Protein AF-A0A517W3Z6-F1 (afdb_monomer_lite)

InterPro domains:
  IPR005524 Predicted permease DUF318 [PF03773] (34-305)
  IPR052923 UPF0718 domain-containing protein [PTHR34184] (33-176)

Sequence (539 aa):
MKHWFLIADGPGYTGFLTDFNTTFWSGALRVAEAMVAAAPFLVAGVFAAGILRGMVGADRTRKILGVGHWTGPFRAWALGILLPICSLGALPVARELRRAGVPSGTVLSFVLVAPVLNPVSIIYGLSHITPIMLVYFGVGTFVVSVGIGLIWNRVIADNQDVEPEQIERAPRDSVNRLLVVGDTAARGLVGPVFIDYGLALLAVGFLGAFLPHGILQTGLTRDNALAPIIMGLVAIPVYVTPTEVMMHFGHIVQDGYSLGAAFALILLGAGANVGVANWLRRDYGLKPLMLFVSLLIGSTLVIGITADRTLIHGNATTTDHTHAFDPFTRLANVESAQANLVWVIKKVSKTIRTDEAYGLGLLLIIIFAGLILKISGKRLSVEHLLEDQQDESEESNELTNPKWDPALTPAQLVVAGACCVISLAIVGLYLFYPSSDSLFDDMNTIRTYVYDSVKQEDVTETKRRLNQWRTHAGKLSTSVLIRTGSVSAKRRECVDEVLYSLDTLENHVASGKFQEAKSLLVYVDKVYRQCRSEFKNNP

Structure (mmCIF, N/CA/C/O backbone):
data_AF-A0A517W3Z6-F1
#
_entry.id   AF-A0A517W3Z6-F1
#
loop_
_atom_site.group_PDB
_atom_site.id
_atom_site.type_symbol
_atom_site.label_atom_id
_atom_site.label_alt_id
_atom_site.label_comp_id
_atom_site.label_asym_id
_atom_site.label_entity_id
_atom_site.label_seq_id
_atom_site.pdbx_PDB_ins_code
_atom_site.Cartn_x
_atom_site.Cartn_y
_atom_site.Cartn_z
_atom_site.occupancy
_atom_site.B_iso_or_equiv
_atom_site.auth_seq_id
_atom_site.auth_comp_id
_atom_site.auth_asym_id
_atom_site.auth_atom_id
_atom_site.pdbx_PDB_model_num
ATOM 1 N N . MET A 1 1 ? 16.726 -33.784 -13.829 1.00 31.22 1 MET A N 1
ATOM 2 C CA . MET A 1 1 ? 16.819 -33.905 -12.353 1.00 31.22 1 MET A CA 1
ATOM 3 C C . MET A 1 1 ? 17.798 -32.871 -11.769 1.00 31.22 1 MET A C 1
ATOM 5 O O . MET A 1 1 ? 18.813 -33.248 -11.207 1.00 31.22 1 MET A O 1
ATOM 9 N N . LYS A 1 2 ? 17.522 -31.562 -11.914 1.00 39.38 2 LYS A N 1
ATOM 10 C CA . LYS A 1 2 ? 18.353 -30.464 -11.360 1.00 39.38 2 LYS A CA 1
ATOM 11 C C . LYS A 1 2 ? 17.530 -29.242 -10.884 1.00 39.38 2 LYS A C 1
ATOM 13 O O . LYS A 1 2 ? 18.076 -28.164 -10.736 1.00 39.38 2 LYS A O 1
ATOM 18 N N . HIS A 1 3 ? 16.225 -29.398 -10.634 1.00 41.84 3 HIS A N 1
ATOM 19 C CA . HIS A 1 3 ? 15.315 -28.284 -10.291 1.00 41.84 3 HIS A CA 1
ATOM 20 C C . HIS A 1 3 ? 14.934 -28.202 -8.800 1.00 41.84 3 HIS A C 1
ATOM 22 O O . HIS A 1 3 ? 13.971 -27.535 -8.453 1.00 41.84 3 HIS A O 1
ATOM 28 N N . TRP A 1 4 ? 15.652 -28.896 -7.911 1.00 40.53 4 TRP A N 1
ATOM 29 C CA . TRP A 1 4 ? 15.354 -28.909 -6.466 1.00 40.53 4 TRP A CA 1
ATOM 30 C C . TRP A 1 4 ? 16.262 -28.005 -5.622 1.00 40.53 4 TRP A C 1
ATOM 32 O O . TRP A 1 4 ? 16.088 -27.933 -4.407 1.00 40.53 4 TRP A O 1
ATOM 42 N N . PHE A 1 5 ? 17.216 -27.297 -6.234 1.00 43.28 5 PHE A N 1
ATOM 43 C CA . PHE A 1 5 ? 17.969 -26.278 -5.509 1.00 43.28 5 PHE A CA 1
ATOM 44 C C . PHE A 1 5 ? 17.095 -25.028 -5.350 1.00 43.28 5 PHE A C 1
ATOM 46 O O . PHE A 1 5 ? 16.856 -24.288 -6.296 1.00 43.28 5 PHE A O 1
ATOM 53 N N . LEU A 1 6 ? 16.598 -24.836 -4.124 1.00 51.84 6 LEU A N 1
ATOM 54 C CA . LEU A 1 6 ? 15.792 -23.703 -3.643 1.00 51.84 6 LEU A CA 1
ATOM 55 C C . LEU A 1 6 ? 16.560 -22.364 -3.597 1.00 51.84 6 LEU A C 1
ATOM 57 O O . LEU A 1 6 ? 16.028 -21.368 -3.115 1.00 51.84 6 LEU A O 1
ATOM 61 N N . ILE A 1 7 ? 17.818 -22.341 -4.041 1.00 54.94 7 ILE A N 1
ATOM 62 C CA . ILE A 1 7 ? 18.744 -21.213 -3.921 1.00 54.94 7 ILE A CA 1
ATOM 63 C C . ILE A 1 7 ? 19.343 -20.975 -5.309 1.00 54.94 7 ILE A C 1
ATOM 65 O O . ILE A 1 7 ? 19.793 -21.921 -5.952 1.00 54.94 7 ILE A O 1
ATOM 69 N N . ALA A 1 8 ? 19.290 -19.731 -5.789 1.00 55.06 8 ALA A N 1
ATOM 70 C CA . ALA A 1 8 ? 19.784 -19.374 -7.114 1.00 55.06 8 ALA A CA 1
ATOM 71 C C . ALA A 1 8 ? 21.317 -19.472 -7.208 1.00 55.06 8 ALA A C 1
ATOM 73 O O . ALA A 1 8 ? 22.015 -18.886 -6.385 1.00 55.06 8 ALA A O 1
ATOM 74 N N . ASP A 1 9 ? 21.805 -20.084 -8.293 1.00 52.72 9 ASP A N 1
ATOM 75 C CA . ASP A 1 9 ? 23.212 -20.079 -8.737 1.00 52.72 9 ASP A CA 1
ATOM 76 C C . ASP A 1 9 ? 23.375 -19.272 -10.053 1.00 52.72 9 ASP A C 1
ATOM 78 O O . ASP A 1 9 ? 24.138 -19.637 -10.949 1.00 52.72 9 ASP A O 1
ATOM 82 N N . GLY A 1 10 ? 22.574 -18.212 -10.228 1.00 52.44 10 GLY A N 1
ATOM 83 C CA . GLY A 1 10 ? 22.493 -17.421 -11.464 1.00 52.44 10 GLY A CA 1
ATOM 84 C C . GLY A 1 10 ? 23.559 -16.317 -11.596 1.00 52.44 10 GLY A C 1
ATOM 85 O O . GLY A 1 10 ? 24.212 -15.955 -10.613 1.00 52.44 10 GLY A O 1
ATOM 86 N N . PRO A 1 11 ? 23.736 -15.737 -12.801 1.00 46.31 11 PRO A N 1
ATOM 87 C CA . PRO A 1 11 ? 24.658 -14.621 -13.007 1.00 46.31 11 PRO A CA 1
ATOM 88 C C . PRO A 1 11 ? 24.225 -13.407 -12.170 1.00 46.31 11 PRO A C 1
ATOM 90 O O . PRO A 1 11 ? 23.052 -13.051 -12.140 1.00 46.31 11 PRO A O 1
ATOM 93 N N . GLY A 1 12 ? 25.171 -12.787 -11.460 1.00 57.06 12 GLY A N 1
ATOM 94 C CA . GLY A 1 12 ? 24.895 -11.674 -10.539 1.00 57.06 12 GLY A CA 1
ATOM 95 C C . GLY A 1 12 ? 24.618 -12.084 -9.087 1.00 57.06 12 GLY A C 1
ATOM 96 O O . GLY A 1 12 ? 24.554 -11.208 -8.221 1.00 57.06 12 GLY A O 1
ATOM 97 N N . TYR A 1 13 ? 24.529 -13.386 -8.781 1.00 61.69 13 TYR A N 1
ATOM 98 C CA . TYR A 1 13 ? 24.526 -13.860 -7.397 1.00 61.69 13 TYR A CA 1
ATOM 99 C C . TYR A 1 13 ? 25.870 -13.553 -6.735 1.00 61.69 13 TYR A C 1
ATOM 101 O O . TYR A 1 13 ? 26.928 -13.995 -7.181 1.00 61.69 13 TYR A O 1
ATOM 109 N N . THR A 1 14 ? 25.829 -12.790 -5.648 1.00 68.25 14 THR A N 1
ATOM 110 C CA . THR A 1 14 ? 27.034 -12.332 -4.945 1.00 68.25 14 THR A CA 1
ATOM 111 C C . THR A 1 14 ? 27.357 -13.155 -3.692 1.00 68.25 14 THR A C 1
ATOM 113 O O . THR A 1 14 ? 28.313 -12.846 -2.994 1.00 68.25 14 THR A O 1
ATOM 116 N N . GLY A 1 15 ? 26.622 -14.236 -3.403 1.00 66.75 15 GLY A N 1
ATOM 117 C CA . GLY A 1 15 ? 26.817 -15.032 -2.182 1.00 66.75 15 GLY A CA 1
ATOM 118 C C . GLY A 1 15 ? 26.075 -14.472 -0.962 1.00 66.75 15 GLY A C 1
ATOM 119 O O . GLY A 1 15 ? 25.752 -13.287 -0.904 1.00 66.75 15 GLY A O 1
ATOM 120 N N . PHE A 1 16 ? 25.810 -15.317 0.040 1.00 64.38 16 PHE A N 1
ATOM 121 C CA . PHE A 1 16 ? 25.101 -14.915 1.267 1.00 64.38 16 PHE A CA 1
ATOM 122 C C . PHE A 1 16 ? 25.904 -13.917 2.120 1.00 64.38 16 PHE A C 1
ATOM 124 O O . PHE A 1 16 ? 25.352 -12.948 2.633 1.00 64.38 16 PHE A O 1
ATOM 131 N N . LEU A 1 17 ? 27.226 -14.095 2.202 1.00 65.25 17 LEU A N 1
ATOM 132 C CA . LEU A 1 17 ? 28.139 -13.213 2.933 1.00 65.25 17 LEU A CA 1
ATOM 133 C C . LEU A 1 17 ? 29.121 -12.558 1.953 1.00 65.25 17 LEU A C 1
ATOM 135 O O . LEU A 1 17 ? 30.062 -13.204 1.499 1.00 65.25 17 LEU A O 1
ATOM 139 N N . THR A 1 18 ? 28.899 -11.285 1.624 1.00 65.25 18 THR A N 1
ATOM 140 C CA . THR A 1 18 ? 29.893 -10.422 0.956 1.00 65.25 18 THR A CA 1
ATOM 141 C C . THR A 1 18 ? 30.550 -9.488 1.973 1.00 65.25 18 THR A C 1
ATOM 143 O O . THR A 1 18 ? 30.382 -9.647 3.180 1.00 65.25 18 THR A O 1
ATOM 146 N N . ASP A 1 19 ? 31.299 -8.495 1.491 1.00 72.62 19 ASP A N 1
ATOM 147 C CA . ASP A 1 19 ? 31.851 -7.393 2.281 1.00 72.62 19 ASP A CA 1
ATOM 148 C C . ASP A 1 19 ? 30.813 -6.797 3.263 1.00 72.62 19 ASP A C 1
ATOM 150 O O . ASP A 1 19 ? 29.685 -6.450 2.883 1.00 72.62 19 ASP A O 1
ATOM 154 N N . PHE A 1 20 ? 31.207 -6.650 4.532 1.00 78.00 20 PHE A N 1
ATOM 155 C CA . PHE A 1 20 ? 30.406 -6.037 5.596 1.00 78.00 20 PHE A CA 1
ATOM 156 C C . PHE A 1 20 ? 29.891 -4.651 5.193 1.00 78.00 20 PHE A C 1
ATOM 158 O O . PHE A 1 20 ? 28.741 -4.314 5.472 1.00 78.00 20 PHE A O 1
ATOM 165 N N . ASN A 1 21 ? 30.712 -3.877 4.477 1.00 79.19 21 ASN A N 1
ATOM 166 C CA . ASN A 1 21 ? 30.355 -2.538 4.027 1.00 79.19 21 ASN A CA 1
ATOM 167 C C . ASN A 1 21 ? 29.139 -2.578 3.081 1.00 79.19 21 ASN A C 1
ATOM 169 O O . ASN A 1 21 ? 28.167 -1.847 3.264 1.00 79.19 21 ASN A O 1
ATOM 173 N N . THR A 1 22 ? 29.142 -3.503 2.114 1.00 78.88 22 THR A N 1
ATOM 174 C CA . THR A 1 22 ? 28.022 -3.687 1.171 1.00 78.88 22 THR A CA 1
ATOM 175 C C . THR A 1 22 ? 26.744 -4.134 1.878 1.00 78.88 22 THR A C 1
ATOM 177 O O . THR A 1 22 ? 25.663 -3.628 1.578 1.00 78.88 22 THR A O 1
ATOM 180 N N . THR A 1 23 ? 26.874 -5.035 2.852 1.00 83.38 23 THR A N 1
ATOM 181 C CA . THR A 1 23 ? 25.765 -5.594 3.635 1.00 83.38 23 THR A CA 1
ATOM 182 C C . THR A 1 23 ? 25.100 -4.510 4.486 1.00 83.38 23 THR A C 1
ATOM 184 O O . THR A 1 23 ? 23.891 -4.297 4.399 1.00 83.38 23 THR A O 1
ATOM 187 N N . PHE A 1 24 ? 25.894 -3.761 5.257 1.00 87.81 24 PHE A N 1
ATOM 188 C CA . PHE A 1 24 ? 25.392 -2.722 6.153 1.00 87.81 24 PHE A CA 1
ATOM 189 C C . PHE A 1 24 ? 24.746 -1.555 5.395 1.00 87.81 24 PHE A C 1
ATOM 191 O O . PHE A 1 24 ? 23.612 -1.181 5.695 1.00 87.81 24 PHE A O 1
ATOM 198 N N . TRP A 1 25 ? 25.428 -0.995 4.388 1.00 88.25 25 TRP A N 1
ATOM 199 C CA . TRP A 1 25 ? 24.905 0.168 3.661 1.00 88.25 25 TRP A CA 1
ATOM 200 C C . TRP A 1 25 ? 23.728 -0.166 2.754 1.00 88.25 25 TRP A C 1
ATOM 202 O O . TRP A 1 25 ? 22.863 0.691 2.576 1.00 88.25 25 TRP A O 1
ATOM 212 N N . SER A 1 26 ? 23.643 -1.395 2.234 1.00 87.38 26 SER A N 1
ATOM 213 C CA . SER A 1 26 ? 22.433 -1.845 1.538 1.00 87.38 26 SER A CA 1
ATOM 214 C C . SER A 1 26 ? 21.247 -1.883 2.494 1.00 87.38 26 SER A C 1
ATOM 216 O O . SER A 1 26 ? 20.218 -1.281 2.199 1.00 87.38 26 SER A O 1
ATOM 218 N N . GLY A 1 27 ? 21.407 -2.493 3.674 1.00 90.31 27 GLY A N 1
ATOM 219 C CA . GLY A 1 27 ? 20.362 -2.501 4.699 1.00 90.31 27 GLY A CA 1
ATOM 220 C C . GLY A 1 27 ? 19.937 -1.089 5.112 1.00 90.31 27 GLY A C 1
ATOM 221 O O . GLY A 1 27 ? 18.747 -0.779 5.112 1.00 90.31 27 GLY A O 1
ATOM 222 N N . ALA A 1 28 ? 20.898 -0.202 5.388 1.00 91.62 28 ALA A N 1
ATOM 223 C CA . ALA A 1 28 ? 20.622 1.188 5.757 1.00 91.62 28 ALA A CA 1
ATOM 224 C C . ALA A 1 28 ? 19.885 1.963 4.651 1.00 91.62 28 ALA A C 1
ATOM 226 O O . ALA A 1 28 ? 18.959 2.720 4.947 1.00 91.62 28 ALA A O 1
ATOM 227 N N . LEU A 1 29 ? 20.262 1.757 3.384 1.00 91.25 29 LEU A N 1
ATOM 228 C CA . LEU A 1 29 ? 19.576 2.361 2.245 1.00 91.25 29 LEU A CA 1
ATOM 229 C C . LEU A 1 29 ? 18.126 1.872 2.145 1.00 91.25 29 LEU A C 1
ATOM 231 O O . LEU A 1 29 ? 17.229 2.705 2.060 1.00 91.25 29 LEU A O 1
ATOM 235 N N . ARG A 1 30 ? 17.881 0.556 2.242 1.00 91.56 30 ARG A N 1
ATOM 236 C CA . ARG A 1 30 ? 16.519 -0.009 2.176 1.00 91.56 30 ARG A CA 1
ATOM 237 C C . ARG A 1 30 ? 15.619 0.484 3.304 1.00 91.56 30 ARG A C 1
ATOM 239 O O . ARG A 1 30 ? 14.454 0.782 3.068 1.00 91.56 30 ARG A O 1
ATOM 246 N N . VAL A 1 31 ? 16.156 0.621 4.519 1.00 93.50 31 VAL A N 1
ATOM 247 C CA . VAL A 1 31 ? 15.421 1.212 5.652 1.00 93.50 31 VAL A CA 1
ATOM 248 C C . VAL A 1 31 ? 15.024 2.655 5.351 1.00 93.50 31 VAL A C 1
ATOM 250 O O . VAL A 1 31 ? 13.888 3.047 5.613 1.00 93.50 31 VAL A O 1
ATOM 253 N N . ALA A 1 32 ? 15.953 3.447 4.813 1.00 93.31 32 ALA A N 1
ATOM 254 C CA . ALA A 1 32 ? 15.699 4.846 4.499 1.00 93.31 32 ALA A CA 1
ATOM 255 C C . ALA A 1 32 ? 14.666 4.996 3.369 1.00 93.31 32 ALA A C 1
ATOM 257 O O . ALA A 1 32 ? 13.738 5.789 3.509 1.00 93.31 32 ALA A O 1
ATOM 258 N N . GLU A 1 33 ? 14.780 4.201 2.301 1.00 91.62 33 GLU A N 1
ATOM 259 C CA . GLU A 1 33 ? 13.801 4.139 1.206 1.00 91.62 33 GLU A CA 1
ATOM 260 C C . GLU A 1 33 ? 12.407 3.770 1.738 1.00 91.62 33 GLU A C 1
ATOM 262 O O . GLU A 1 33 ? 11.451 4.515 1.528 1.00 91.62 33 GLU A O 1
ATOM 267 N N . ALA A 1 34 ? 12.303 2.697 2.531 1.00 91.38 34 ALA A N 1
ATOM 268 C CA . ALA A 1 34 ? 11.033 2.249 3.100 1.00 91.38 34 ALA A CA 1
ATOM 269 C C . ALA A 1 34 ? 10.406 3.271 4.062 1.00 91.38 34 ALA A C 1
ATOM 271 O O . ALA A 1 34 ? 9.188 3.444 4.064 1.00 91.38 34 ALA A O 1
ATOM 272 N N . MET A 1 35 ? 11.213 3.970 4.870 1.00 93.12 35 MET A N 1
ATOM 273 C CA . MET A 1 35 ? 10.728 5.027 5.765 1.00 93.12 35 MET A CA 1
ATOM 274 C C . MET A 1 35 ? 10.141 6.202 4.975 1.00 93.12 35 MET A C 1
ATOM 276 O O . MET A 1 35 ? 9.059 6.691 5.303 1.00 93.12 35 MET A O 1
ATOM 280 N N . VAL A 1 36 ? 10.847 6.649 3.934 1.00 93.88 36 VAL A N 1
ATOM 281 C CA . VAL A 1 36 ? 10.411 7.760 3.080 1.00 93.88 36 VAL A CA 1
ATOM 282 C C . VAL A 1 36 ? 9.135 7.398 2.324 1.00 93.88 36 VAL A C 1
ATOM 284 O O . VAL A 1 36 ? 8.174 8.167 2.358 1.00 93.88 36 VAL A O 1
ATOM 287 N N . ALA A 1 37 ? 9.079 6.198 1.745 1.00 90.75 37 ALA A N 1
ATOM 288 C CA . ALA A 1 37 ? 7.899 5.698 1.051 1.00 90.75 37 ALA A CA 1
ATOM 289 C C . ALA A 1 37 ? 6.695 5.525 2.004 1.00 90.75 37 ALA A C 1
ATOM 291 O O . ALA A 1 37 ? 5.553 5.811 1.644 1.00 90.75 37 ALA A O 1
ATOM 292 N N . ALA A 1 38 ? 6.923 5.093 3.252 1.00 92.38 38 ALA A N 1
ATOM 293 C CA . ALA A 1 38 ? 5.864 4.914 4.249 1.00 92.38 38 ALA A CA 1
ATOM 294 C C . ALA A 1 38 ? 5.297 6.230 4.798 1.00 92.38 38 ALA A C 1
ATOM 296 O O . ALA A 1 38 ? 4.137 6.261 5.217 1.00 92.38 38 ALA A O 1
ATOM 297 N N . ALA A 1 39 ? 6.093 7.299 4.832 1.00 94.62 39 ALA A N 1
ATOM 298 C CA . ALA A 1 39 ? 5.771 8.528 5.549 1.00 94.62 39 ALA A CA 1
ATOM 299 C C . ALA A 1 39 ? 4.376 9.121 5.256 1.00 94.62 39 ALA A C 1
ATOM 301 O O . ALA A 1 39 ? 3.632 9.333 6.221 1.00 94.62 39 ALA A O 1
ATOM 302 N N . PRO A 1 40 ? 3.951 9.348 3.993 1.00 93.69 40 PRO A N 1
ATOM 303 C CA . PRO A 1 40 ? 2.623 9.904 3.717 1.00 93.69 40 PRO A CA 1
ATOM 304 C C . PRO A 1 40 ? 1.487 9.012 4.245 1.00 93.69 40 PRO A C 1
ATOM 306 O O . PRO A 1 40 ? 0.498 9.508 4.787 1.00 93.69 40 PRO A O 1
ATOM 309 N N . PHE A 1 41 ? 1.650 7.691 4.169 1.00 93.50 41 PHE A N 1
ATOM 310 C CA . PHE A 1 41 ? 0.657 6.729 4.645 1.00 93.50 41 PHE A CA 1
ATOM 311 C C . PHE A 1 41 ? 0.619 6.614 6.175 1.00 93.50 41 PHE A C 1
ATOM 313 O O . PHE A 1 41 ? -0.451 6.413 6.750 1.00 93.50 41 PHE A O 1
ATOM 320 N N . LEU A 1 42 ? 1.767 6.757 6.849 1.00 94.50 42 LEU A N 1
ATOM 321 C CA . LEU A 1 42 ? 1.843 6.812 8.313 1.00 94.50 42 LEU A CA 1
ATOM 322 C C . LEU A 1 42 ? 1.108 8.037 8.853 1.00 94.50 42 LEU A C 1
ATOM 324 O O . LEU A 1 42 ? 0.329 7.919 9.799 1.00 94.50 42 LEU A O 1
ATOM 328 N N . VAL A 1 43 ? 1.325 9.191 8.217 1.00 95.38 43 VAL A N 1
ATOM 329 C CA . VAL A 1 43 ? 0.614 10.435 8.523 1.00 95.38 43 VAL A CA 1
ATOM 330 C C . VAL A 1 43 ? -0.892 10.246 8.333 1.00 95.38 43 VAL A C 1
ATOM 332 O O . VAL A 1 43 ? -1.667 10.535 9.245 1.00 95.38 43 VAL A O 1
ATOM 335 N N . ALA A 1 44 ? -1.315 9.700 7.189 1.00 94.12 44 ALA A N 1
ATOM 336 C CA . ALA A 1 44 ? -2.725 9.417 6.930 1.00 94.12 44 ALA A CA 1
ATOM 337 C C . ALA A 1 44 ? -3.335 8.489 7.998 1.00 94.12 44 ALA A C 1
ATOM 339 O O . ALA A 1 44 ? -4.429 8.753 8.491 1.00 94.12 44 ALA A O 1
ATOM 340 N N . GLY A 1 45 ? -2.608 7.447 8.411 1.00 94.75 45 GLY A N 1
ATOM 341 C CA . GLY A 1 45 ? -3.043 6.498 9.435 1.00 94.75 45 GLY A CA 1
ATOM 342 C C . GLY A 1 45 ? -3.264 7.122 10.814 1.00 94.75 45 GLY A C 1
ATOM 343 O O . GLY A 1 45 ? -4.283 6.870 11.458 1.00 94.75 45 GLY A O 1
ATOM 344 N N . VAL A 1 46 ? -2.344 7.973 11.271 1.00 95.12 46 VAL A N 1
ATOM 345 C CA . VAL A 1 46 ? -2.437 8.588 12.609 1.00 95.12 46 VAL A CA 1
ATOM 346 C C . VAL A 1 46 ? -3.522 9.661 12.661 1.00 95.12 46 VAL A C 1
ATOM 348 O O . VAL A 1 46 ? -4.222 9.776 13.666 1.00 95.12 46 VAL A O 1
ATOM 351 N N . PHE A 1 47 ? -3.732 10.391 11.561 1.00 95.25 47 PHE A N 1
ATOM 352 C CA . PHE A 1 47 ? -4.861 11.309 11.441 1.00 95.25 47 PHE A CA 1
ATOM 353 C C . PHE A 1 47 ? -6.188 10.567 11.320 1.00 95.25 47 PHE A C 1
ATOM 355 O O . PHE A 1 47 ? -7.147 10.971 11.966 1.00 95.25 47 PHE A O 1
ATOM 362 N N . ALA A 1 48 ? -6.256 9.465 10.567 1.00 94.38 48 ALA A N 1
ATOM 363 C CA . ALA A 1 48 ? -7.456 8.633 10.504 1.00 94.38 48 ALA A CA 1
ATOM 364 C C . ALA A 1 48 ? -7.836 8.098 11.895 1.00 94.38 48 ALA A C 1
ATOM 366 O O . ALA A 1 48 ? -9.002 8.165 12.279 1.00 94.38 48 ALA A O 1
ATOM 367 N N . ALA A 1 49 ? -6.851 7.655 12.684 1.00 94.38 49 ALA A N 1
ATOM 368 C CA . ALA A 1 49 ? -7.046 7.251 14.075 1.00 94.38 49 ALA A CA 1
ATOM 369 C C . ALA A 1 49 ? -7.548 8.418 14.949 1.00 94.38 49 ALA A C 1
ATOM 371 O O . ALA A 1 49 ? -8.527 8.273 15.682 1.00 94.38 49 ALA A O 1
ATOM 372 N N . GLY A 1 50 ? -6.939 9.601 14.817 1.00 92.56 50 GLY A N 1
ATOM 373 C CA . GLY A 1 50 ? -7.373 10.804 15.525 1.00 92.56 50 GLY A CA 1
ATOM 374 C C . GLY A 1 50 ? -8.793 11.246 15.165 1.00 92.56 50 GLY A C 1
ATOM 375 O O . GLY A 1 50 ? -9.574 11.556 16.058 1.00 92.56 50 GLY A O 1
ATOM 376 N N . ILE A 1 51 ? -9.162 11.217 13.882 1.00 91.44 51 ILE A N 1
ATOM 377 C CA . ILE A 1 51 ? -10.515 11.525 13.395 1.00 91.44 51 ILE A CA 1
ATOM 378 C C . ILE A 1 51 ? -11.520 10.513 13.950 1.00 91.44 51 ILE A C 1
ATOM 380 O O . ILE A 1 51 ? -12.594 10.902 14.414 1.00 91.44 51 ILE A O 1
ATOM 384 N N . LEU A 1 52 ? -11.171 9.224 13.948 1.00 90.62 52 LEU A N 1
ATOM 385 C CA . LEU A 1 52 ? -12.025 8.172 14.487 1.00 90.62 52 LEU A CA 1
ATOM 386 C C . LEU A 1 52 ? -12.317 8.400 15.976 1.00 90.62 52 LEU A C 1
ATOM 388 O O . LEU A 1 52 ? -13.471 8.345 16.394 1.00 90.62 52 LEU A O 1
ATOM 392 N N . ARG A 1 53 ? -11.293 8.733 16.766 1.00 89.69 53 ARG A N 1
ATOM 393 C CA . ARG A 1 53 ? -11.449 8.987 18.202 1.00 89.69 53 ARG A CA 1
ATOM 394 C C . ARG A 1 53 ? -12.140 10.321 18.503 1.00 89.69 53 ARG A C 1
ATOM 396 O O . ARG A 1 53 ? -13.090 10.350 19.277 1.00 89.69 53 ARG A O 1
ATOM 403 N N . GLY A 1 54 ? -11.679 11.416 17.900 1.00 85.50 54 GLY A N 1
ATOM 404 C CA . GLY A 1 54 ? -12.101 12.779 18.240 1.00 85.50 54 GLY A CA 1
ATOM 405 C C . GLY A 1 54 ? -13.352 13.278 17.517 1.00 85.50 54 GLY A C 1
ATOM 406 O O . GLY A 1 54 ? -14.102 14.060 18.091 1.00 85.50 54 GLY A O 1
ATOM 407 N N . MET A 1 55 ? -13.607 12.847 16.277 1.00 84.44 55 MET A N 1
ATOM 408 C CA . MET A 1 55 ? -14.751 13.326 15.481 1.00 84.44 55 MET A CA 1
ATOM 409 C C . MET A 1 55 ? -15.879 12.299 15.372 1.00 84.44 55 MET A C 1
ATOM 411 O O . MET A 1 55 ? -17.053 12.672 15.422 1.00 84.44 55 MET A O 1
ATOM 415 N N . VAL A 1 56 ? -15.544 11.016 15.199 1.00 86.62 56 VAL A N 1
ATOM 416 C CA . VAL A 1 56 ? -16.546 9.942 15.084 1.00 86.62 56 VAL A CA 1
ATOM 417 C C . VAL A 1 56 ? -16.973 9.461 16.472 1.00 86.62 56 VAL A C 1
ATOM 419 O O . VAL A 1 56 ? -18.171 9.376 16.742 1.00 86.62 56 VAL A O 1
ATOM 422 N N . GLY A 1 57 ? -16.015 9.202 17.361 1.00 85.94 57 GLY A N 1
ATOM 423 C CA . GLY A 1 57 ? -16.249 8.668 18.701 1.00 85.94 57 GLY A CA 1
ATOM 424 C C . GLY A 1 57 ? -16.476 7.153 18.711 1.00 85.94 57 GLY A C 1
ATOM 425 O O . GLY A 1 57 ? -16.820 6.540 17.692 1.00 85.94 57 GLY A O 1
ATOM 426 N N . ALA A 1 58 ? -16.297 6.532 19.878 1.00 86.94 58 ALA A N 1
ATOM 427 C CA . ALA A 1 58 ? -16.356 5.078 20.025 1.00 86.94 58 ALA A CA 1
ATOM 428 C C . ALA A 1 58 ? -17.760 4.512 19.737 1.00 86.94 58 ALA A C 1
ATOM 430 O O . ALA A 1 58 ? -17.891 3.572 18.952 1.00 86.94 58 ALA A O 1
ATOM 431 N N . ASP A 1 59 ? -18.823 5.139 20.251 1.00 85.56 59 ASP A N 1
ATOM 432 C CA . ASP A 1 59 ? -20.212 4.704 20.027 1.00 85.56 59 ASP A CA 1
ATOM 433 C C . ASP A 1 59 ? -20.594 4.632 18.545 1.00 85.56 59 ASP A C 1
ATOM 435 O O . ASP A 1 59 ? -21.176 3.650 18.069 1.00 85.56 59 ASP A O 1
ATOM 439 N N . ARG A 1 60 ? -20.276 5.687 17.782 1.00 85.31 60 ARG A N 1
ATOM 440 C CA . ARG A 1 60 ? -20.583 5.722 16.347 1.00 85.31 60 ARG A CA 1
ATOM 441 C C . ARG A 1 60 ? -19.717 4.724 15.598 1.00 85.31 60 ARG A C 1
ATOM 443 O O . ARG A 1 60 ? -20.241 4.032 14.734 1.00 85.31 60 ARG A O 1
ATOM 450 N N . THR A 1 61 ? -18.445 4.593 15.965 1.00 90.12 61 THR A N 1
ATOM 451 C CA . THR A 1 61 ? -17.537 3.593 15.388 1.00 90.12 61 THR A CA 1
ATOM 452 C C . THR A 1 61 ? -18.093 2.178 15.550 1.00 90.12 61 THR A C 1
ATOM 454 O O . THR A 1 61 ? -18.200 1.447 14.562 1.00 90.12 61 THR A O 1
ATOM 457 N N . ARG A 1 62 ? -18.556 1.820 16.759 1.00 89.62 62 ARG A N 1
ATOM 458 C CA . ARG A 1 62 ? -19.193 0.522 17.031 1.00 89.62 62 ARG A CA 1
ATOM 459 C C . ARG A 1 62 ? -20.428 0.300 16.162 1.00 89.62 62 ARG A C 1
ATOM 461 O O . ARG A 1 62 ? -20.584 -0.779 15.600 1.00 89.62 62 ARG A O 1
ATOM 468 N N . LYS A 1 63 ? -21.293 1.311 16.016 1.00 87.88 63 LYS A N 1
ATOM 469 C CA . LYS A 1 63 ? -22.514 1.230 15.187 1.00 87.88 63 LYS A CA 1
ATOM 470 C C . LYS A 1 63 ? -22.206 1.109 13.694 1.00 87.88 63 LYS A C 1
ATOM 472 O O . LYS A 1 63 ? -22.828 0.302 13.004 1.00 87.88 63 LYS A O 1
ATOM 477 N N . ILE A 1 64 ? -21.239 1.881 13.195 1.00 88.81 64 ILE A N 1
ATOM 478 C CA . ILE A 1 64 ? -20.821 1.882 11.786 1.00 88.81 64 ILE A CA 1
ATOM 479 C C . ILE A 1 64 ? -20.292 0.503 11.399 1.00 88.81 64 ILE A C 1
ATOM 481 O O . ILE A 1 64 ? -20.754 -0.084 10.425 1.00 88.81 64 ILE A O 1
ATOM 485 N N . LEU A 1 65 ? -19.408 -0.067 12.216 1.00 90.62 65 LEU A N 1
ATOM 486 C CA . LEU A 1 65 ? -18.860 -1.410 12.006 1.00 90.62 65 LEU A CA 1
ATOM 487 C C . LEU A 1 65 ? -19.793 -2.529 12.486 1.00 90.62 65 LEU A C 1
ATOM 489 O O . LEU A 1 65 ? -19.442 -3.698 12.381 1.00 90.62 65 LEU A O 1
ATOM 493 N N . GLY A 1 66 ? -20.964 -2.142 13.000 1.00 84.00 66 GLY A N 1
ATOM 494 C CA . GLY A 1 66 ? -21.943 -2.916 13.758 1.00 84.00 66 GLY A CA 1
ATOM 495 C C . GLY A 1 66 ? -21.377 -4.080 14.560 1.00 84.00 66 GLY A C 1
ATOM 496 O O . GLY A 1 66 ? -21.546 -5.268 14.299 1.00 84.00 66 GLY A O 1
ATOM 497 N N . VAL A 1 67 ? -20.734 -3.697 15.645 1.00 84.38 67 VAL A N 1
ATOM 498 C CA . VAL A 1 67 ? -20.457 -4.604 16.751 1.00 84.38 67 VAL A CA 1
ATOM 499 C C . VAL A 1 67 ? -21.753 -5.325 17.157 1.00 84.38 67 VAL A C 1
ATOM 501 O O . VAL A 1 67 ? -22.801 -4.694 17.277 1.00 84.38 67 VAL A O 1
ATOM 504 N N . GLY A 1 68 ? -21.687 -6.650 17.307 1.00 79.62 68 GLY A N 1
ATOM 505 C CA . GLY A 1 68 ? -22.845 -7.504 17.609 1.00 79.62 68 GLY A CA 1
ATOM 506 C C . GLY A 1 68 ? -23.543 -8.127 16.392 1.00 79.62 68 GLY A C 1
ATOM 507 O O . GLY A 1 68 ? -24.483 -8.894 16.569 1.00 79.62 68 GLY A O 1
ATOM 508 N N . HIS A 1 69 ? -23.088 -7.856 15.162 1.00 84.81 69 HIS A N 1
ATOM 509 C CA . HIS A 1 69 ? -23.605 -8.521 13.960 1.00 84.81 69 HIS A CA 1
ATOM 510 C C . HIS A 1 69 ? -22.523 -9.268 13.166 1.00 84.81 69 HIS A C 1
ATOM 512 O O . HIS A 1 69 ? -21.350 -8.884 13.144 1.00 84.81 69 HIS A O 1
ATOM 518 N N . TRP A 1 70 ? -22.932 -10.281 12.398 1.00 85.31 70 TRP A N 1
ATOM 519 C CA . TRP A 1 70 ? -22.028 -11.035 11.520 1.00 85.31 70 TRP A CA 1
ATOM 520 C C . TRP A 1 70 ? -21.431 -10.186 10.381 1.00 85.31 70 TRP A C 1
ATOM 522 O O . TRP A 1 70 ? -20.342 -10.474 9.893 1.00 85.31 70 TRP A O 1
ATOM 532 N N . THR A 1 71 ? -22.074 -9.071 10.007 1.00 91.62 71 THR A N 1
ATOM 533 C CA . THR A 1 71 ? -21.587 -8.174 8.943 1.00 91.62 71 THR A CA 1
ATOM 534 C C . THR A 1 71 ? -20.362 -7.331 9.329 1.00 91.62 71 THR A C 1
ATOM 536 O O . THR A 1 71 ? -19.925 -6.506 8.532 1.00 91.62 71 THR A O 1
ATOM 539 N N . GLY A 1 72 ? -19.790 -7.511 10.527 1.00 92.75 72 GLY A N 1
ATOM 540 C CA . GLY A 1 72 ? -18.686 -6.694 11.052 1.00 92.75 72 GLY A CA 1
ATOM 541 C C . GLY A 1 72 ? -17.474 -6.690 10.128 1.00 92.75 72 GLY A C 1
ATOM 542 O O . GLY A 1 72 ? -17.143 -5.638 9.572 1.00 92.75 72 GLY A O 1
ATOM 543 N N . PRO A 1 73 ? -16.865 -7.859 9.867 1.00 95.31 73 PRO A N 1
ATOM 544 C CA . PRO A 1 73 ? -15.713 -7.966 8.975 1.00 95.31 73 PRO A CA 1
ATOM 545 C C . PRO A 1 73 ? -15.961 -7.436 7.558 1.00 95.31 73 PRO A C 1
ATOM 547 O O . PRO A 1 73 ? -15.051 -6.857 6.969 1.00 95.31 73 PRO A O 1
ATOM 550 N N . PHE A 1 74 ? -17.187 -7.556 7.035 1.00 95.62 74 PHE A N 1
ATOM 551 C CA . PHE A 1 74 ? -17.572 -6.978 5.741 1.00 95.62 74 PHE A CA 1
ATOM 552 C C . PHE A 1 74 ? -17.537 -5.442 5.765 1.00 95.62 74 PHE A C 1
ATOM 554 O O . PHE A 1 74 ? -16.961 -4.811 4.880 1.00 95.62 74 PHE A O 1
ATOM 561 N N . ARG A 1 75 ? -18.119 -4.819 6.797 1.00 94.31 75 ARG A N 1
ATOM 562 C CA . ARG A 1 75 ? -18.128 -3.353 6.936 1.00 94.31 75 ARG A CA 1
ATOM 563 C C . ARG A 1 75 ? -16.728 -2.793 7.181 1.00 94.31 75 ARG A C 1
ATOM 565 O O . ARG A 1 75 ? -16.389 -1.743 6.644 1.00 94.31 75 ARG A O 1
ATOM 572 N N . ALA A 1 76 ? -15.909 -3.513 7.943 1.00 95.00 76 ALA A N 1
ATOM 573 C CA . ALA A 1 76 ? -14.502 -3.185 8.143 1.00 95.00 76 ALA A CA 1
ATOM 574 C C . ALA A 1 76 ? -13.683 -3.295 6.850 1.00 95.00 76 ALA A C 1
ATOM 576 O O . ALA A 1 76 ? -12.833 -2.442 6.597 1.00 95.00 76 ALA A O 1
ATOM 577 N N . TRP A 1 77 ? -13.981 -4.287 6.004 1.00 95.81 77 TRP A N 1
ATOM 578 C CA . TRP A 1 77 ? -13.369 -4.397 4.682 1.00 95.81 77 TRP A CA 1
ATOM 579 C C . TRP A 1 77 ? -13.714 -3.189 3.800 1.00 95.81 77 TRP A C 1
ATOM 581 O O . TRP A 1 77 ? -12.828 -2.549 3.236 1.00 95.81 77 TRP A O 1
ATOM 591 N N . ALA A 1 78 ? -14.995 -2.812 3.755 1.00 93.69 78 ALA A N 1
ATOM 592 C CA . ALA A 1 78 ? -15.444 -1.645 2.999 1.00 93.69 78 ALA A CA 1
ATOM 593 C C . ALA A 1 78 ? -14.796 -0.341 3.501 1.00 93.69 78 ALA A C 1
ATOM 595 O O . ALA A 1 78 ? -14.384 0.490 2.696 1.00 93.69 78 ALA A O 1
ATOM 596 N N . LEU A 1 79 ? -14.655 -0.178 4.823 1.00 93.06 79 LEU A N 1
ATOM 597 C CA . LEU A 1 79 ? -13.941 0.957 5.412 1.00 93.06 79 LEU A CA 1
ATOM 598 C C . LEU A 1 79 ? -12.466 0.983 4.989 1.00 93.06 79 LEU A C 1
ATOM 600 O O . LEU A 1 79 ? -11.950 2.044 4.648 1.00 93.06 79 LEU A O 1
ATOM 604 N N . GLY A 1 80 ? -11.795 -0.172 4.991 1.00 93.25 80 GLY A N 1
ATOM 605 C CA . GLY A 1 80 ? -10.391 -0.276 4.597 1.00 93.25 80 GLY A CA 1
ATOM 606 C C . GLY A 1 80 ? -10.149 0.141 3.148 1.00 93.25 80 GLY A C 1
ATOM 607 O O . GLY A 1 80 ? -9.202 0.879 2.893 1.00 93.25 80 GLY A O 1
ATOM 608 N N . ILE A 1 81 ? -11.054 -0.211 2.228 1.00 93.50 81 ILE A N 1
ATOM 609 C CA . ILE A 1 81 ? -10.953 0.196 0.814 1.00 93.50 81 ILE A CA 1
ATOM 610 C C . ILE A 1 81 ? -10.992 1.706 0.618 1.00 93.50 81 ILE A C 1
ATOM 612 O O . ILE A 1 81 ? -10.434 2.222 -0.347 1.00 93.50 81 ILE A O 1
ATOM 616 N N . LEU A 1 82 ? -11.647 2.429 1.519 1.00 91.19 82 LEU A N 1
ATOM 617 C CA . LEU A 1 82 ? -11.783 3.876 1.418 1.00 91.19 82 LEU A CA 1
ATOM 618 C C . LEU A 1 82 ? -10.571 4.622 1.990 1.00 91.19 82 LEU A C 1
ATOM 620 O O . LEU A 1 82 ? -10.385 5.800 1.693 1.00 91.19 82 LEU A O 1
ATOM 624 N N . LEU A 1 83 ? -9.734 3.974 2.802 1.00 90.88 83 LEU A N 1
ATOM 625 C CA . LEU A 1 83 ? -8.651 4.653 3.505 1.00 90.88 83 LEU A CA 1
ATOM 626 C C . LEU A 1 83 ? -7.312 4.478 2.767 1.00 90.88 83 LEU A C 1
ATOM 628 O O . LEU A 1 83 ? -6.834 3.354 2.624 1.00 90.88 83 LEU A O 1
ATOM 632 N N . PRO A 1 84 ? -6.660 5.572 2.318 1.00 88.62 84 PRO A N 1
ATOM 633 C CA . PRO A 1 84 ? -5.364 5.514 1.647 1.00 88.62 84 PRO A CA 1
ATOM 634 C C . PRO A 1 84 ? -4.238 5.356 2.678 1.00 88.62 84 PRO A C 1
ATOM 636 O O . PRO A 1 84 ? -3.446 6.266 2.911 1.00 88.62 84 PRO A O 1
ATOM 639 N N . ILE A 1 85 ? -4.193 4.202 3.336 1.00 91.94 85 ILE A N 1
ATOM 640 C CA . ILE A 1 85 ? -3.212 3.878 4.374 1.00 91.94 85 ILE A CA 1
ATOM 641 C C . ILE A 1 85 ? -2.412 2.634 3.985 1.00 91.94 85 ILE A C 1
ATOM 643 O O . ILE A 1 85 ? -2.850 1.817 3.182 1.00 91.94 85 ILE A O 1
ATOM 647 N N . CYS A 1 86 ? -1.221 2.492 4.562 1.00 92.12 86 CYS A N 1
ATOM 648 C CA . CYS A 1 86 ? -0.396 1.292 4.446 1.00 92.12 86 CYS A CA 1
ATOM 649 C C . CYS A 1 86 ? -0.547 0.416 5.699 1.00 92.12 86 CYS A C 1
ATOM 651 O O . CYS A 1 86 ? -1.204 0.804 6.662 1.00 92.12 86 CYS A O 1
ATOM 653 N N . SER A 1 87 ? 0.097 -0.752 5.733 1.00 91.88 87 SER A N 1
ATOM 654 C CA . SER A 1 87 ? -0.034 -1.696 6.850 1.00 91.88 87 SER A CA 1
ATOM 655 C C . SER A 1 87 ? 0.481 -1.126 8.162 1.00 91.88 87 SER A C 1
ATOM 657 O O . SER A 1 87 ? -0.038 -1.451 9.223 1.00 91.88 87 SER A O 1
ATOM 659 N N . LEU A 1 88 ? 1.497 -0.259 8.100 1.00 91.50 88 LEU A N 1
ATOM 660 C CA . LEU A 1 88 ? 1.981 0.458 9.275 1.00 91.50 88 LEU A CA 1
ATOM 661 C C . LEU A 1 88 ? 0.982 1.555 9.673 1.00 91.50 88 LEU A C 1
ATOM 663 O O . LEU A 1 88 ? 0.586 1.628 10.832 1.00 91.50 88 LEU A O 1
ATOM 667 N N . GLY A 1 89 ? 0.471 2.328 8.710 1.00 91.69 89 GLY A N 1
ATOM 668 C CA . GLY A 1 89 ? -0.577 3.330 8.945 1.00 91.69 89 GLY A CA 1
ATOM 669 C C . GLY A 1 89 ? -1.903 2.741 9.452 1.00 91.69 89 GLY A C 1
ATOM 670 O O . GLY A 1 89 ? -2.667 3.431 10.120 1.00 91.69 89 GLY A O 1
ATOM 671 N N . ALA A 1 90 ? -2.165 1.457 9.203 1.00 94.31 90 ALA A N 1
ATOM 672 C CA . ALA A 1 90 ? -3.329 0.750 9.724 1.00 94.31 90 ALA A CA 1
ATOM 673 C C . ALA A 1 90 ? -3.226 0.442 11.227 1.00 94.31 90 ALA A C 1
ATOM 675 O O . ALA A 1 90 ? -4.261 0.295 11.871 1.00 94.31 90 ALA A O 1
ATOM 676 N N . LEU A 1 91 ? -2.022 0.388 11.818 1.00 93.88 91 LEU A N 1
ATOM 677 C CA . LEU A 1 91 ? -1.837 0.022 13.231 1.00 93.88 91 LEU A CA 1
ATOM 678 C C . LEU A 1 91 ? -2.446 1.034 14.222 1.00 93.88 91 LEU A C 1
ATOM 680 O O . LEU A 1 91 ? -3.140 0.594 15.142 1.00 93.88 91 LEU A O 1
ATOM 684 N N . PRO A 1 92 ? -2.250 2.364 14.083 1.00 94.12 92 PRO A N 1
ATOM 685 C CA . PRO A 1 92 ? -2.947 3.346 14.914 1.00 94.12 92 PRO A CA 1
ATOM 686 C C . PRO A 1 92 ? -4.467 3.230 14.803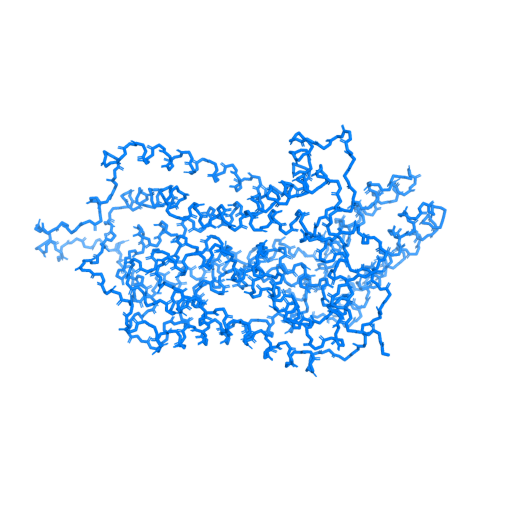 1.00 94.12 92 PRO A C 1
ATOM 688 O O . PRO A 1 92 ? -5.157 3.226 15.817 1.00 94.12 92 PRO A O 1
ATOM 691 N N . VAL A 1 93 ? -4.993 3.064 13.586 1.00 95.31 93 VAL A N 1
ATOM 692 C CA . VAL A 1 93 ? -6.439 2.931 13.365 1.00 95.31 93 VAL A CA 1
ATOM 693 C C . VAL A 1 93 ? -6.963 1.647 14.009 1.00 95.31 93 VAL A C 1
ATOM 695 O O . VAL A 1 93 ? -7.957 1.683 14.723 1.00 95.31 93 VAL A O 1
ATOM 698 N N . ALA A 1 94 ? -6.263 0.524 13.838 1.00 94.44 94 ALA A N 1
ATOM 699 C CA . ALA A 1 94 ? -6.606 -0.758 14.449 1.00 94.44 94 ALA A CA 1
ATOM 700 C C . ALA A 1 94 ? -6.651 -0.688 15.981 1.00 94.44 94 ALA A C 1
ATOM 702 O O . ALA A 1 94 ? -7.534 -1.276 16.606 1.00 94.44 94 ALA A O 1
ATOM 703 N N . ARG A 1 95 ? -5.728 0.061 16.591 1.00 92.12 95 ARG A N 1
ATOM 704 C CA . ARG A 1 95 ? -5.726 0.312 18.035 1.00 92.12 95 ARG A CA 1
ATOM 705 C C . ARG A 1 95 ? -6.927 1.121 18.489 1.00 92.12 95 ARG A C 1
ATOM 707 O O . ARG A 1 95 ? -7.536 0.748 19.486 1.00 92.12 95 ARG A O 1
ATOM 714 N N . GLU A 1 96 ? -7.285 2.177 17.765 1.00 92.00 96 GLU A N 1
ATOM 715 C CA . GLU A 1 96 ? -8.473 2.970 18.094 1.00 92.00 96 GLU A CA 1
ATOM 716 C C . GLU A 1 96 ? -9.766 2.175 17.878 1.00 92.00 96 GLU A C 1
ATOM 718 O O . GLU A 1 96 ? -10.680 2.261 18.693 1.00 92.00 96 GLU A O 1
ATOM 723 N N . LEU A 1 97 ? -9.829 1.320 16.852 1.00 93.25 97 LEU A N 1
ATOM 724 C CA . LEU A 1 97 ? -10.944 0.390 16.661 1.00 93.25 97 LEU A CA 1
ATOM 725 C C . LEU A 1 97 ? -11.071 -0.589 17.833 1.00 93.25 97 LEU A C 1
ATOM 727 O O . LEU A 1 97 ? -12.160 -0.761 18.380 1.00 93.25 97 LEU A O 1
ATOM 731 N N . ARG A 1 98 ? -9.957 -1.199 18.256 1.00 91.25 98 ARG A N 1
ATOM 732 C CA . ARG A 1 98 ? -9.930 -2.101 19.416 1.00 91.25 98 ARG A CA 1
ATOM 733 C C . ARG A 1 98 ? -10.356 -1.373 20.689 1.00 91.25 98 ARG A C 1
ATOM 735 O O . ARG A 1 98 ? -11.178 -1.885 21.438 1.00 91.25 98 ARG A O 1
ATOM 742 N N . ARG A 1 99 ? -9.833 -0.167 20.914 1.00 87.75 99 ARG A N 1
ATOM 743 C CA . ARG A 1 99 ? -10.199 0.671 22.059 1.00 87.75 99 ARG A CA 1
ATOM 744 C C . ARG A 1 99 ? -11.681 1.033 22.062 1.00 87.75 99 ARG A C 1
ATOM 746 O O . ARG A 1 99 ? -12.299 1.039 23.117 1.00 87.75 99 ARG A O 1
ATOM 753 N N . ALA A 1 100 ? -12.263 1.282 20.892 1.00 88.81 100 ALA A N 1
ATOM 754 C CA . ALA A 1 100 ? -13.694 1.507 20.750 1.00 88.81 100 ALA A CA 1
ATOM 755 C C . ALA A 1 100 ? -14.541 0.243 21.012 1.00 88.81 100 ALA A C 1
ATOM 757 O O . ALA A 1 100 ? -15.759 0.314 20.899 1.00 88.81 100 ALA A O 1
ATOM 758 N N . GLY A 1 101 ? -13.945 -0.910 21.341 1.00 88.56 101 GLY A N 1
ATOM 759 C CA . GLY A 1 101 ? -14.662 -2.164 21.589 1.00 88.56 101 GLY A CA 1
ATOM 760 C C . GLY A 1 101 ? -15.114 -2.874 20.311 1.00 88.56 101 GLY A C 1
ATOM 761 O O . GLY A 1 101 ? -16.116 -3.587 20.317 1.00 88.56 101 GLY A O 1
ATOM 762 N N . VAL A 1 102 ? -14.431 -2.647 19.184 1.00 91.56 102 VAL A N 1
ATOM 763 C CA . VAL A 1 102 ? -14.696 -3.381 17.939 1.00 91.56 102 VAL A CA 1
ATOM 764 C C . VAL A 1 102 ? -14.079 -4.784 18.035 1.00 91.56 102 VAL A C 1
ATOM 766 O O . VAL A 1 102 ? -12.894 -4.879 18.361 1.00 91.56 102 VAL A O 1
ATOM 769 N N . PRO A 1 103 ? -14.825 -5.858 17.693 1.00 91.88 103 PRO A N 1
ATOM 770 C CA . PRO A 1 103 ? -14.317 -7.224 17.741 1.00 91.88 103 PRO A CA 1
ATOM 771 C C . PRO A 1 103 ? -13.034 -7.404 16.936 1.00 91.88 103 PRO A C 1
ATOM 773 O O . PRO A 1 103 ? -12.907 -6.891 15.818 1.00 91.88 103 PRO A O 1
ATOM 776 N N . SER A 1 104 ? -12.095 -8.170 17.472 1.00 92.25 104 SER A N 1
ATOM 777 C CA . SER A 1 104 ? -10.740 -8.279 16.935 1.00 92.25 104 SER A CA 1
ATOM 778 C C . SER A 1 104 ? -10.683 -8.840 15.515 1.00 92.25 104 SER A C 1
ATOM 780 O O . SER A 1 104 ? -9.875 -8.376 14.713 1.00 92.25 104 SER A O 1
ATOM 782 N N . GLY A 1 105 ? -11.584 -9.748 15.132 1.00 92.81 105 GLY A N 1
ATOM 783 C CA . GLY A 1 105 ? -11.660 -10.253 13.756 1.00 92.81 105 GLY A CA 1
ATOM 784 C C . GLY A 1 105 ? -12.229 -9.226 12.776 1.00 92.81 105 GLY A C 1
ATOM 785 O O . GLY A 1 105 ? -11.825 -9.179 11.613 1.00 92.81 105 GLY A O 1
ATOM 786 N N . THR A 1 106 ? -13.098 -8.326 13.245 1.00 94.88 106 THR A N 1
ATOM 787 C CA . THR A 1 106 ? -13.538 -7.157 12.467 1.00 94.88 106 THR A CA 1
ATOM 788 C C . THR A 1 106 ? -12.372 -6.195 12.238 1.00 94.88 106 THR A C 1
ATOM 790 O O . THR A 1 106 ? -12.158 -5.757 11.108 1.00 94.88 106 THR A O 1
ATOM 793 N N . VAL A 1 107 ? -11.563 -5.931 13.270 1.00 95.00 107 VAL A N 1
ATOM 794 C CA . VAL A 1 107 ? -10.333 -5.129 13.144 1.00 95.00 107 VAL A CA 1
ATOM 795 C C . VAL A 1 107 ? -9.345 -5.783 12.175 1.00 95.00 107 VAL A C 1
ATOM 797 O O . VAL A 1 107 ? -8.766 -5.102 11.332 1.00 95.00 107 VAL A O 1
ATOM 800 N N . LEU A 1 108 ? -9.188 -7.106 12.239 1.00 94.38 108 LEU A N 1
ATOM 801 C CA . LEU A 1 108 ? -8.264 -7.852 11.389 1.00 94.38 108 LEU A CA 1
ATOM 802 C C . LEU A 1 108 ? -8.656 -7.802 9.906 1.00 94.38 108 LEU A C 1
ATOM 804 O O . LEU A 1 108 ? -7.789 -7.628 9.054 1.00 94.38 108 LEU A O 1
ATOM 808 N N . SER A 1 109 ? -9.956 -7.875 9.597 1.00 95.44 109 SER A N 1
ATOM 809 C CA . SER A 1 109 ? -10.461 -7.698 8.226 1.00 95.44 109 SER A CA 1
ATOM 810 C C . SER A 1 109 ? -10.084 -6.327 7.652 1.00 95.44 109 SER A C 1
ATOM 812 O O . SER A 1 109 ? -9.632 -6.235 6.511 1.00 95.44 109 SER A O 1
ATOM 814 N N . PHE A 1 110 ? -10.197 -5.266 8.462 1.00 95.62 110 PHE A N 1
ATOM 815 C CA . PHE A 1 110 ? -9.746 -3.923 8.089 1.00 95.62 110 PHE A CA 1
ATOM 816 C C . PHE A 1 110 ? -8.226 -3.861 7.865 1.00 95.62 110 PHE A C 1
ATOM 818 O O . PHE A 1 110 ? -7.788 -3.378 6.822 1.00 95.62 110 PHE A O 1
ATOM 825 N N . VAL A 1 111 ? -7.428 -4.372 8.812 1.00 94.44 111 VAL A N 1
ATOM 826 C CA . VAL A 1 111 ? -5.953 -4.333 8.747 1.00 94.44 111 VAL A CA 1
ATOM 827 C C . VAL A 1 111 ? -5.422 -5.050 7.508 1.00 94.44 111 VAL A C 1
ATOM 829 O O . VAL A 1 111 ? -4.465 -4.576 6.903 1.00 94.44 111 VAL A O 1
ATOM 832 N N . LEU A 1 112 ? -6.054 -6.159 7.115 1.00 93.31 112 LEU A N 1
ATOM 833 C CA . LEU A 1 112 ? -5.652 -6.934 5.945 1.00 93.31 112 LEU A CA 1
ATOM 834 C C . LEU A 1 112 ? -5.964 -6.231 4.621 1.00 93.31 112 LEU A C 1
ATOM 836 O O . LEU A 1 112 ? -5.147 -6.292 3.706 1.00 93.31 112 LEU A O 1
ATOM 840 N N . VAL A 1 113 ? -7.126 -5.580 4.486 1.00 94.19 113 VAL A N 1
ATOM 841 C CA . VAL A 1 113 ? -7.512 -4.976 3.199 1.00 94.19 113 VAL A CA 1
ATOM 842 C C . VAL A 1 113 ? -6.960 -3.571 2.996 1.00 94.19 113 VAL A C 1
ATOM 844 O O . VAL A 1 113 ? -6.568 -3.245 1.881 1.00 94.19 113 VAL A O 1
ATOM 847 N N . ALA A 1 114 ? -6.909 -2.738 4.039 1.00 93.06 114 ALA A N 1
ATOM 848 C CA . ALA A 1 114 ? -6.592 -1.317 3.898 1.00 93.06 114 ALA A CA 1
ATOM 849 C C . ALA A 1 114 ? -5.272 -1.020 3.145 1.00 93.06 114 ALA A C 1
ATOM 851 O O . ALA A 1 114 ? -5.253 -0.115 2.309 1.00 93.06 114 ALA A O 1
ATOM 852 N N . PRO A 1 115 ? -4.175 -1.774 3.354 1.00 90.19 115 PRO A N 1
ATOM 853 C CA . PRO A 1 115 ? -2.951 -1.570 2.579 1.00 90.19 115 PRO A CA 1
ATOM 854 C C . PRO A 1 115 ? -2.930 -2.250 1.213 1.00 90.19 115 PRO A C 1
ATOM 856 O O . PRO A 1 115 ? -2.105 -1.906 0.373 1.00 90.19 115 PRO A O 1
ATOM 859 N N . VAL A 1 116 ? -3.802 -3.229 1.010 1.00 90.00 116 VAL A N 1
ATOM 860 C CA . VAL A 1 116 ? -3.801 -4.123 -0.146 1.00 90.00 116 VAL A CA 1
ATOM 861 C C . VAL A 1 116 ? -4.695 -3.575 -1.257 1.00 90.00 116 VAL A C 1
ATOM 863 O O . VAL A 1 116 ? -4.323 -3.587 -2.427 1.00 90.00 116 VAL A O 1
ATOM 866 N N . LEU A 1 117 ? -5.878 -3.080 -0.896 1.00 90.44 117 LEU A N 1
ATOM 867 C CA . LEU A 1 117 ? -6.873 -2.575 -1.827 1.00 90.44 117 LEU A CA 1
ATOM 868 C C . LEU A 1 117 ? -7.390 -1.238 -1.306 1.00 90.44 117 LEU A C 1
ATOM 870 O O . LEU A 1 117 ? -8.279 -1.202 -0.470 1.00 90.44 117 LEU A O 1
ATOM 874 N N . ASN A 1 118 ? -6.820 -0.146 -1.807 1.00 90.50 118 ASN A N 1
ATOM 875 C CA . ASN A 1 118 ? -7.212 1.232 -1.497 1.00 90.50 118 ASN A CA 1
ATOM 876 C C . ASN A 1 118 ? -7.212 2.082 -2.783 1.00 90.50 118 ASN A C 1
ATOM 878 O O . ASN A 1 118 ? -6.780 1.589 -3.834 1.00 90.50 118 ASN A O 1
ATOM 882 N N . PRO A 1 119 ? -7.659 3.354 -2.758 1.00 89.44 119 PRO A N 1
ATOM 883 C CA . PRO A 1 119 ? -7.807 4.139 -3.981 1.00 89.44 119 PRO A CA 1
ATOM 884 C C . PRO A 1 119 ? -6.476 4.336 -4.712 1.00 89.44 119 PRO A C 1
ATOM 886 O O . PRO A 1 119 ? -6.432 4.285 -5.938 1.00 89.44 119 PRO A O 1
ATOM 889 N N . VAL A 1 120 ? -5.376 4.480 -3.965 1.00 88.44 120 VAL A N 1
ATOM 890 C CA . VAL A 1 120 ? -4.027 4.614 -4.531 1.00 88.44 120 VAL A CA 1
ATOM 891 C C . VAL A 1 120 ? -3.616 3.325 -5.248 1.00 88.44 120 VAL A C 1
ATOM 893 O O . VAL A 1 120 ? -3.170 3.376 -6.392 1.00 88.44 120 VAL A O 1
ATOM 896 N N . SER A 1 121 ? -3.835 2.167 -4.623 1.00 87.94 121 SER A N 1
ATOM 897 C CA . SER A 1 121 ? -3.532 0.847 -5.196 1.00 87.94 121 SER A CA 1
ATOM 898 C C . SER A 1 121 ? -4.341 0.583 -6.459 1.00 87.94 121 SER A C 1
ATOM 900 O O . SER A 1 121 ? -3.805 0.067 -7.430 1.00 87.94 121 SER A O 1
ATOM 902 N N . ILE A 1 122 ? -5.620 0.971 -6.476 1.00 89.00 122 ILE A N 1
ATOM 903 C CA . ILE A 1 122 ? -6.494 0.836 -7.649 1.00 89.00 122 ILE A CA 1
ATOM 904 C C . ILE A 1 122 ? -5.990 1.721 -8.794 1.00 89.00 122 ILE A C 1
ATOM 906 O O . ILE A 1 122 ? -5.847 1.241 -9.918 1.00 89.00 122 ILE A O 1
ATOM 910 N N . ILE A 1 123 ? -5.673 2.991 -8.515 1.00 87.88 123 ILE A N 1
ATOM 911 C CA . ILE A 1 123 ? -5.167 3.931 -9.525 1.00 87.88 123 ILE A CA 1
ATOM 912 C C . ILE A 1 123 ? -3.860 3.415 -10.131 1.00 87.88 123 ILE A C 1
ATOM 914 O O . ILE A 1 123 ? -3.756 3.360 -11.354 1.00 87.88 123 ILE A O 1
ATOM 918 N N . TYR A 1 124 ? -2.892 2.995 -9.313 1.00 83.62 124 TYR A N 1
ATOM 919 C CA . TYR A 1 124 ? -1.630 2.431 -9.807 1.00 83.62 124 TYR A CA 1
ATOM 920 C C . TYR A 1 124 ? -1.827 1.065 -10.479 1.00 83.62 124 TYR A C 1
ATOM 922 O O . TYR A 1 124 ? -1.205 0.784 -11.499 1.00 83.62 124 TYR A O 1
ATOM 930 N N . GLY A 1 125 ? -2.739 0.237 -9.972 1.00 84.94 125 GLY A N 1
ATOM 931 C CA . GLY A 1 125 ? -3.046 -1.085 -10.522 1.00 84.94 125 GLY A CA 1
ATOM 932 C C . GLY A 1 125 ? -3.538 -1.020 -11.947 1.00 84.94 125 GLY A C 1
ATOM 933 O O . GLY A 1 125 ? -3.054 -1.764 -12.789 1.00 84.94 125 GLY A O 1
ATOM 934 N N . LEU A 1 126 ? -4.388 -0.049 -12.264 1.00 84.31 126 LEU A N 1
ATOM 935 C CA . LEU A 1 126 ? -4.862 0.165 -13.630 1.00 84.31 126 LEU A CA 1
ATOM 936 C C . LEU A 1 126 ? -3.751 0.550 -14.637 1.00 84.31 126 LEU A C 1
ATOM 938 O O . LEU A 1 126 ? -4.009 0.530 -15.840 1.00 84.31 126 LEU A O 1
ATOM 942 N N . SER A 1 127 ? -2.538 0.900 -14.180 1.00 77.56 127 SER A N 1
ATOM 943 C CA . SER A 1 127 ? -1.372 1.166 -15.045 1.00 77.56 127 SER A CA 1
ATOM 944 C C . SER A 1 127 ? -0.499 -0.064 -15.251 1.00 77.56 127 SER A C 1
ATOM 946 O O . SER A 1 127 ? 0.219 -0.137 -16.241 1.00 77.56 127 SER A O 1
ATOM 948 N N . HIS A 1 128 ? -0.526 -1.003 -14.307 1.00 77.06 128 HIS A N 1
ATOM 949 C CA . HIS A 1 128 ? 0.430 -2.107 -14.246 1.00 77.06 128 HIS A CA 1
ATOM 950 C C . HIS A 1 128 ? -0.209 -3.471 -14.512 1.00 77.06 128 HIS A C 1
ATOM 952 O O . HIS A 1 128 ? 0.477 -4.388 -14.958 1.00 77.06 128 HIS A O 1
ATOM 958 N N . ILE A 1 129 ? -1.516 -3.611 -14.279 1.00 78.19 129 ILE A N 1
ATOM 959 C CA . ILE A 1 129 ? -2.261 -4.851 -14.485 1.00 78.19 129 ILE A CA 1
ATOM 960 C C . ILE A 1 129 ? -3.565 -4.635 -15.238 1.00 78.19 129 ILE A C 1
ATOM 962 O O . ILE A 1 129 ? -4.163 -3.559 -15.238 1.00 78.19 129 ILE A O 1
ATOM 966 N N . THR A 1 130 ? -4.030 -5.701 -15.887 1.00 78.06 130 THR A N 1
ATOM 967 C CA . THR A 1 130 ? -5.292 -5.672 -16.623 1.00 78.06 130 THR A CA 1
ATOM 968 C C . THR A 1 130 ? -6.481 -5.514 -15.662 1.00 78.06 130 THR A C 1
ATOM 970 O O . THR A 1 130 ? -6.457 -6.051 -14.549 1.00 78.06 130 THR A O 1
ATOM 973 N N . PRO A 1 131 ? -7.572 -4.838 -16.075 1.00 81.19 131 PRO A N 1
ATOM 974 C CA . PRO A 1 131 ? -8.742 -4.641 -15.215 1.00 81.19 131 PRO A CA 1
ATOM 975 C C . PRO A 1 131 ? -9.336 -5.945 -14.665 1.00 81.19 131 PRO A C 1
ATOM 977 O O . PRO A 1 131 ? -9.785 -5.988 -13.524 1.00 81.19 131 PRO A O 1
ATOM 980 N N . ILE A 1 132 ? -9.296 -7.029 -15.448 1.00 81.31 132 ILE A N 1
ATOM 981 C CA . ILE A 1 132 ? -9.782 -8.344 -15.010 1.00 81.31 132 ILE A CA 1
ATOM 982 C C . ILE A 1 132 ? -8.942 -8.917 -13.859 1.00 81.31 132 ILE A C 1
ATOM 984 O O . ILE A 1 132 ? -9.499 -9.465 -12.908 1.00 81.31 132 ILE A O 1
ATOM 988 N N . MET A 1 133 ? -7.620 -8.724 -13.894 1.00 80.00 133 MET A N 1
ATOM 989 C CA . MET A 1 133 ? -6.718 -9.135 -12.815 1.00 80.00 133 MET A CA 1
ATOM 990 C C . MET A 1 133 ? -6.963 -8.313 -11.552 1.00 80.00 133 MET A C 1
ATOM 992 O O . MET A 1 133 ? -6.959 -8.867 -10.456 1.00 80.00 133 MET A O 1
ATOM 996 N N . LEU A 1 134 ? -7.256 -7.017 -11.698 1.00 83.75 134 LEU A N 1
ATOM 997 C CA . LEU A 1 134 ? -7.614 -6.150 -10.575 1.00 83.75 134 LEU A CA 1
ATOM 998 C C . LEU A 1 134 ? -8.939 -6.576 -9.917 1.00 83.75 134 LEU A C 1
ATOM 1000 O O . LEU A 1 134 ? -9.042 -6.567 -8.693 1.00 83.75 134 LEU A O 1
ATOM 1004 N N . VAL A 1 135 ? -9.938 -6.999 -10.702 1.00 86.31 135 VAL A N 1
ATOM 1005 C CA . VAL A 1 135 ? -11.199 -7.550 -10.167 1.00 86.31 135 VAL A CA 1
ATOM 1006 C C . VAL A 1 135 ? -10.948 -8.856 -9.421 1.00 86.31 135 VAL A C 1
ATOM 1008 O O . VAL A 1 135 ? -11.412 -9.010 -8.293 1.00 86.31 135 VAL A O 1
ATOM 1011 N N . TYR A 1 136 ? -10.188 -9.780 -10.013 1.00 82.50 136 TYR A N 1
ATOM 1012 C CA . TYR A 1 136 ? -9.830 -11.038 -9.358 1.00 82.50 136 TYR A CA 1
ATOM 1013 C C . TYR A 1 136 ? -9.090 -10.789 -8.038 1.00 82.50 136 TYR A C 1
ATOM 1015 O O . TYR A 1 136 ? -9.409 -11.389 -7.013 1.00 82.50 136 TYR A O 1
ATOM 1023 N N . PHE A 1 137 ? -8.163 -9.835 -8.038 1.00 82.75 137 PHE A N 1
ATOM 1024 C CA . PHE A 1 137 ? -7.472 -9.376 -6.844 1.00 82.75 137 PHE A CA 1
ATOM 1025 C C . PHE A 1 137 ? -8.434 -8.790 -5.797 1.00 82.75 137 PHE A C 1
ATOM 1027 O O . PHE A 1 137 ? -8.370 -9.158 -4.623 1.00 82.75 137 PHE A O 1
ATOM 1034 N N . GLY A 1 138 ? -9.385 -7.948 -6.205 1.00 88.88 138 GLY A N 1
ATOM 1035 C CA . GLY A 1 138 ? -10.404 -7.405 -5.306 1.00 88.88 138 GLY A CA 1
ATOM 1036 C C . GLY A 1 138 ? -11.271 -8.490 -4.658 1.00 88.88 138 GLY A C 1
ATOM 1037 O O . GLY A 1 138 ? -11.516 -8.456 -3.454 1.00 88.88 138 GLY A O 1
ATOM 1038 N N . VAL A 1 139 ? -11.675 -9.503 -5.427 1.00 90.25 139 VAL A N 1
ATOM 1039 C CA . VAL A 1 139 ? -12.459 -10.639 -4.915 1.00 90.25 139 VAL A CA 1
ATOM 1040 C C . VAL A 1 139 ? -11.615 -11.538 -4.009 1.00 90.25 139 VAL A C 1
ATOM 1042 O O . VAL A 1 139 ? -12.073 -11.931 -2.939 1.00 90.25 139 VAL A O 1
ATOM 1045 N N . GLY A 1 140 ? -10.376 -11.846 -4.392 1.00 89.12 140 GLY A N 1
ATOM 1046 C CA . GLY A 1 140 ? -9.476 -12.668 -3.584 1.00 89.12 140 GLY A CA 1
ATOM 1047 C C . GLY A 1 140 ? -9.183 -12.025 -2.230 1.00 89.12 140 GLY A C 1
ATOM 1048 O O . GLY A 1 140 ? -9.301 -12.671 -1.193 1.00 89.12 140 GLY A O 1
ATOM 1049 N N . THR A 1 141 ? -8.886 -10.727 -2.221 1.00 89.75 141 THR A N 1
ATOM 1050 C CA . THR A 1 141 ? -8.621 -9.981 -0.982 1.00 89.75 141 THR A CA 1
ATOM 1051 C C . THR A 1 141 ? -9.863 -9.883 -0.105 1.00 89.75 141 THR A C 1
ATOM 1053 O O . THR A 1 141 ? -9.747 -10.086 1.099 1.00 89.75 141 THR A O 1
ATOM 1056 N N . PHE A 1 142 ? -11.050 -9.693 -0.694 1.00 93.88 142 PHE A N 1
ATOM 1057 C CA . PHE A 1 142 ? -12.333 -9.778 0.008 1.00 93.88 142 PHE A CA 1
ATOM 1058 C C . PHE A 1 142 ? -12.532 -11.124 0.708 1.00 93.88 142 PHE A C 1
ATOM 1060 O O . PHE A 1 142 ? -12.788 -11.164 1.912 1.00 93.88 142 PHE A O 1
ATOM 1067 N N . VAL A 1 143 ? -12.393 -12.231 -0.029 1.00 93.44 143 VAL A N 1
ATOM 1068 C CA . VAL A 1 143 ? -12.593 -13.582 0.514 1.00 93.44 143 VAL A CA 1
ATOM 1069 C C . VAL A 1 143 ? -11.618 -13.850 1.655 1.00 93.44 143 VAL A C 1
ATOM 1071 O O . VAL A 1 143 ? -12.024 -14.382 2.688 1.00 93.44 143 VAL A O 1
ATOM 1074 N N . VAL A 1 144 ? -10.353 -13.450 1.508 1.00 92.44 144 VAL A N 1
ATOM 1075 C CA . VAL A 1 144 ? -9.347 -13.698 2.543 1.00 92.44 144 VAL A CA 1
ATOM 1076 C C . VAL A 1 144 ? -9.534 -12.803 3.757 1.00 92.44 144 VAL A C 1
ATOM 1078 O O . VAL A 1 144 ? -9.579 -13.318 4.870 1.00 92.44 144 VAL A O 1
ATOM 1081 N N . SER A 1 145 ? -9.664 -11.488 3.594 1.00 94.19 145 SER A N 1
ATOM 1082 C CA . SER A 1 145 ? -9.736 -10.580 4.743 1.00 94.19 145 SER A CA 1
ATOM 1083 C C . SER A 1 145 ? -11.011 -10.802 5.557 1.00 94.19 145 SER A C 1
ATOM 1085 O O . SER A 1 145 ? -10.953 -10.921 6.783 1.00 94.19 145 SER A O 1
ATOM 1087 N N . VAL A 1 146 ? -12.159 -10.928 4.880 1.00 95.50 146 VAL A N 1
ATOM 1088 C CA . VAL A 1 146 ? -13.446 -11.183 5.533 1.00 95.50 146 VAL A CA 1
ATOM 1089 C C . VAL A 1 146 ? -13.468 -12.602 6.088 1.00 95.50 146 VAL A C 1
ATOM 1091 O O . VAL A 1 146 ? -13.866 -12.789 7.233 1.00 95.50 146 VAL A O 1
ATOM 1094 N N . GLY A 1 147 ? -12.985 -13.594 5.333 1.00 94.94 147 GLY A N 1
ATOM 1095 C CA . GLY A 1 147 ? -12.902 -14.983 5.783 1.00 94.94 147 GLY A CA 1
ATOM 1096 C C . GLY A 1 147 ? -12.051 -15.145 7.043 1.00 94.94 147 GLY A C 1
ATOM 1097 O O . GLY A 1 147 ? -12.519 -15.722 8.024 1.00 94.94 147 GLY A O 1
ATOM 1098 N N . ILE A 1 148 ? -10.843 -14.571 7.062 1.00 94.50 148 ILE A N 1
ATOM 1099 C CA . ILE A 1 148 ? -9.971 -14.563 8.243 1.00 94.50 148 ILE A CA 1
ATOM 1100 C C . ILE A 1 148 ? -10.658 -13.842 9.403 1.00 94.50 148 ILE A C 1
ATOM 1102 O O . ILE A 1 148 ? -10.679 -14.378 10.506 1.00 94.50 148 ILE A O 1
ATOM 1106 N N . GLY A 1 149 ? -11.268 -12.676 9.171 1.00 93.94 149 GLY A N 1
ATOM 1107 C CA . GLY A 1 149 ? -11.982 -11.941 10.216 1.00 93.94 149 GLY A CA 1
ATOM 1108 C C . GLY A 1 149 ? -13.155 -12.722 10.821 1.00 93.94 149 GLY A C 1
ATOM 1109 O O . GLY A 1 149 ? -13.369 -12.690 12.032 1.00 93.94 149 GLY A O 1
ATOM 1110 N N . LEU A 1 150 ? -13.890 -13.476 10.001 1.00 93.94 150 LEU A N 1
ATOM 1111 C CA . LEU A 1 150 ? -14.991 -14.330 10.446 1.00 93.94 150 LEU A CA 1
ATOM 1112 C C . LEU A 1 150 ? -14.510 -15.543 11.247 1.00 93.94 150 LEU A C 1
ATOM 1114 O O . LEU A 1 150 ? -15.048 -15.816 12.320 1.00 93.94 150 LEU A O 1
ATOM 1118 N N . ILE A 1 151 ? -13.485 -16.245 10.754 1.00 93.94 151 ILE A N 1
ATOM 1119 C CA . ILE A 1 151 ? -12.867 -17.372 11.467 1.00 93.94 151 ILE A CA 1
ATOM 1120 C C . ILE A 1 151 ? -12.288 -16.885 12.799 1.00 93.94 151 ILE A C 1
ATOM 1122 O O . ILE A 1 151 ? -12.492 -17.516 13.834 1.00 93.94 151 ILE A O 1
ATOM 1126 N N . TRP A 1 152 ? -11.626 -15.729 12.792 1.00 92.88 152 TRP A N 1
ATOM 1127 C CA . TRP A 1 152 ? -11.061 -15.116 13.987 1.00 92.88 152 TRP A CA 1
ATOM 1128 C C . TRP A 1 152 ? -12.131 -14.778 15.022 1.00 92.88 152 TRP A C 1
ATOM 1130 O O . TRP A 1 152 ? -11.996 -15.160 16.184 1.00 92.88 152 TRP A O 1
ATOM 1140 N N . ASN A 1 153 ? -13.223 -14.126 14.608 1.00 90.25 153 ASN A N 1
ATOM 1141 C CA . ASN A 1 153 ? -14.331 -13.819 15.512 1.00 90.25 153 ASN A CA 1
ATOM 1142 C C . ASN A 1 153 ? -14.915 -15.093 16.139 1.00 90.25 153 ASN A C 1
ATOM 1144 O O . ASN A 1 153 ? -15.259 -15.102 17.312 1.00 90.25 153 ASN A O 1
ATOM 1148 N N . ARG A 1 154 ? -14.975 -16.194 15.385 1.00 87.75 154 ARG A N 1
ATOM 1149 C CA . ARG A 1 154 ? -15.530 -17.458 15.880 1.00 87.75 154 ARG A CA 1
ATOM 1150 C C . ARG A 1 154 ? -14.623 -18.193 16.873 1.00 87.75 154 ARG A C 1
ATOM 1152 O O . ARG A 1 154 ? -15.143 -18.937 17.702 1.00 87.75 154 ARG A O 1
ATOM 1159 N N . VAL A 1 155 ? -13.301 -18.059 16.736 1.00 87.56 155 VAL A N 1
ATOM 1160 C CA . VAL A 1 155 ? -12.303 -18.864 17.469 1.00 87.56 155 VAL A CA 1
ATOM 1161 C C . VAL A 1 155 ? -11.645 -18.088 18.617 1.00 87.56 155 VAL A C 1
ATOM 1163 O O . VAL A 1 155 ? -11.284 -18.690 19.627 1.00 87.56 155 VAL A O 1
ATOM 1166 N N . ILE A 1 156 ? -11.465 -16.771 18.470 1.00 83.38 156 ILE A N 1
ATOM 1167 C CA . ILE A 1 156 ? -10.648 -15.949 19.378 1.00 83.38 156 ILE A CA 1
ATOM 1168 C C . ILE A 1 156 ? -11.457 -14.854 20.071 1.00 83.38 156 ILE A C 1
ATOM 1170 O O . ILE A 1 156 ? -11.294 -14.697 21.281 1.00 83.38 156 ILE A O 1
ATOM 1174 N N . ALA A 1 157 ? -12.302 -14.118 19.338 1.00 73.69 157 ALA A N 1
ATOM 1175 C CA . ALA A 1 157 ? -12.958 -12.911 19.860 1.00 73.69 157 ALA A CA 1
ATOM 1176 C C . ALA A 1 157 ? -13.727 -13.170 21.165 1.00 73.69 157 ALA A C 1
ATOM 1178 O O . ALA A 1 157 ? -13.485 -12.473 22.145 1.00 73.69 157 ALA A O 1
ATOM 1179 N N . ASP A 1 158 ? -14.532 -14.238 21.223 1.00 68.50 158 ASP A N 1
ATOM 1180 C CA . ASP A 1 158 ? -15.336 -14.593 22.407 1.00 68.50 158 ASP A CA 1
ATOM 1181 C C . ASP A 1 158 ? -14.507 -14.801 23.695 1.00 68.50 158 ASP A C 1
ATOM 1183 O O . ASP A 1 158 ? -15.047 -14.715 24.794 1.00 68.50 158 ASP A O 1
ATOM 1187 N N . ASN A 1 159 ? -13.200 -15.074 23.584 1.00 67.62 159 ASN A N 1
ATOM 1188 C CA . ASN A 1 159 ? -12.320 -15.353 24.726 1.00 67.62 159 ASN A CA 1
ATOM 1189 C C . ASN A 1 159 ? -11.361 -14.206 25.078 1.00 67.62 159 ASN A C 1
ATOM 1191 O O . ASN A 1 159 ? -10.773 -14.224 26.159 1.00 67.62 159 ASN A O 1
ATOM 1195 N N . GLN A 1 160 ? -11.107 -13.277 24.153 1.00 72.88 160 GLN A N 1
ATOM 1196 C CA . GLN A 1 160 ? -10.036 -12.278 24.288 1.00 72.88 160 GLN A CA 1
ATOM 1197 C C . GLN A 1 160 ? -10.494 -10.833 24.096 1.00 72.88 160 GLN A C 1
ATOM 1199 O O . GLN A 1 160 ? -9.758 -9.917 24.477 1.00 72.88 160 GLN A O 1
ATOM 1204 N N . ASP A 1 161 ? -11.673 -10.610 23.519 1.00 77.19 161 ASP A N 1
ATOM 1205 C CA . ASP A 1 161 ? -12.205 -9.266 23.359 1.00 77.19 161 ASP A CA 1
ATOM 1206 C C . ASP A 1 161 ? -12.852 -8.835 24.680 1.00 77.19 161 ASP A C 1
ATOM 1208 O O . ASP A 1 161 ? -13.842 -9.404 25.132 1.00 77.19 161 ASP A O 1
ATOM 1212 N N . VAL A 1 162 ? -12.252 -7.837 25.328 1.00 67.56 162 VAL A N 1
ATOM 1213 C CA . VAL A 1 162 ? -12.777 -7.242 26.560 1.00 67.56 162 VAL A CA 1
ATOM 1214 C C . VAL A 1 162 ? -13.698 -6.094 26.166 1.00 67.56 162 VAL A C 1
ATOM 1216 O O . VAL A 1 162 ? -13.265 -5.178 25.462 1.00 67.56 162 VAL A O 1
ATOM 1219 N N . GLU A 1 163 ? -14.959 -6.129 26.603 1.00 69.44 163 GLU A N 1
ATOM 1220 C CA . GLU A 1 163 ? -15.826 -4.962 26.447 1.00 69.44 163 GLU A CA 1
ATOM 1221 C C . GLU A 1 163 ? -15.283 -3.794 27.285 1.00 69.44 163 GLU A C 1
ATOM 1223 O O . GLU A 1 163 ? -14.933 -3.988 28.451 1.00 69.44 163 GLU A O 1
ATOM 1228 N N . PRO A 1 164 ? -15.184 -2.581 26.716 1.00 69.19 164 PRO A N 1
ATOM 1229 C CA . PRO A 1 164 ? -14.712 -1.425 27.463 1.00 69.19 164 PRO A CA 1
ATOM 1230 C C . PRO A 1 164 ? -15.682 -1.089 28.607 1.00 69.19 164 PRO A C 1
ATOM 1232 O O . PRO A 1 164 ? -16.886 -0.982 28.384 1.00 69.19 164 PRO A O 1
ATOM 1235 N N . GLU A 1 165 ? -15.138 -0.895 29.812 1.00 62.41 165 GLU A N 1
ATOM 1236 C CA . GLU A 1 165 ? -15.891 -0.614 31.048 1.00 62.41 165 GLU A CA 1
ATOM 1237 C C . GLU A 1 165 ? -16.637 0.735 30.992 1.00 62.41 165 GLU A C 1
ATOM 1239 O O . GLU A 1 165 ? -17.748 0.858 31.503 1.00 62.41 165 GLU A O 1
ATOM 1244 N N . GLN A 1 166 ? -16.076 1.722 30.283 1.00 69.50 166 GLN A N 1
ATOM 1245 C CA . GLN A 1 166 ? -16.744 2.966 29.891 1.00 69.50 166 GLN A CA 1
ATOM 1246 C C . GLN A 1 166 ? -16.428 3.301 28.432 1.00 69.50 166 GLN A C 1
ATOM 1248 O O . GLN A 1 166 ? -15.281 3.214 27.986 1.00 69.50 166 GLN A O 1
ATOM 1253 N N . ILE A 1 167 ? -17.454 3.696 27.676 1.00 71.12 167 ILE A N 1
ATOM 1254 C CA . ILE A 1 167 ? -17.298 4.114 26.282 1.00 71.12 167 ILE A CA 1
ATOM 1255 C C . ILE A 1 167 ? -17.025 5.619 26.252 1.00 71.12 167 ILE A C 1
ATOM 1257 O O . ILE A 1 167 ? -17.898 6.417 26.585 1.00 71.12 167 ILE A O 1
ATOM 1261 N N . GLU A 1 168 ? -15.822 6.003 25.823 1.00 76.81 168 GLU A N 1
ATOM 1262 C CA . GLU A 1 168 ? -15.456 7.409 25.615 1.00 76.81 168 GLU A CA 1
ATOM 1263 C C . GLU A 1 168 ? -16.408 8.093 24.628 1.00 76.81 168 GLU A C 1
ATOM 1265 O O . GLU A 1 168 ? -16.658 7.596 23.518 1.00 76.81 168 GLU A O 1
ATOM 1270 N N . ARG A 1 169 ? -16.898 9.276 25.009 1.00 74.94 169 ARG A N 1
ATOM 1271 C CA . ARG A 1 169 ? -17.765 10.098 24.163 1.00 74.94 169 ARG A CA 1
ATOM 1272 C C . ARG A 1 169 ? -16.947 11.205 23.514 1.00 74.94 169 ARG A C 1
ATOM 1274 O O . ARG A 1 169 ? -16.131 11.860 24.149 1.00 74.94 169 ARG A O 1
ATOM 1281 N N . ALA A 1 170 ? -17.167 11.418 22.218 1.00 76.56 170 ALA A N 1
ATOM 1282 C CA . ALA A 1 170 ? -16.509 12.510 21.510 1.00 76.56 170 ALA A CA 1
ATOM 1283 C C . ALA A 1 170 ? -17.026 13.871 22.027 1.00 76.56 170 ALA A C 1
ATOM 1285 O O . ALA A 1 170 ? -18.240 14.004 22.226 1.00 76.56 170 ALA A O 1
ATOM 1286 N N . PRO A 1 171 ? -16.160 14.898 22.162 1.00 75.19 171 PRO A N 1
ATOM 1287 C CA . PRO A 1 171 ? -16.571 16.229 22.608 1.00 75.19 171 PRO A CA 1
ATOM 1288 C C . PRO A 1 171 ? -17.672 16.813 21.712 1.00 75.19 171 PRO A C 1
ATOM 1290 O O . PRO A 1 171 ? -17.757 16.482 20.523 1.00 75.19 171 PRO A O 1
ATOM 1293 N N . ARG A 1 172 ? -18.510 17.714 22.238 1.00 71.31 172 ARG A N 1
ATOM 1294 C CA . ARG A 1 172 ? -19.523 18.414 21.423 1.00 71.31 172 ARG A CA 1
ATOM 1295 C C . ARG A 1 172 ? -18.905 19.528 20.567 1.00 71.31 172 ARG A C 1
ATOM 1297 O O . ARG A 1 172 ? -19.244 19.625 19.390 1.00 71.31 172 ARG A O 1
ATOM 1304 N N . ASP A 1 173 ? -17.939 20.272 21.110 1.00 77.75 173 ASP A N 1
ATOM 1305 C CA . ASP A 1 173 ? -17.338 21.435 20.443 1.00 77.75 173 ASP A CA 1
ATOM 1306 C C . ASP A 1 173 ? -16.318 21.075 19.356 1.00 77.75 173 ASP A C 1
ATOM 1308 O O . ASP A 1 173 ? -15.411 20.263 19.558 1.00 77.75 173 ASP A O 1
ATOM 1312 N N . SER A 1 174 ? -16.390 21.774 18.220 1.00 79.88 174 SER A N 1
ATOM 1313 C CA . SER A 1 174 ? -15.507 21.562 17.062 1.00 79.88 174 SER A CA 1
ATOM 1314 C C . SER A 1 174 ? -14.017 21.741 17.374 1.00 79.88 174 SER A C 1
ATOM 1316 O O . SER A 1 174 ? -13.190 20.982 16.869 1.00 79.88 174 SER A O 1
ATOM 1318 N N . VAL A 1 175 ? -13.660 22.712 18.223 1.00 83.12 175 VAL A N 1
ATOM 1319 C CA . VAL A 1 175 ? -12.259 22.965 18.615 1.00 83.12 175 VAL A CA 1
ATOM 1320 C C . VAL A 1 175 ? -11.726 21.818 19.470 1.00 83.12 175 VAL A C 1
ATOM 1322 O O . VAL A 1 175 ? -10.652 21.289 19.192 1.00 83.12 175 VAL A O 1
ATOM 1325 N N . ASN A 1 176 ? -12.514 21.370 20.449 1.00 83.50 176 ASN A N 1
ATOM 1326 C CA . ASN A 1 176 ? -12.153 20.266 21.335 1.00 83.50 176 ASN A CA 1
ATOM 1327 C C . ASN A 1 176 ? -11.994 18.953 20.559 1.00 83.50 176 ASN A C 1
ATOM 1329 O O . ASN A 1 176 ? -11.039 18.212 20.788 1.00 83.50 176 ASN A O 1
ATOM 1333 N N . ARG A 1 177 ? -12.850 18.702 19.559 1.00 84.69 177 ARG A N 1
ATOM 1334 C CA . ARG A 1 177 ? -12.681 17.566 18.637 1.00 84.69 177 ARG A CA 1
ATOM 1335 C C . ARG A 1 177 ? -11.355 17.623 17.888 1.00 84.69 177 ARG A C 1
ATOM 1337 O O . ARG A 1 177 ? -10.654 16.615 17.827 1.00 84.69 177 ARG A O 1
ATOM 1344 N N . LEU A 1 178 ? -10.999 18.785 17.337 1.00 87.69 178 LEU A N 1
ATOM 1345 C CA . LEU A 1 178 ? -9.751 18.955 16.588 1.00 87.69 178 LEU A CA 1
ATOM 1346 C C . LEU A 1 178 ? -8.518 18.777 17.486 1.00 87.69 178 LEU A C 1
ATOM 1348 O O . LEU A 1 178 ? -7.539 18.163 17.062 1.00 87.69 178 LEU A O 1
ATOM 1352 N N . LEU A 1 179 ? -8.582 19.247 18.734 1.00 88.56 179 LEU A N 1
ATOM 1353 C CA . LEU A 1 179 ? -7.526 19.025 19.722 1.00 88.56 179 LEU A CA 1
ATOM 1354 C C . LEU A 1 179 ? -7.345 17.535 20.037 1.00 88.56 179 LEU A C 1
ATOM 1356 O O . LEU A 1 179 ? -6.211 17.060 20.051 1.00 88.56 179 LEU A O 1
ATOM 1360 N N . VAL A 1 180 ? -8.435 16.776 20.204 1.00 88.75 180 VAL A N 1
ATOM 1361 C CA . VAL A 1 180 ? -8.366 15.313 20.381 1.00 88.75 180 VAL A CA 1
ATOM 1362 C C . VAL A 1 180 ? -7.762 14.631 19.152 1.00 88.75 180 VAL A C 1
ATOM 1364 O O . VAL A 1 180 ? -6.941 13.724 19.309 1.00 88.75 180 VAL A O 1
ATOM 1367 N N . VAL A 1 181 ? -8.118 15.064 17.934 1.00 91.31 181 VAL A N 1
ATOM 1368 C CA . VAL A 1 181 ? -7.517 14.532 16.696 1.00 91.31 181 VAL A CA 1
ATOM 1369 C C . VAL A 1 181 ? -6.005 14.753 16.698 1.00 91.31 181 VAL A C 1
ATOM 1371 O O . VAL A 1 181 ? -5.252 13.804 16.476 1.00 91.31 181 VAL A O 1
ATOM 1374 N N . GLY A 1 182 ? -5.563 15.983 16.972 1.00 91.44 182 GLY A N 1
ATOM 1375 C CA . GLY A 1 182 ? -4.147 16.347 16.993 1.00 91.44 182 GLY A CA 1
ATOM 1376 C C . GLY A 1 182 ? -3.355 15.593 18.062 1.00 91.44 182 GLY A C 1
ATOM 1377 O O . GLY A 1 182 ? -2.305 15.026 17.759 1.00 91.44 182 GLY A O 1
ATOM 1378 N N . ASP A 1 183 ? -3.876 15.524 19.288 1.00 91.19 183 ASP A N 1
ATOM 1379 C CA . ASP A 1 183 ? -3.241 14.799 20.394 1.00 91.19 183 ASP A CA 1
ATOM 1380 C C . ASP A 1 183 ? -3.143 13.296 20.108 1.00 91.19 183 ASP A C 1
ATOM 1382 O O . ASP A 1 183 ? -2.081 12.698 20.278 1.00 91.19 183 ASP A O 1
ATOM 1386 N N . THR A 1 184 ? -4.215 12.692 19.589 1.00 91.44 184 THR A N 1
ATOM 1387 C CA . THR A 1 184 ? -4.239 11.262 19.249 1.00 91.44 184 THR A CA 1
ATOM 1388 C C . THR A 1 184 ? -3.263 10.942 18.122 1.00 91.44 184 THR A C 1
ATOM 1390 O O . THR A 1 184 ? -2.520 9.965 18.221 1.00 91.44 184 THR A O 1
ATOM 1393 N N . ALA A 1 185 ? -3.199 11.779 17.083 1.00 93.31 185 ALA A N 1
ATOM 1394 C CA . ALA A 1 185 ? -2.249 11.604 15.989 1.00 93.31 185 ALA A CA 1
ATOM 1395 C C . ALA A 1 185 ? -0.791 11.708 16.480 1.00 93.31 185 ALA A C 1
ATOM 1397 O O . ALA A 1 185 ? 0.044 10.860 16.155 1.00 93.31 185 ALA A O 1
ATOM 1398 N N . ALA A 1 186 ? -0.496 12.709 17.315 1.00 92.69 186 ALA A N 1
ATOM 1399 C CA . ALA A 1 186 ? 0.837 12.950 17.859 1.00 92.69 186 ALA A CA 1
ATOM 1400 C C . ALA A 1 186 ? 1.288 11.853 18.838 1.00 92.69 186 ALA A C 1
ATOM 1402 O O . ALA A 1 186 ? 2.380 11.293 18.700 1.00 92.69 186 ALA A O 1
ATOM 1403 N N . ARG A 1 187 ? 0.441 11.486 19.807 1.00 90.50 187 ARG A N 1
ATOM 1404 C CA . ARG A 1 187 ? 0.743 10.426 20.783 1.00 90.50 187 ARG A CA 1
ATOM 1405 C C . ARG A 1 187 ? 0.758 9.040 20.147 1.00 90.50 187 ARG A C 1
ATOM 1407 O O . ARG A 1 187 ? 1.555 8.201 20.565 1.00 90.50 187 ARG A O 1
ATOM 1414 N N . GLY A 1 188 ? -0.062 8.803 19.121 1.00 88.62 188 GLY A N 1
ATOM 1415 C CA . GLY A 1 188 ? -0.113 7.536 18.393 1.00 88.62 188 GLY A CA 1
ATOM 1416 C C . GLY A 1 188 ? 1.238 7.143 17.788 1.00 88.62 188 GLY A C 1
ATOM 1417 O O . GLY A 1 188 ? 1.628 5.978 17.868 1.00 88.62 188 GLY A O 1
ATOM 1418 N N . LEU A 1 189 ? 1.995 8.118 17.271 1.00 88.38 189 LEU A N 1
ATOM 1419 C CA . LEU A 1 189 ? 3.320 7.900 16.674 1.00 88.38 189 LEU A CA 1
ATOM 1420 C C . LEU A 1 189 ? 4.423 7.579 17.680 1.00 88.38 189 LEU A C 1
ATOM 1422 O O . LEU A 1 189 ? 5.338 6.831 17.354 1.00 88.38 189 LEU A O 1
ATOM 1426 N N . VAL A 1 190 ? 4.343 8.133 18.890 1.00 88.81 190 VAL A N 1
ATOM 1427 C CA . VAL A 1 190 ? 5.377 8.007 19.942 1.00 88.81 190 VAL A CA 1
ATOM 1428 C C . VAL A 1 190 ? 4.978 6.976 21.019 1.00 88.81 190 VAL A C 1
ATOM 1430 O O . VAL A 1 190 ? 5.674 6.757 22.022 1.00 88.81 190 VAL A O 1
ATOM 1433 N N . GLY A 1 191 ? 3.826 6.336 20.817 1.00 86.88 191 GLY A N 1
ATOM 1434 C CA . GLY A 1 191 ? 3.274 5.287 21.657 1.00 86.88 191 GLY A CA 1
ATOM 1435 C C . GLY A 1 191 ? 3.840 3.895 21.344 1.00 86.88 191 GLY A C 1
ATOM 1436 O O . GLY A 1 191 ? 4.919 3.755 20.766 1.00 86.88 191 GLY A O 1
ATOM 1437 N N . PRO A 1 192 ? 3.104 2.827 21.696 1.00 87.44 192 PRO A N 1
ATOM 1438 C CA . PRO A 1 192 ? 3.556 1.451 21.484 1.00 87.44 192 PRO A CA 1
ATOM 1439 C C . PRO A 1 192 ? 3.692 1.057 20.003 1.00 87.44 192 PRO A C 1
ATOM 1441 O O . PRO A 1 192 ? 4.353 0.061 19.706 1.00 87.44 192 PRO A O 1
ATOM 1444 N N . VAL A 1 193 ? 3.076 1.833 19.100 1.00 90.50 193 VAL A N 1
ATOM 1445 C CA . VAL A 1 193 ? 3.160 1.669 17.641 1.00 90.50 193 VAL A CA 1
ATOM 1446 C C . VAL A 1 193 ? 4.571 1.957 17.122 1.00 90.50 193 VAL A C 1
ATOM 1448 O O . VAL A 1 193 ? 5.015 1.312 16.178 1.00 90.50 193 VAL A O 1
ATOM 1451 N N . PHE A 1 194 ? 5.312 2.863 17.767 1.00 92.00 194 PHE A N 1
ATOM 1452 C CA . PHE A 1 194 ? 6.678 3.212 17.368 1.00 92.00 194 PHE A CA 1
ATOM 1453 C C . PHE A 1 194 ? 7.595 1.983 17.294 1.00 92.00 194 PHE A C 1
ATOM 1455 O O . PHE A 1 194 ? 8.402 1.846 16.377 1.00 92.00 194 PHE A O 1
ATOM 1462 N N . ILE A 1 195 ? 7.433 1.057 18.246 1.00 92.75 195 ILE A N 1
ATOM 1463 C CA . ILE A 1 195 ? 8.191 -0.199 18.291 1.00 92.75 195 ILE A CA 1
ATOM 1464 C C . ILE A 1 195 ? 7.804 -1.098 17.114 1.00 92.75 195 ILE A C 1
ATOM 1466 O O . ILE A 1 195 ? 8.675 -1.706 16.500 1.00 92.75 195 ILE A O 1
ATOM 1470 N N . ASP A 1 196 ? 6.512 -1.160 16.782 1.00 92.88 196 ASP A N 1
ATOM 1471 C CA . ASP A 1 196 ? 6.011 -1.963 15.664 1.00 92.88 196 ASP A CA 1
ATOM 1472 C C . ASP A 1 196 ? 6.568 -1.434 14.325 1.00 92.88 196 ASP A C 1
ATOM 1474 O O . ASP A 1 196 ? 6.983 -2.220 13.474 1.00 92.88 196 ASP A O 1
ATOM 1478 N N . TYR A 1 197 ? 6.667 -0.106 14.171 1.00 93.00 197 TYR A N 1
ATOM 1479 C CA . TYR A 1 197 ? 7.294 0.539 13.010 1.00 93.00 197 TYR A CA 1
ATOM 1480 C C . TYR A 1 197 ? 8.791 0.255 12.931 1.00 93.00 197 TYR A C 1
ATOM 1482 O O . TYR A 1 197 ? 9.286 -0.151 11.882 1.00 93.00 197 TYR A O 1
ATOM 1490 N N . GLY A 1 198 ? 9.506 0.429 14.047 1.00 93.38 198 GLY A N 1
ATOM 1491 C CA . GLY A 1 198 ? 10.935 0.139 14.124 1.00 93.38 198 GLY A CA 1
ATOM 1492 C C . GLY A 1 198 ? 11.239 -1.314 13.771 1.00 93.38 198 GLY A C 1
ATOM 1493 O O . GLY A 1 198 ? 12.153 -1.574 12.998 1.00 93.38 198 GLY A O 1
ATOM 1494 N N . LEU A 1 199 ? 10.438 -2.261 14.264 1.00 93.25 199 LEU A N 1
ATOM 1495 C CA . LEU A 1 199 ? 10.616 -3.682 13.978 1.00 93.25 199 LEU A CA 1
ATOM 1496 C C . LEU A 1 199 ? 10.359 -4.020 12.502 1.00 93.25 199 LEU A C 1
ATOM 1498 O O . LEU A 1 199 ? 11.129 -4.775 11.914 1.00 93.25 199 LEU A O 1
ATOM 1502 N N . ALA A 1 200 ? 9.315 -3.446 11.895 1.00 92.44 200 ALA A N 1
ATOM 1503 C CA . ALA A 1 200 ? 9.040 -3.633 10.472 1.00 92.44 200 ALA A CA 1
ATOM 1504 C C . ALA A 1 200 ? 10.167 -3.064 9.594 1.00 92.44 200 ALA A C 1
ATOM 1506 O O . ALA A 1 200 ? 10.642 -3.743 8.688 1.00 92.44 200 ALA A O 1
ATOM 1507 N N . LEU A 1 201 ? 10.653 -1.857 9.898 1.00 92.88 201 LEU A N 1
ATOM 1508 C CA . LEU A 1 201 ? 11.765 -1.247 9.167 1.00 92.88 201 LEU A CA 1
ATOM 1509 C C . LEU A 1 201 ? 13.073 -2.024 9.360 1.00 92.88 201 LEU A C 1
ATOM 1511 O O . LEU A 1 201 ? 13.800 -2.245 8.396 1.00 92.88 201 LEU A O 1
ATOM 1515 N N . LEU A 1 202 ? 13.361 -2.504 10.573 1.00 93.50 202 LEU A N 1
ATOM 1516 C CA . LEU A 1 202 ? 14.524 -3.359 10.823 1.00 93.50 202 LEU A CA 1
ATOM 1517 C C . LEU A 1 202 ? 14.455 -4.670 10.034 1.00 93.50 202 LEU A C 1
ATOM 1519 O O . LEU A 1 202 ? 15.484 -5.120 9.538 1.00 93.50 202 LEU A O 1
ATOM 1523 N N . ALA A 1 203 ? 13.269 -5.263 9.878 1.00 92.50 203 ALA A N 1
ATOM 1524 C CA . ALA A 1 203 ? 13.088 -6.462 9.064 1.00 92.50 203 ALA A CA 1
ATOM 1525 C C . ALA A 1 203 ? 13.369 -6.202 7.572 1.00 92.50 203 ALA A C 1
ATOM 1527 O O . ALA A 1 203 ? 14.071 -6.991 6.939 1.00 92.50 203 ALA A O 1
ATOM 1528 N N . VAL A 1 204 ? 12.927 -5.054 7.042 1.00 91.38 204 VAL A N 1
ATOM 1529 C CA . VAL A 1 204 ? 13.280 -4.599 5.684 1.00 91.38 204 VAL A CA 1
ATOM 1530 C C . VAL A 1 204 ? 14.790 -4.425 5.538 1.00 91.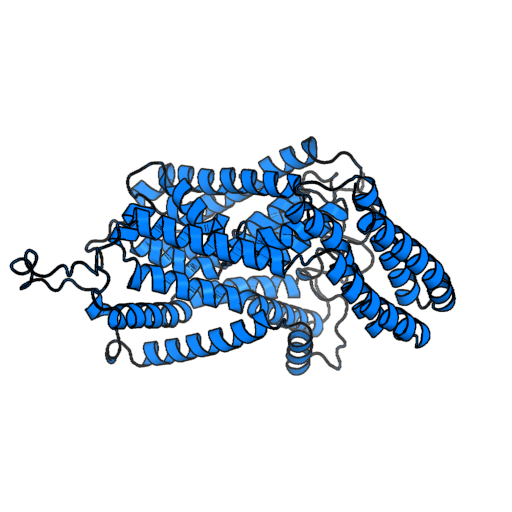38 204 VAL A C 1
ATOM 1532 O O . VAL A 1 204 ? 15.378 -4.914 4.577 1.00 91.38 204 VAL A O 1
ATOM 1535 N N . GLY A 1 205 ? 15.437 -3.770 6.506 1.00 91.44 205 GLY A N 1
ATOM 1536 C CA . GLY A 1 205 ? 16.888 -3.588 6.510 1.00 91.44 205 GLY A CA 1
ATOM 1537 C C . GLY A 1 205 ? 17.652 -4.906 6.587 1.00 91.44 205 GLY A C 1
ATOM 1538 O O . GLY A 1 205 ? 18.657 -5.072 5.902 1.00 91.44 205 GLY A O 1
ATOM 1539 N N . PHE A 1 206 ? 17.158 -5.862 7.376 1.00 90.81 206 PHE A N 1
ATOM 1540 C CA . PHE A 1 206 ? 17.734 -7.198 7.486 1.00 90.81 206 PHE A CA 1
ATOM 1541 C C . PHE A 1 206 ? 17.665 -7.946 6.151 1.00 90.81 206 PHE A C 1
ATOM 1543 O O . PHE A 1 206 ? 18.680 -8.461 5.686 1.00 90.81 206 PHE A O 1
ATOM 1550 N N . LEU A 1 207 ? 16.507 -7.954 5.488 1.00 88.31 207 LEU A N 1
ATOM 1551 C CA . LEU A 1 207 ? 16.387 -8.555 4.159 1.00 88.31 207 LEU A CA 1
ATOM 1552 C C . LEU A 1 207 ? 17.261 -7.831 3.130 1.00 88.31 207 LEU A C 1
ATOM 1554 O O . LEU A 1 207 ? 18.036 -8.474 2.432 1.00 88.31 207 LEU A O 1
ATOM 1558 N N . GLY A 1 208 ? 17.238 -6.499 3.109 1.00 85.56 208 GLY A N 1
ATOM 1559 C CA . GLY A 1 208 ? 18.086 -5.689 2.232 1.00 85.56 208 GLY A CA 1
ATOM 1560 C C . GLY A 1 208 ? 19.590 -5.841 2.478 1.00 85.56 208 GLY A C 1
ATOM 1561 O O . GLY A 1 208 ? 20.391 -5.501 1.611 1.00 85.56 208 GLY A O 1
ATOM 1562 N N . ALA A 1 209 ? 19.993 -6.342 3.644 1.00 86.31 209 ALA A N 1
ATOM 1563 C CA . ALA A 1 209 ? 21.382 -6.627 3.972 1.00 86.31 209 ALA A CA 1
ATOM 1564 C C . ALA A 1 209 ? 21.781 -8.058 3.583 1.00 86.31 209 ALA A C 1
ATOM 1566 O O . ALA A 1 209 ? 22.842 -8.260 2.994 1.00 86.31 209 ALA A O 1
ATOM 1567 N N . PHE A 1 210 ? 20.945 -9.048 3.904 1.00 85.50 210 PHE A N 1
ATOM 1568 C CA . PHE A 1 210 ? 21.324 -10.464 3.854 1.00 85.50 210 PHE A CA 1
ATOM 1569 C C . PHE A 1 210 ? 20.716 -11.251 2.696 1.00 85.50 210 PHE A C 1
ATOM 1571 O O . PHE A 1 210 ? 21.222 -12.326 2.384 1.00 85.50 210 PHE A O 1
ATOM 1578 N N . LEU A 1 211 ? 19.660 -10.754 2.049 1.00 85.25 211 LEU A N 1
ATOM 1579 C CA . LEU A 1 211 ? 19.043 -11.432 0.914 1.00 85.25 211 LEU A CA 1
ATOM 1580 C C . LEU A 1 211 ? 19.862 -11.145 -0.357 1.00 85.25 211 LEU A C 1
ATOM 1582 O O . LEU A 1 211 ? 19.863 -10.002 -0.823 1.00 85.25 211 LEU A O 1
ATOM 1586 N N . PRO A 1 212 ? 20.580 -12.130 -0.930 1.00 80.50 212 PRO A N 1
ATOM 1587 C CA . PRO A 1 212 ? 21.497 -11.868 -2.033 1.00 80.50 212 PRO A CA 1
ATOM 1588 C C . PRO A 1 212 ? 20.767 -11.410 -3.293 1.00 80.50 212 PRO A C 1
ATOM 1590 O O . PRO A 1 212 ? 19.663 -11.869 -3.591 1.00 80.50 212 PRO A O 1
ATOM 1593 N N . HIS A 1 213 ? 21.421 -10.549 -4.069 1.00 80.19 213 HIS A N 1
ATOM 1594 C CA . HIS A 1 213 ? 20.921 -10.145 -5.379 1.00 80.19 213 HIS A CA 1
ATOM 1595 C C . HIS A 1 213 ? 20.703 -11.368 -6.287 1.00 80.19 213 HIS A C 1
ATOM 1597 O O . HIS A 1 213 ? 21.504 -12.305 -6.279 1.00 80.19 213 HIS A O 1
ATOM 1603 N N . GLY A 1 214 ? 19.599 -11.376 -7.037 1.00 74.31 214 GLY A N 1
ATOM 1604 C CA . GLY A 1 214 ? 19.252 -12.452 -7.970 1.00 74.31 214 GLY A CA 1
ATOM 1605 C C . GLY A 1 214 ? 18.660 -13.725 -7.345 1.00 74.31 214 GLY A C 1
ATOM 1606 O O . GLY A 1 214 ? 18.183 -14.586 -8.084 1.00 74.31 214 GLY A O 1
ATOM 1607 N N . ILE A 1 215 ? 18.608 -13.860 -6.008 1.00 77.25 215 ILE A N 1
ATOM 1608 C CA . ILE A 1 215 ? 18.136 -15.103 -5.359 1.00 77.25 215 ILE A CA 1
ATOM 1609 C C . ILE A 1 215 ? 16.674 -15.446 -5.685 1.00 77.25 215 ILE A C 1
ATOM 1611 O O . ILE A 1 215 ? 16.312 -16.616 -5.789 1.00 77.25 215 ILE A O 1
ATOM 1615 N N . LEU A 1 216 ? 15.841 -14.426 -5.892 1.00 77.19 216 LEU A N 1
ATOM 1616 C CA . LEU A 1 216 ? 14.412 -14.577 -6.172 1.00 77.19 216 LEU A CA 1
ATOM 1617 C C . LEU A 1 216 ? 14.098 -14.740 -7.668 1.00 77.19 216 LEU A C 1
ATOM 1619 O O . LEU A 1 216 ? 12.971 -15.079 -8.018 1.00 77.19 216 LEU A O 1
ATOM 1623 N N . GLN A 1 217 ? 15.079 -14.547 -8.557 1.00 72.06 217 GLN A N 1
ATOM 1624 C CA . GLN A 1 217 ? 14.850 -14.527 -10.007 1.00 72.06 217 GLN A CA 1
ATOM 1625 C C . GLN A 1 217 ? 14.605 -15.919 -10.603 1.00 72.06 217 GLN A C 1
ATOM 1627 O O . GLN A 1 217 ? 13.879 -16.039 -11.583 1.00 72.06 217 GLN A O 1
ATOM 1632 N N . THR A 1 218 ? 15.179 -16.981 -10.037 1.00 66.19 218 THR A N 1
ATOM 1633 C CA . THR A 1 218 ? 15.086 -18.340 -10.614 1.00 66.19 218 THR A CA 1
ATOM 1634 C C . THR A 1 218 ? 14.099 -19.250 -9.881 1.00 66.19 218 THR A C 1
ATOM 1636 O O . THR A 1 218 ? 13.595 -20.204 -10.468 1.00 66.19 218 THR A O 1
ATOM 1639 N N . GLY A 1 219 ? 13.784 -18.955 -8.615 1.00 68.56 219 GLY A N 1
ATOM 1640 C CA . GLY A 1 219 ? 12.933 -19.798 -7.767 1.00 68.56 219 GLY A CA 1
ATOM 1641 C C . GLY A 1 219 ? 11.428 -19.522 -7.854 1.00 68.56 219 GLY A C 1
ATOM 1642 O O . GLY A 1 219 ? 10.644 -20.322 -7.347 1.00 68.56 219 GLY A O 1
ATOM 1643 N N . LEU A 1 220 ? 11.010 -18.414 -8.476 1.00 76.50 220 LEU A N 1
ATOM 1644 C CA . LEU A 1 220 ? 9.617 -17.935 -8.469 1.00 76.50 220 LEU A CA 1
ATOM 1645 C C . LEU A 1 220 ? 8.877 -18.131 -9.808 1.00 76.50 220 LEU A C 1
ATOM 1647 O O . LEU A 1 220 ? 7.834 -17.517 -10.053 1.00 76.50 220 LEU A O 1
ATOM 1651 N N . THR A 1 221 ? 9.409 -18.987 -10.679 1.00 73.38 221 THR A N 1
ATOM 1652 C CA . THR A 1 221 ? 8.809 -19.313 -11.979 1.00 73.38 221 THR A CA 1
ATOM 1653 C C . THR A 1 221 ? 7.460 -20.030 -11.827 1.00 73.38 221 THR A C 1
ATOM 1655 O O . THR A 1 221 ? 7.193 -20.673 -10.810 1.00 73.38 221 THR A O 1
ATOM 1658 N N . ARG A 1 222 ? 6.598 -19.942 -12.853 1.00 71.38 222 ARG A N 1
ATOM 1659 C CA . ARG A 1 222 ? 5.253 -20.562 -12.869 1.00 71.38 222 ARG A CA 1
ATOM 1660 C C . ARG A 1 222 ? 5.255 -22.073 -12.658 1.00 71.38 222 ARG A C 1
ATOM 1662 O O . ARG A 1 222 ? 4.331 -22.601 -12.049 1.00 71.38 222 ARG A O 1
ATOM 1669 N N . ASP A 1 223 ? 6.291 -22.758 -13.129 1.00 69.38 223 ASP A N 1
ATOM 1670 C CA . ASP A 1 223 ? 6.387 -24.217 -13.026 1.00 69.38 223 ASP A CA 1
ATOM 1671 C C . ASP A 1 223 ? 6.688 -24.692 -11.596 1.00 69.38 223 ASP A C 1
ATOM 1673 O O . ASP A 1 223 ? 6.515 -25.870 -11.270 1.00 69.38 223 ASP A O 1
ATOM 1677 N N . ASN A 1 224 ? 7.135 -23.790 -10.716 1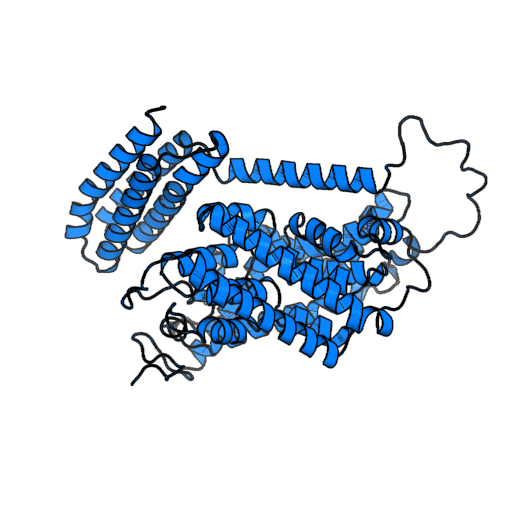.00 74.75 224 ASN A N 1
ATOM 1678 C CA . ASN A 1 224 ? 7.448 -24.133 -9.342 1.00 74.75 224 ASN A CA 1
ATOM 1679 C C . ASN A 1 224 ? 6.207 -24.021 -8.443 1.00 74.75 224 ASN A C 1
ATOM 1681 O O . ASN A 1 224 ? 5.857 -22.946 -7.962 1.00 74.75 224 ASN A O 1
ATOM 1685 N N . ALA A 1 225 ? 5.601 -25.164 -8.113 1.00 75.31 225 ALA A N 1
ATOM 1686 C CA . ALA A 1 225 ? 4.475 -25.237 -7.178 1.00 75.31 225 ALA A CA 1
ATOM 1687 C C . ALA A 1 225 ? 4.791 -24.687 -5.768 1.00 75.31 225 ALA A C 1
ATOM 1689 O O . ALA A 1 225 ? 3.874 -24.352 -5.019 1.00 75.31 225 ALA A O 1
ATOM 1690 N N . LEU A 1 226 ? 6.074 -24.585 -5.393 1.00 79.19 226 LEU A N 1
ATOM 1691 C CA . LEU A 1 226 ? 6.512 -24.009 -4.119 1.00 79.19 226 LEU A CA 1
ATOM 1692 C C . LEU A 1 226 ? 6.739 -22.490 -4.186 1.00 79.19 226 LEU A C 1
ATOM 1694 O O . LEU A 1 226 ? 6.964 -21.883 -3.139 1.00 79.19 226 LEU A O 1
ATOM 1698 N N . ALA A 1 227 ? 6.653 -21.857 -5.362 1.00 79.69 227 ALA A N 1
ATOM 1699 C CA . ALA A 1 227 ? 6.882 -20.419 -5.524 1.00 79.69 227 ALA A CA 1
ATOM 1700 C C . ALA A 1 227 ? 6.029 -19.544 -4.580 1.00 79.69 227 ALA A C 1
ATOM 1702 O O . ALA A 1 227 ? 6.599 -18.648 -3.954 1.00 79.69 227 ALA A O 1
ATOM 1703 N N . PRO A 1 228 ? 4.721 -19.809 -4.358 1.00 81.12 228 PRO A N 1
ATOM 1704 C CA . PRO A 1 228 ? 3.919 -19.028 -3.411 1.00 81.12 228 PRO A CA 1
ATOM 1705 C C . PRO A 1 228 ? 4.400 -19.160 -1.961 1.00 81.12 228 PRO A C 1
ATOM 1707 O O . PRO A 1 228 ? 4.328 -18.202 -1.196 1.00 81.12 228 PRO A O 1
ATOM 1710 N N . ILE A 1 229 ? 4.920 -20.331 -1.578 1.00 82.19 229 ILE A N 1
ATOM 1711 C CA . ILE A 1 229 ? 5.427 -20.593 -0.223 1.00 82.19 229 ILE A CA 1
ATOM 1712 C C . ILE A 1 229 ? 6.764 -19.883 -0.018 1.00 82.19 229 ILE A C 1
ATOM 1714 O O . ILE A 1 229 ? 6.945 -19.200 0.987 1.00 82.19 229 ILE A O 1
ATOM 1718 N N . ILE A 1 230 ? 7.682 -20.015 -0.980 1.00 83.06 230 ILE A N 1
ATOM 1719 C CA . ILE A 1 230 ? 8.984 -19.336 -0.959 1.00 83.06 230 ILE A CA 1
ATOM 1720 C C . ILE A 1 230 ? 8.761 -17.829 -0.887 1.00 83.06 230 ILE A C 1
ATOM 1722 O O . ILE A 1 230 ? 9.322 -17.160 -0.018 1.00 83.06 230 ILE A O 1
ATOM 1726 N N . MET A 1 231 ? 7.883 -17.306 -1.747 1.00 85.38 231 MET A N 1
ATOM 1727 C CA . MET A 1 231 ? 7.571 -15.888 -1.742 1.00 85.38 231 MET A CA 1
ATOM 1728 C C . MET A 1 231 ? 6.875 -15.465 -0.456 1.00 85.38 231 MET A C 1
ATOM 1730 O O . MET A 1 231 ? 7.179 -14.402 0.062 1.00 85.38 231 MET A O 1
ATOM 1734 N N . GLY A 1 232 ? 6.000 -16.295 0.111 1.00 83.19 232 GLY A N 1
ATOM 1735 C CA . GLY A 1 232 ? 5.370 -15.997 1.391 1.00 83.19 232 GLY A CA 1
ATOM 1736 C C . GLY A 1 232 ? 6.370 -15.897 2.543 1.00 83.19 232 GLY A C 1
ATOM 1737 O O . GLY A 1 232 ? 6.309 -14.952 3.325 1.00 83.19 232 GLY A O 1
ATOM 1738 N N . LEU A 1 233 ? 7.342 -16.811 2.616 1.00 82.19 233 LEU A N 1
ATOM 1739 C CA . LEU A 1 233 ? 8.409 -16.758 3.621 1.00 82.19 233 LEU A CA 1
ATOM 1740 C C . LEU A 1 233 ? 9.260 -15.493 3.496 1.00 82.19 233 LEU A C 1
ATOM 1742 O O . LEU A 1 233 ? 9.627 -14.901 4.508 1.00 82.19 233 LEU A O 1
ATOM 1746 N N . VAL A 1 234 ? 9.545 -15.072 2.265 1.00 83.69 234 VAL A N 1
ATOM 1747 C CA . VAL A 1 234 ? 10.286 -13.837 1.999 1.00 83.69 234 VAL A CA 1
ATOM 1748 C C . VAL A 1 234 ? 9.417 -12.606 2.225 1.00 83.69 234 VAL A C 1
ATOM 1750 O O . VAL A 1 234 ? 9.931 -11.604 2.686 1.00 83.69 234 VAL A O 1
ATOM 1753 N N . ALA A 1 235 ? 8.116 -12.657 1.955 1.00 84.12 235 ALA A N 1
ATOM 1754 C CA . ALA A 1 235 ? 7.222 -11.510 2.057 1.00 84.12 235 ALA A CA 1
ATOM 1755 C C . ALA A 1 235 ? 6.831 -11.168 3.502 1.00 84.12 235 ALA A C 1
ATOM 1757 O O . ALA A 1 235 ? 6.554 -10.008 3.774 1.00 84.12 235 ALA A O 1
ATOM 1758 N N . ILE A 1 236 ? 6.848 -12.129 4.439 1.00 81.44 236 ILE A N 1
ATOM 1759 C CA . ILE A 1 236 ? 6.520 -11.881 5.860 1.00 81.44 236 ILE A CA 1
ATOM 1760 C C . ILE A 1 236 ? 7.401 -10.779 6.484 1.00 81.44 236 ILE A C 1
ATOM 1762 O O . ILE A 1 236 ? 6.865 -9.904 7.172 1.00 81.44 236 ILE A O 1
ATOM 1766 N N . PRO A 1 237 ? 8.740 -10.785 6.302 1.00 80.31 237 PRO A N 1
ATOM 1767 C CA . PRO A 1 237 ? 9.590 -9.735 6.843 1.00 80.31 237 PRO A CA 1
ATOM 1768 C C . PRO A 1 237 ? 9.682 -8.499 5.943 1.00 80.31 237 PRO A C 1
ATOM 1770 O O . PRO A 1 237 ? 10.174 -7.464 6.391 1.00 80.31 237 PRO A O 1
ATOM 1773 N N . VAL A 1 238 ? 9.209 -8.588 4.697 1.00 83.44 238 VAL A N 1
ATOM 1774 C CA . VAL A 1 238 ? 9.165 -7.445 3.786 1.00 83.44 238 VAL A CA 1
ATOM 1775 C C . VAL A 1 238 ? 8.021 -6.520 4.196 1.00 83.44 238 VAL A C 1
ATOM 1777 O O . VAL A 1 238 ? 6.920 -6.945 4.529 1.00 83.44 238 VAL A O 1
ATOM 1780 N N . TYR A 1 239 ? 8.288 -5.223 4.131 1.00 86.69 239 TYR A N 1
ATOM 1781 C CA . TYR A 1 239 ? 7.259 -4.199 4.077 1.00 86.69 239 TYR A CA 1
ATOM 1782 C C . TYR A 1 239 ? 7.353 -3.503 2.727 1.00 86.69 239 TYR A C 1
ATOM 1784 O O . TYR A 1 239 ? 8.438 -3.096 2.314 1.00 86.69 239 TYR A O 1
ATOM 1792 N N . VAL A 1 240 ? 6.211 -3.367 2.063 1.00 86.06 240 VAL A N 1
ATOM 1793 C CA . VAL A 1 240 ? 6.106 -2.686 0.776 1.00 86.06 240 VAL A CA 1
ATOM 1794 C C . VAL A 1 240 ? 4.906 -1.753 0.811 1.00 86.06 240 VAL A C 1
ATOM 1796 O O . VAL A 1 240 ? 3.847 -2.096 1.344 1.00 86.06 240 VAL A O 1
ATOM 1799 N N . THR A 1 241 ? 5.057 -0.558 0.247 1.00 88.81 241 THR A N 1
ATOM 1800 C CA . THR A 1 241 ? 3.944 0.391 0.165 1.00 88.81 241 THR A CA 1
ATOM 1801 C C . THR A 1 241 ? 2.903 -0.040 -0.872 1.00 88.81 241 THR A C 1
ATOM 1803 O O . THR A 1 241 ? 3.239 -0.744 -1.826 1.00 88.81 241 THR A O 1
ATOM 1806 N N . PRO A 1 242 ? 1.641 0.417 -0.760 1.00 84.31 242 PRO A N 1
ATOM 1807 C CA . PRO A 1 242 ? 0.593 0.027 -1.706 1.00 84.31 242 PRO A CA 1
ATOM 1808 C C . PRO A 1 242 ? 0.937 0.348 -3.175 1.00 84.31 242 PRO A C 1
ATOM 1810 O O . PRO A 1 242 ? 0.579 -0.397 -4.087 1.00 84.31 242 PRO A O 1
ATOM 1813 N N . THR A 1 243 ? 1.684 1.432 -3.413 1.00 84.06 243 THR A N 1
ATOM 1814 C CA . THR A 1 243 ? 2.167 1.825 -4.745 1.00 84.06 243 THR A CA 1
ATOM 1815 C C . THR A 1 243 ? 3.216 0.869 -5.298 1.00 84.06 243 THR A C 1
ATOM 1817 O O . THR A 1 243 ? 3.109 0.430 -6.442 1.00 84.06 243 THR A O 1
ATOM 1820 N N . GLU A 1 244 ? 4.223 0.537 -4.492 1.00 85.38 244 GLU A N 1
ATOM 1821 C CA . GLU A 1 244 ? 5.311 -0.357 -4.891 1.00 85.38 244 GLU A CA 1
ATOM 1822 C C . GLU A 1 244 ? 4.788 -1.773 -5.118 1.00 85.38 244 GLU A C 1
ATOM 1824 O O . GLU A 1 244 ? 5.111 -2.392 -6.126 1.00 85.38 244 GLU A O 1
ATOM 1829 N N . VAL A 1 245 ? 3.915 -2.265 -4.235 1.00 84.69 245 VAL A N 1
ATOM 1830 C CA . VAL A 1 245 ? 3.321 -3.601 -4.345 1.00 84.69 245 VAL A CA 1
ATOM 1831 C C . VAL A 1 245 ? 2.634 -3.808 -5.683 1.00 84.69 245 VAL A C 1
ATOM 1833 O O . VAL A 1 245 ? 2.813 -4.848 -6.314 1.00 84.69 245 VAL A O 1
ATOM 1836 N N . MET A 1 246 ? 1.864 -2.821 -6.129 1.00 85.69 246 MET A N 1
ATOM 1837 C CA . MET A 1 246 ? 1.102 -2.937 -7.362 1.00 85.69 246 MET A CA 1
ATOM 1838 C C . MET A 1 246 ? 1.992 -2.856 -8.613 1.00 85.69 246 MET A C 1
ATOM 1840 O O . MET A 1 246 ? 1.743 -3.552 -9.597 1.00 85.69 246 MET A O 1
ATOM 1844 N N . MET A 1 247 ? 3.066 -2.064 -8.555 1.00 82.38 247 MET A N 1
ATOM 1845 C CA . MET A 1 247 ? 4.101 -2.026 -9.593 1.00 82.38 247 MET A CA 1
ATOM 1846 C C . MET A 1 247 ? 4.850 -3.363 -9.680 1.00 82.38 247 MET A C 1
ATOM 1848 O O . MET A 1 247 ? 4.945 -3.946 -10.760 1.00 82.38 247 MET A O 1
ATOM 1852 N N . HIS A 1 248 ? 5.283 -3.904 -8.538 1.00 83.94 248 HIS A N 1
ATOM 1853 C CA . HIS A 1 248 ? 5.933 -5.211 -8.460 1.00 83.94 248 HIS A CA 1
ATOM 1854 C C . HIS A 1 248 ? 5.032 -6.332 -8.959 1.00 83.94 248 HIS A C 1
ATOM 1856 O O . HIS A 1 248 ? 5.475 -7.175 -9.731 1.00 83.94 248 HIS A O 1
ATOM 1862 N N . PHE A 1 249 ? 3.758 -6.325 -8.573 1.00 82.38 249 PHE A N 1
ATOM 1863 C CA . PHE A 1 249 ? 2.788 -7.293 -9.066 1.00 82.38 249 PHE A CA 1
ATOM 1864 C C . PHE A 1 249 ? 2.648 -7.233 -10.591 1.00 82.38 249 PHE A C 1
ATOM 1866 O O . PHE A 1 249 ? 2.668 -8.277 -11.236 1.00 82.38 249 PHE A O 1
ATOM 1873 N N . GLY A 1 250 ? 2.581 -6.031 -11.174 1.00 78.38 250 GLY A N 1
ATOM 1874 C CA . GLY A 1 250 ? 2.575 -5.854 -12.626 1.00 78.38 250 GLY A CA 1
ATOM 1875 C C . GLY A 1 250 ? 3.789 -6.474 -13.308 1.00 78.38 250 GLY A C 1
ATOM 1876 O O . GLY A 1 250 ? 3.615 -7.262 -14.233 1.00 78.38 250 GLY A O 1
ATOM 1877 N N . HIS A 1 251 ? 4.997 -6.186 -12.818 1.00 78.06 251 HIS A N 1
ATOM 1878 C CA . HIS A 1 251 ? 6.226 -6.746 -13.390 1.00 78.06 251 HIS A CA 1
ATOM 1879 C C . HIS A 1 251 ? 6.287 -8.272 -13.239 1.00 78.06 251 HIS A C 1
ATOM 1881 O O . HIS A 1 251 ? 6.577 -8.965 -14.201 1.00 78.06 251 HIS A O 1
ATOM 1887 N N . ILE A 1 252 ? 5.909 -8.826 -12.081 1.00 79.88 252 ILE A N 1
ATOM 1888 C CA . ILE A 1 252 ? 5.854 -10.285 -11.864 1.00 79.88 252 ILE A CA 1
ATOM 1889 C C . ILE A 1 252 ? 4.887 -10.948 -12.859 1.00 79.88 252 ILE A C 1
ATOM 1891 O O . ILE A 1 252 ? 5.183 -12.007 -13.415 1.00 79.88 252 ILE A O 1
ATOM 1895 N N . VAL A 1 253 ? 3.730 -10.329 -13.108 1.00 76.56 253 VAL A N 1
ATOM 1896 C CA . VAL A 1 253 ? 2.738 -10.846 -14.060 1.00 76.56 253 VAL A CA 1
ATOM 1897 C C . VAL A 1 253 ? 3.233 -10.741 -15.506 1.00 76.56 253 VAL A C 1
ATOM 1899 O O . VAL A 1 253 ? 3.063 -11.703 -16.260 1.00 76.56 253 VAL A O 1
ATOM 1902 N N . GLN A 1 254 ? 3.838 -9.609 -15.883 1.00 71.12 254 GLN A N 1
ATOM 1903 C CA . GLN A 1 254 ? 4.382 -9.347 -17.223 1.00 71.12 254 GLN A CA 1
ATOM 1904 C C . GLN A 1 254 ? 5.560 -10.267 -17.554 1.00 71.12 254 GLN A C 1
ATOM 1906 O O . GLN A 1 254 ? 5.554 -10.901 -18.606 1.00 71.12 254 GLN A O 1
ATOM 1911 N N . ASP A 1 255 ? 6.492 -10.428 -16.616 1.00 72.06 255 ASP A N 1
ATOM 1912 C CA . ASP A 1 255 ? 7.700 -11.250 -16.758 1.00 72.06 255 ASP A CA 1
ATOM 1913 C C . ASP A 1 255 ? 7.401 -12.759 -16.675 1.00 72.06 255 ASP A C 1
ATOM 1915 O O . ASP A 1 255 ? 8.297 -13.601 -16.707 1.00 72.06 255 ASP A O 1
ATOM 1919 N N . GLY A 1 256 ? 6.128 -13.141 -16.546 1.00 68.69 256 GLY A N 1
ATOM 1920 C CA . GLY A 1 256 ? 5.723 -14.537 -16.616 1.00 68.69 256 GLY A CA 1
ATOM 1921 C C . GLY A 1 256 ? 5.950 -15.340 -15.332 1.00 68.69 256 GLY A C 1
ATOM 1922 O O . GLY A 1 256 ? 5.931 -16.567 -15.389 1.00 68.69 256 GLY A O 1
ATOM 1923 N N . TYR A 1 257 ? 6.135 -14.702 -14.176 1.00 76.50 257 TYR A N 1
ATOM 1924 C CA . TYR A 1 257 ? 6.330 -15.381 -12.887 1.00 76.50 257 TYR A CA 1
ATOM 1925 C C . TYR A 1 257 ? 5.009 -15.933 -12.312 1.00 76.50 257 TYR A C 1
ATOM 1927 O O . TYR A 1 257 ? 3.922 -15.668 -12.840 1.00 76.50 257 TYR A O 1
ATOM 1935 N N . SER A 1 258 ? 5.096 -16.771 -11.264 1.00 79.19 258 SER A N 1
ATOM 1936 C CA . SER A 1 258 ? 3.912 -17.366 -10.616 1.00 79.19 258 SER A CA 1
ATOM 1937 C C . SER A 1 258 ? 2.995 -16.276 -10.058 1.00 79.19 258 SER A C 1
ATOM 1939 O O . SER A 1 258 ? 3.412 -15.423 -9.267 1.00 79.19 258 SER A O 1
ATOM 1941 N N . LEU A 1 259 ? 1.714 -16.338 -10.421 1.00 79.69 259 LEU A N 1
ATOM 1942 C CA . LEU A 1 259 ? 0.693 -15.437 -9.906 1.00 79.69 259 LEU A CA 1
ATOM 1943 C C . LEU A 1 259 ? 0.475 -15.685 -8.412 1.00 79.69 259 LEU A C 1
ATOM 1945 O O . LEU A 1 259 ? 0.246 -14.744 -7.659 1.00 79.69 259 LEU A O 1
ATOM 1949 N N . GLY A 1 260 ? 0.621 -16.931 -7.955 1.00 80.38 260 GLY A N 1
ATOM 1950 C CA . GLY A 1 260 ? 0.605 -17.256 -6.533 1.00 80.38 260 GLY A CA 1
ATOM 1951 C C . GLY A 1 260 ? 1.739 -16.604 -5.740 1.00 80.38 260 GLY A C 1
ATOM 1952 O O . GLY A 1 260 ? 1.495 -16.116 -4.637 1.00 80.38 260 GLY A O 1
ATOM 1953 N N . ALA A 1 261 ? 2.950 -16.514 -6.301 1.00 81.69 261 ALA A N 1
ATOM 1954 C CA . ALA A 1 261 ? 4.036 -15.738 -5.696 1.00 81.69 261 ALA A CA 1
ATOM 1955 C C . ALA A 1 261 ? 3.688 -14.243 -5.639 1.00 81.69 261 ALA A C 1
ATOM 1957 O O . ALA A 1 261 ? 3.869 -13.602 -4.605 1.00 81.69 261 ALA A O 1
ATOM 1958 N N . ALA A 1 262 ? 3.101 -13.709 -6.710 1.00 83.25 262 ALA A N 1
ATOM 1959 C CA . ALA A 1 262 ? 2.633 -12.330 -6.766 1.00 83.25 262 ALA A CA 1
ATOM 1960 C C . ALA A 1 262 ? 1.570 -12.043 -5.679 1.00 83.25 262 ALA A C 1
ATOM 1962 O O . ALA A 1 262 ? 1.692 -11.081 -4.924 1.00 83.25 262 ALA A O 1
ATOM 1963 N N . PHE A 1 263 ? 0.574 -12.920 -5.516 1.00 82.94 263 PHE A N 1
ATOM 1964 C CA . PHE A 1 263 ? -0.435 -12.826 -4.455 1.00 82.94 263 PHE A CA 1
ATOM 1965 C C . PHE A 1 263 ? 0.160 -12.954 -3.052 1.00 82.94 263 PHE A C 1
ATOM 1967 O O . PHE A 1 263 ? -0.240 -12.212 -2.156 1.00 82.94 263 PHE A O 1
ATOM 1974 N N . ALA A 1 264 ? 1.112 -13.869 -2.855 1.00 85.00 264 ALA A N 1
ATOM 1975 C CA . ALA A 1 264 ? 1.813 -14.013 -1.586 1.00 85.00 264 ALA A CA 1
ATOM 1976 C C . ALA A 1 264 ? 2.583 -12.732 -1.235 1.00 85.00 264 ALA A C 1
ATOM 1978 O O . ALA A 1 264 ? 2.457 -12.256 -0.111 1.00 85.00 264 ALA A O 1
ATOM 1979 N N . LEU A 1 265 ? 3.293 -12.124 -2.195 1.00 85.62 265 LEU A N 1
ATOM 1980 C CA . LEU A 1 265 ? 3.966 -10.837 -2.002 1.00 85.62 265 LEU A CA 1
ATOM 1981 C C . LEU A 1 265 ? 2.985 -9.739 -1.596 1.00 85.62 265 LEU A C 1
ATOM 1983 O O . LEU A 1 265 ? 3.269 -8.998 -0.664 1.00 85.62 265 LEU A O 1
ATOM 1987 N N . ILE A 1 266 ? 1.837 -9.625 -2.265 1.00 85.44 266 ILE A N 1
ATOM 1988 C CA . ILE A 1 266 ? 0.878 -8.572 -1.928 1.00 85.44 266 ILE A CA 1
ATOM 1989 C C . ILE A 1 266 ? 0.279 -8.805 -0.536 1.00 85.44 266 ILE A C 1
ATOM 1991 O O . ILE A 1 266 ? 0.279 -7.913 0.312 1.00 85.44 266 ILE A O 1
ATOM 1995 N N . LEU A 1 267 ? -0.249 -10.001 -0.283 1.00 85.38 267 LEU A N 1
ATOM 1996 C CA . LEU A 1 267 ? -1.028 -10.240 0.926 1.00 85.38 267 LEU A CA 1
ATOM 1997 C C . LEU A 1 267 ? -0.154 -10.303 2.183 1.00 85.38 267 LEU A C 1
ATOM 1999 O O . LEU A 1 267 ? -0.585 -9.861 3.244 1.00 85.38 267 LEU A O 1
ATOM 2003 N N . LEU A 1 268 ? 1.074 -10.814 2.064 1.00 84.19 268 LEU A N 1
ATOM 2004 C CA . LEU A 1 268 ? 2.041 -10.819 3.160 1.00 84.19 268 LEU A CA 1
ATOM 2005 C C . LEU A 1 268 ? 2.846 -9.514 3.192 1.00 84.19 268 LEU A C 1
ATOM 2007 O O . LEU A 1 268 ? 2.829 -8.830 4.201 1.00 84.19 268 LEU A O 1
ATOM 2011 N N . GLY A 1 269 ? 3.449 -9.083 2.087 1.00 82.62 269 GLY A N 1
ATOM 2012 C CA . GLY A 1 269 ? 4.315 -7.895 2.069 1.00 82.62 269 GLY A CA 1
ATOM 2013 C C . GLY A 1 269 ? 3.584 -6.556 2.247 1.00 82.62 269 GLY A C 1
ATOM 2014 O O . GLY A 1 269 ? 4.096 -5.671 2.936 1.00 82.62 269 GLY A O 1
ATOM 2015 N N . ALA A 1 270 ? 2.383 -6.395 1.672 1.00 83.62 270 ALA A N 1
ATOM 2016 C CA . ALA A 1 270 ? 1.528 -5.224 1.928 1.00 83.62 270 ALA A CA 1
ATOM 2017 C C . ALA A 1 270 ? 0.542 -5.460 3.072 1.00 83.62 270 ALA A C 1
ATOM 2019 O O . ALA A 1 270 ? 0.289 -4.537 3.835 1.00 83.62 270 ALA A O 1
ATOM 2020 N N . GLY A 1 271 ? -0.053 -6.651 3.179 1.00 82.44 271 GLY A N 1
ATOM 2021 C CA . GLY A 1 271 ? -1.118 -6.924 4.152 1.00 82.44 271 GLY A CA 1
ATOM 2022 C C . GLY A 1 271 ? -0.640 -7.317 5.554 1.00 82.44 271 GLY A C 1
ATOM 2023 O O . GLY A 1 271 ? -1.325 -7.016 6.532 1.00 82.44 271 GLY A O 1
ATOM 2024 N N . ALA A 1 272 ? 0.524 -7.963 5.690 1.00 83.56 272 ALA A N 1
ATOM 2025 C CA . ALA A 1 272 ? 0.976 -8.555 6.951 1.00 83.56 272 ALA A CA 1
ATOM 2026 C C . ALA A 1 272 ? 2.504 -8.514 7.134 1.00 83.56 272 ALA A C 1
ATOM 2028 O O . ALA A 1 272 ? 3.215 -9.469 6.841 1.00 83.56 272 ALA A O 1
ATOM 2029 N N . ASN A 1 273 ? 3.002 -7.431 7.730 1.00 88.44 273 ASN A N 1
ATOM 2030 C CA . ASN A 1 273 ? 4.424 -7.278 8.055 1.00 88.44 273 ASN A CA 1
ATOM 2031 C C . ASN A 1 273 ? 4.761 -7.676 9.509 1.00 88.44 273 ASN A C 1
ATOM 2033 O O . ASN A 1 273 ? 3.883 -7.895 10.351 1.00 88.44 273 ASN A O 1
ATOM 2037 N N . VAL A 1 274 ? 6.058 -7.680 9.837 1.00 90.81 274 VAL A N 1
ATOM 2038 C CA . VAL A 1 274 ? 6.573 -7.977 11.192 1.00 90.81 274 VAL A CA 1
ATOM 2039 C C . VAL A 1 274 ? 5.988 -7.065 12.276 1.00 90.81 274 VAL A C 1
ATOM 2041 O O . VAL A 1 274 ? 5.770 -7.509 13.403 1.00 90.81 274 VAL A O 1
ATOM 2044 N N . GLY A 1 275 ? 5.688 -5.806 11.956 1.00 90.31 275 GLY A N 1
ATOM 2045 C CA . GLY A 1 275 ? 5.024 -4.874 12.870 1.00 90.31 275 GLY A CA 1
ATOM 2046 C C . GLY A 1 275 ? 3.600 -5.314 13.222 1.00 90.31 275 GLY A C 1
ATOM 2047 O O . GLY A 1 275 ? 3.243 -5.339 14.399 1.00 90.31 275 GLY A O 1
ATOM 2048 N N . VAL A 1 276 ? 2.811 -5.746 12.232 1.00 91.19 276 VAL A N 1
ATOM 2049 C CA . VAL A 1 276 ? 1.469 -6.326 12.445 1.00 91.19 276 VAL A CA 1
ATOM 2050 C C . VAL A 1 276 ? 1.566 -7.616 13.257 1.00 91.19 276 VAL A C 1
ATOM 2052 O O . VAL A 1 276 ? 0.816 -7.796 14.217 1.00 91.19 276 VAL A O 1
ATOM 2055 N N . ALA A 1 277 ? 2.533 -8.482 12.943 1.00 91.75 277 ALA A N 1
ATOM 2056 C CA . ALA A 1 277 ? 2.771 -9.710 13.695 1.00 91.75 277 ALA A CA 1
ATOM 2057 C C . ALA A 1 277 ? 3.139 -9.432 15.165 1.00 91.75 277 ALA A C 1
ATOM 2059 O O . ALA A 1 277 ? 2.627 -10.090 16.072 1.00 91.75 277 ALA A O 1
ATOM 2060 N N . ASN A 1 278 ? 3.991 -8.435 15.427 1.00 93.25 278 ASN A N 1
ATOM 2061 C CA . ASN A 1 278 ? 4.362 -8.048 16.786 1.00 93.25 278 ASN A CA 1
ATOM 2062 C C . ASN A 1 278 ? 3.205 -7.404 17.550 1.00 93.25 278 ASN A C 1
ATOM 2064 O O . ASN A 1 278 ? 3.027 -7.702 18.733 1.00 93.25 278 ASN A O 1
ATOM 2068 N N . TRP A 1 279 ? 2.401 -6.574 16.884 1.00 92.38 279 TRP A N 1
ATOM 2069 C CA . TRP A 1 279 ? 1.169 -6.048 17.458 1.00 92.38 279 TRP A CA 1
ATOM 2070 C C . TRP A 1 279 ? 0.238 -7.186 17.881 1.00 92.38 279 TRP A C 1
ATOM 2072 O O . TRP A 1 279 ? -0.146 -7.245 19.047 1.00 92.38 279 TRP A O 1
ATOM 2082 N N . LEU A 1 280 ? -0.022 -8.144 16.989 1.00 91.69 280 LEU A N 1
ATOM 2083 C CA . LEU A 1 280 ? -0.894 -9.279 17.270 1.00 91.69 280 LEU A CA 1
ATOM 2084 C C . LEU A 1 280 ? -0.348 -10.156 18.414 1.00 91.69 280 LEU A C 1
ATOM 2086 O O . LEU A 1 280 ? -1.086 -10.533 19.322 1.00 91.69 280 LEU A O 1
ATOM 2090 N N . ARG A 1 281 ? 0.968 -10.409 18.428 1.00 93.19 281 ARG A N 1
ATOM 2091 C CA . ARG A 1 281 ? 1.654 -11.148 19.500 1.00 93.19 281 ARG A CA 1
ATOM 2092 C C . ARG A 1 281 ? 1.521 -10.467 20.858 1.00 93.19 281 ARG A C 1
ATOM 2094 O O . ARG A 1 281 ? 1.303 -11.155 21.850 1.00 93.19 281 ARG A O 1
ATOM 2101 N N . ARG A 1 282 ? 1.725 -9.148 20.918 1.00 91.00 282 ARG A N 1
ATOM 2102 C CA . ARG A 1 282 ? 1.666 -8.377 22.169 1.00 91.00 282 ARG A CA 1
ATOM 2103 C C . ARG A 1 282 ? 0.238 -8.303 22.704 1.00 91.00 282 ARG A C 1
ATOM 2105 O O . ARG A 1 282 ? 0.052 -8.408 23.909 1.00 91.00 282 ARG A O 1
ATOM 2112 N N . ASP A 1 283 ? -0.734 -8.120 21.818 1.00 87.88 283 ASP A N 1
ATOM 2113 C CA . ASP A 1 283 ? -2.103 -7.777 22.195 1.00 87.88 283 ASP A CA 1
ATOM 2114 C C . ASP A 1 283 ? -3.011 -9.008 22.399 1.00 87.88 283 ASP A C 1
ATOM 2116 O O . ASP A 1 283 ? -3.928 -8.930 23.215 1.00 87.88 283 ASP A O 1
ATOM 2120 N N . TYR A 1 284 ? -2.743 -10.122 21.700 1.00 88.69 284 TYR A N 1
ATOM 2121 C CA . TYR A 1 284 ? -3.550 -11.361 21.718 1.00 88.69 284 TYR A CA 1
ATOM 2122 C C . TYR A 1 284 ? -2.746 -12.619 22.109 1.00 88.69 284 TYR A C 1
ATOM 2124 O O . TYR A 1 284 ? -3.303 -13.645 22.509 1.00 88.69 284 TYR A O 1
ATOM 2132 N N . GLY A 1 285 ? -1.415 -12.561 22.022 1.00 91.00 285 GLY A N 1
ATOM 2133 C CA . GLY A 1 285 ? -0.518 -13.664 22.366 1.00 91.00 285 GLY A CA 1
ATOM 2134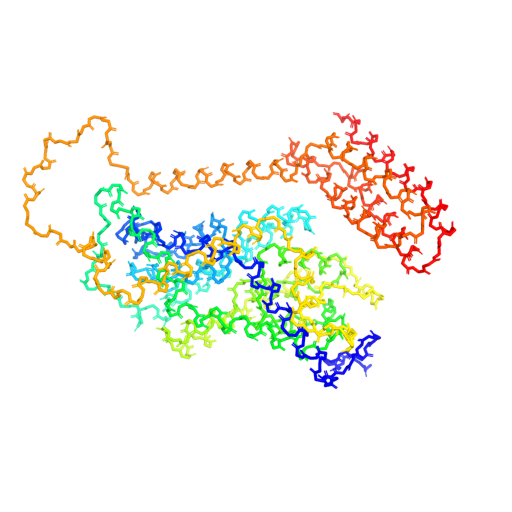 C C . GLY A 1 285 ? -0.047 -14.490 21.166 1.00 91.00 285 GLY A C 1
ATOM 2135 O O . GLY A 1 285 ? -0.360 -14.226 20.005 1.00 91.00 285 GLY A O 1
ATOM 2136 N N . LEU A 1 286 ? 0.749 -15.526 21.450 1.00 91.56 286 LEU A N 1
ATOM 2137 C CA . LEU A 1 286 ? 1.436 -16.302 20.412 1.00 91.56 286 LEU A CA 1
ATOM 2138 C C . LEU A 1 286 ? 0.515 -17.285 19.670 1.00 91.56 286 LEU A C 1
ATOM 2140 O O . LEU A 1 286 ? 0.670 -17.469 18.466 1.00 91.56 286 LEU A O 1
ATOM 2144 N N . LYS A 1 287 ? -0.455 -17.910 20.356 1.00 90.94 287 LYS A N 1
ATOM 2145 C CA . LYS A 1 287 ? -1.373 -18.870 19.710 1.00 90.94 287 LYS A CA 1
ATOM 2146 C C . LYS A 1 287 ? -2.240 -18.195 18.632 1.00 90.94 287 LYS A C 1
ATOM 2148 O O . LYS A 1 287 ? -2.265 -18.716 17.517 1.00 90.94 287 LYS A O 1
ATOM 2153 N N . PRO A 1 288 ? -2.876 -17.032 18.895 1.00 91.25 288 PRO A N 1
ATOM 2154 C CA . PRO A 1 288 ? -3.595 -16.291 17.859 1.00 91.25 288 PRO A CA 1
ATOM 2155 C C . PRO A 1 288 ? -2.701 -15.847 16.698 1.00 91.25 288 PRO A C 1
ATOM 2157 O O . PRO A 1 288 ? -3.113 -15.945 15.547 1.00 91.25 288 PRO A O 1
ATOM 2160 N N . LEU A 1 289 ? -1.452 -15.446 16.967 1.00 91.81 289 LEU A N 1
ATOM 2161 C CA . LEU A 1 289 ? -0.496 -15.125 15.903 1.00 91.81 289 LEU A CA 1
ATOM 2162 C C . LEU A 1 289 ? -0.239 -16.320 14.975 1.00 91.81 289 LEU A C 1
ATOM 2164 O O . LEU A 1 289 ? -0.272 -16.165 13.757 1.00 91.81 289 LEU A O 1
ATOM 2168 N N . MET A 1 290 ? -0.008 -17.512 15.530 1.00 91.31 290 MET A N 1
ATOM 2169 C CA . MET A 1 290 ? 0.207 -18.714 14.718 1.00 91.31 290 MET A CA 1
ATOM 2170 C C . MET A 1 290 ? -1.027 -19.053 13.873 1.00 91.31 290 MET A C 1
ATOM 2172 O O . MET A 1 290 ? -0.892 -19.415 12.702 1.00 91.31 290 MET A O 1
ATOM 2176 N N . LEU A 1 291 ? -2.234 -18.886 14.429 1.00 91.69 291 LEU A N 1
ATOM 2177 C CA . LEU A 1 291 ? -3.474 -19.038 13.666 1.00 91.69 291 LEU A CA 1
ATOM 2178 C C . LEU A 1 291 ? -3.554 -18.023 12.519 1.00 91.69 291 LEU A C 1
ATOM 2180 O O . LEU A 1 291 ? -3.817 -18.408 11.388 1.00 91.69 291 LEU A O 1
ATOM 2184 N N . PHE A 1 292 ? -3.279 -16.746 12.781 1.00 90.81 292 PHE A N 1
ATOM 2185 C CA . PHE A 1 292 ? -3.272 -15.711 11.747 1.00 90.81 292 PHE A CA 1
ATOM 2186 C C . PHE A 1 292 ? -2.300 -16.034 10.608 1.00 90.81 292 PHE A C 1
ATOM 2188 O O . PHE A 1 292 ? -2.704 -16.055 9.448 1.00 90.81 292 PHE A O 1
ATOM 2195 N N . VAL A 1 293 ? -1.042 -16.343 10.935 1.00 88.69 293 VAL A N 1
ATOM 2196 C CA . VAL A 1 293 ? -0.007 -16.659 9.939 1.00 88.69 293 VAL A CA 1
ATOM 2197 C C . VAL A 1 293 ? -0.384 -17.906 9.136 1.00 88.69 293 VAL A C 1
ATOM 2199 O O . VAL A 1 293 ? -0.273 -17.898 7.913 1.00 88.69 293 VAL A O 1
ATOM 2202 N N . SER A 1 294 ? -0.876 -18.961 9.794 1.00 88.94 294 SER A N 1
ATOM 2203 C CA . SER A 1 294 ? -1.302 -20.191 9.110 1.00 88.94 294 SER A CA 1
ATOM 2204 C C . SER A 1 294 ? -2.512 -19.985 8.198 1.00 88.94 294 SER A C 1
ATOM 2206 O O . SER A 1 294 ? -2.499 -20.483 7.075 1.00 88.94 294 SER A O 1
ATOM 2208 N N . LEU A 1 295 ? -3.522 -19.220 8.627 1.00 91.19 295 LEU A N 1
ATOM 2209 C CA . LEU A 1 295 ? -4.672 -18.876 7.788 1.00 91.19 295 LEU A CA 1
ATOM 2210 C C . LEU A 1 295 ? -4.241 -18.054 6.574 1.00 91.19 295 LEU A C 1
ATOM 2212 O O . LEU A 1 295 ? -4.696 -18.316 5.462 1.00 91.19 295 LEU A O 1
ATOM 2216 N N . LEU A 1 296 ? -3.341 -17.092 6.774 1.00 87.69 296 LEU A N 1
ATOM 2217 C CA . LEU A 1 296 ? -2.871 -16.220 5.709 1.00 87.69 296 LEU A CA 1
ATOM 2218 C C . LEU A 1 296 ? -2.044 -17.010 4.681 1.00 87.69 296 LEU A C 1
ATOM 2220 O O . LEU A 1 296 ? -2.396 -16.998 3.504 1.00 87.69 296 LEU A O 1
ATOM 2224 N N . ILE A 1 297 ? -1.046 -17.793 5.109 1.00 84.50 297 ILE A N 1
ATOM 2225 C CA . ILE A 1 297 ? -0.268 -18.678 4.217 1.00 84.50 297 ILE A CA 1
ATOM 2226 C C . ILE A 1 297 ? -1.169 -19.715 3.526 1.00 84.50 297 ILE A C 1
ATOM 2228 O O . ILE A 1 297 ? -1.034 -19.966 2.330 1.00 84.50 297 ILE A O 1
ATOM 2232 N N . GLY A 1 298 ? -2.111 -20.319 4.256 1.00 87.31 298 GLY A N 1
ATOM 2233 C CA . GLY A 1 298 ? -3.054 -21.280 3.685 1.00 87.31 298 GLY A CA 1
ATOM 2234 C C . GLY A 1 298 ? -3.916 -20.649 2.592 1.00 87.31 298 GLY A C 1
ATOM 2235 O O . GLY A 1 298 ? -4.077 -21.220 1.515 1.00 87.31 298 GLY A O 1
ATOM 2236 N N . SER A 1 299 ? -4.419 -19.439 2.834 1.00 86.88 299 SER A N 1
ATOM 2237 C CA . SER A 1 299 ? -5.244 -18.712 1.871 1.00 86.88 299 SER A CA 1
ATOM 2238 C C . SER A 1 299 ? -4.474 -18.280 0.616 1.00 86.88 299 SER A C 1
ATOM 2240 O O . SER A 1 299 ? -4.994 -18.429 -0.490 1.00 86.88 299 SER A O 1
ATOM 2242 N N . THR A 1 300 ? -3.223 -17.821 0.749 1.00 80.25 300 THR A N 1
ATOM 2243 C CA . THR A 1 300 ? -2.389 -17.436 -0.402 1.00 80.25 300 THR A CA 1
ATOM 2244 C C . THR A 1 300 ? -2.019 -18.641 -1.252 1.00 80.25 300 THR A C 1
ATOM 2246 O O . THR A 1 300 ? -2.007 -18.536 -2.476 1.00 80.25 300 THR A O 1
ATOM 2249 N N . LEU A 1 301 ? -1.790 -19.802 -0.634 1.00 80.56 301 LEU A N 1
ATOM 2250 C CA . LEU A 1 301 ? -1.532 -21.052 -1.345 1.00 80.56 301 LEU A CA 1
ATOM 2251 C C . LEU A 1 301 ? -2.759 -21.508 -2.145 1.00 80.56 301 LEU A C 1
ATOM 2253 O O . LEU A 1 301 ? -2.630 -21.851 -3.321 1.00 80.56 301 LEU A O 1
ATOM 2257 N N . VAL A 1 302 ? -3.952 -21.460 -1.544 1.00 84.81 302 VAL A N 1
ATOM 2258 C CA . VAL A 1 302 ? -5.209 -21.796 -2.235 1.00 84.81 302 VAL A CA 1
ATOM 2259 C C . VAL A 1 302 ? -5.446 -20.859 -3.420 1.00 84.81 302 VAL A C 1
ATOM 2261 O O . VAL A 1 302 ? -5.735 -21.326 -4.524 1.00 84.81 302 VAL A O 1
ATOM 2264 N N . ILE A 1 303 ? -5.279 -19.548 -3.223 1.00 79.94 303 ILE A N 1
ATOM 2265 C CA . ILE A 1 303 ? -5.430 -18.564 -4.301 1.00 79.94 303 ILE A CA 1
ATOM 2266 C C . ILE A 1 303 ? -4.381 -18.789 -5.382 1.00 79.94 303 ILE A C 1
ATOM 2268 O O . ILE A 1 303 ? -4.744 -18.812 -6.551 1.00 79.94 303 ILE A O 1
ATOM 2272 N N . GLY A 1 304 ? -3.116 -18.999 -5.018 1.00 74.50 304 GLY A N 1
ATOM 2273 C CA . GLY A 1 304 ? -2.027 -19.191 -5.971 1.00 74.50 304 GLY A CA 1
ATOM 2274 C C . GLY A 1 304 ? -2.249 -20.387 -6.890 1.00 74.50 304 GLY A C 1
ATOM 2275 O O . GLY A 1 304 ? -2.215 -20.232 -8.107 1.00 74.50 304 GLY A O 1
ATOM 2276 N N . ILE A 1 305 ? -2.592 -21.549 -6.324 1.00 74.81 305 ILE A N 1
ATOM 2277 C CA . ILE A 1 305 ? -2.887 -22.762 -7.106 1.00 74.81 305 ILE A CA 1
ATOM 2278 C C . ILE A 1 305 ? -4.091 -22.550 -8.032 1.00 74.81 305 ILE A C 1
ATOM 2280 O O . ILE A 1 305 ? -4.103 -23.036 -9.164 1.00 74.81 305 ILE A O 1
ATOM 2284 N N . THR A 1 306 ? -5.116 -21.842 -7.555 1.00 78.12 306 THR A N 1
ATOM 2285 C CA . THR A 1 306 ? -6.332 -21.594 -8.339 1.00 78.12 306 THR A CA 1
ATOM 2286 C C . THR A 1 306 ? -6.070 -20.588 -9.462 1.00 78.12 306 THR A C 1
ATOM 2288 O O . THR A 1 306 ? -6.502 -2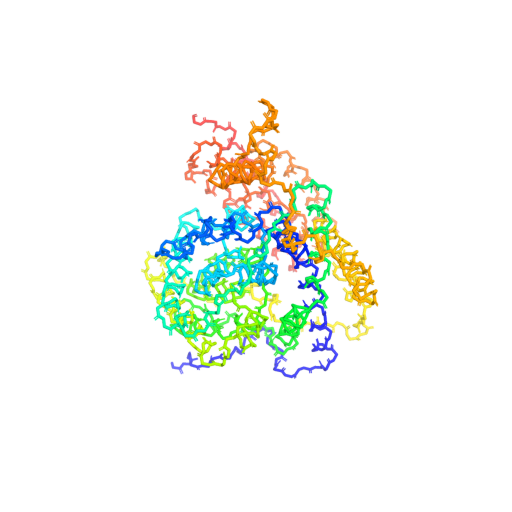0.796 -10.595 1.00 78.12 306 THR A O 1
ATOM 2291 N N . ALA A 1 307 ? -5.328 -19.521 -9.170 1.00 72.44 307 ALA A N 1
ATOM 2292 C CA . ALA A 1 307 ? -5.054 -18.426 -10.089 1.00 72.44 307 ALA A CA 1
ATOM 2293 C C . ALA A 1 307 ? -4.103 -18.855 -11.219 1.00 72.44 307 ALA A C 1
ATOM 2295 O O . ALA A 1 307 ? -4.399 -18.602 -12.387 1.00 72.44 307 ALA A O 1
ATOM 2296 N N . ASP A 1 308 ? -3.025 -19.580 -10.888 1.00 70.56 308 ASP A N 1
ATOM 2297 C CA . ASP A 1 308 ? -2.045 -20.076 -11.867 1.00 70.56 308 ASP A CA 1
ATOM 2298 C C . ASP A 1 308 ? -2.686 -21.028 -12.895 1.00 70.56 308 ASP A C 1
ATOM 2300 O O . ASP A 1 308 ? -2.266 -21.074 -14.048 1.00 70.56 308 ASP A O 1
ATOM 2304 N N . ARG A 1 309 ? -3.746 -21.759 -12.517 1.00 70.31 309 ARG A N 1
ATOM 2305 C CA . ARG A 1 309 ? -4.444 -22.695 -13.418 1.00 70.31 309 ARG A CA 1
ATOM 2306 C C . ARG A 1 309 ? -5.541 -22.062 -14.273 1.00 70.31 309 ARG A C 1
ATOM 2308 O O . ARG A 1 309 ? -5.915 -22.648 -15.285 1.00 70.31 309 ARG A O 1
ATOM 2315 N N . THR A 1 310 ? -6.099 -20.926 -13.858 1.00 68.12 310 THR A N 1
ATOM 2316 C CA . THR A 1 310 ? -7.329 -20.374 -14.458 1.00 68.12 310 THR A CA 1
ATOM 2317 C C . THR A 1 310 ? -7.102 -19.141 -15.327 1.00 68.12 310 THR A C 1
ATOM 2319 O O . THR A 1 310 ? -7.853 -18.947 -16.279 1.00 68.12 310 THR A O 1
ATOM 2322 N N . LEU A 1 311 ? -6.099 -18.308 -15.025 1.00 62.00 311 LEU A N 1
ATOM 2323 C CA . LEU A 1 311 ? -5.996 -16.959 -15.599 1.00 62.00 311 LEU A CA 1
ATOM 2324 C C . LEU A 1 311 ? -4.995 -16.820 -16.749 1.00 62.00 311 LEU A C 1
ATOM 2326 O O . LEU A 1 311 ? -5.191 -15.956 -17.601 1.00 62.00 311 LEU A O 1
ATOM 2330 N N . ILE A 1 312 ? -3.922 -17.617 -16.785 1.00 58.78 312 ILE A N 1
ATOM 2331 C CA . ILE A 1 312 ? -2.853 -17.434 -17.775 1.00 58.78 312 ILE A CA 1
ATOM 2332 C C . ILE A 1 312 ? -2.463 -18.776 -18.397 1.00 58.78 312 ILE A C 1
ATOM 2334 O O . ILE A 1 312 ? -2.187 -19.750 -17.704 1.00 58.78 312 ILE A O 1
ATOM 2338 N N . HIS A 1 313 ? -2.444 -18.825 -19.728 1.00 46.75 313 HIS A N 1
ATOM 2339 C CA . HIS A 1 313 ? -1.943 -19.953 -20.511 1.00 46.75 313 HIS A CA 1
ATOM 2340 C C . HIS A 1 313 ? -0.657 -19.499 -21.207 1.00 46.75 313 HIS A C 1
ATOM 2342 O O . HIS A 1 313 ? -0.707 -18.672 -22.113 1.00 46.75 313 HIS A O 1
ATOM 2348 N N . GLY A 1 314 ? 0.503 -19.981 -20.755 1.00 45.81 314 GLY A N 1
ATOM 2349 C CA . GLY A 1 314 ? 1.792 -19.653 -21.369 1.00 45.81 314 GLY A CA 1
ATOM 2350 C C . GLY A 1 314 ? 2.981 -19.944 -20.455 1.00 45.81 314 GLY A C 1
ATOM 2351 O O . GLY A 1 314 ? 2.952 -19.605 -19.268 1.00 45.81 314 GLY A O 1
ATOM 2352 N N . ASN A 1 315 ? 4.017 -20.564 -21.022 1.00 39.84 315 ASN A N 1
ATOM 2353 C CA . ASN A 1 315 ? 5.265 -20.886 -20.331 1.00 39.84 315 ASN A CA 1
ATOM 2354 C C . ASN A 1 315 ? 6.071 -19.607 -20.093 1.00 39.84 315 ASN A C 1
ATOM 2356 O O . ASN A 1 315 ? 6.226 -18.798 -21.007 1.00 39.84 315 ASN A O 1
ATOM 2360 N N . ALA A 1 316 ? 6.608 -19.444 -18.885 1.00 44.16 316 ALA A N 1
ATOM 2361 C CA . ALA A 1 316 ? 7.621 -18.431 -18.622 1.00 44.16 316 ALA A CA 1
ATOM 2362 C C . ALA A 1 316 ? 8.858 -18.762 -19.471 1.00 44.16 316 ALA A C 1
ATOM 2364 O O . ALA A 1 316 ? 9.432 -19.844 -19.329 1.00 44.16 316 ALA A O 1
ATOM 2365 N N . THR A 1 317 ? 9.269 -17.879 -20.378 1.00 43.41 317 THR A N 1
ATOM 2366 C CA . THR A 1 317 ? 10.563 -18.025 -21.046 1.00 43.41 317 THR A CA 1
ATOM 2367 C C . THR A 1 317 ? 11.652 -17.752 -20.017 1.00 43.41 317 THR A C 1
ATOM 2369 O O . THR A 1 317 ? 11.825 -16.634 -19.550 1.00 43.41 317 THR A O 1
ATOM 2372 N N . THR A 1 318 ? 12.377 -18.800 -19.628 1.00 44.47 318 THR A N 1
ATOM 2373 C CA . THR A 1 318 ? 13.383 -18.837 -18.550 1.00 44.47 318 THR A CA 1
ATOM 2374 C C . THR A 1 318 ? 14.653 -18.012 -18.820 1.00 44.47 318 THR A C 1
ATOM 2376 O O . THR A 1 318 ? 15.700 -18.298 -18.243 1.00 44.47 318 THR A O 1
ATOM 2379 N N . THR A 1 319 ? 14.602 -17.038 -19.728 1.00 45.91 319 THR A N 1
ATOM 2380 C CA . THR A 1 319 ? 15.751 -16.231 -20.167 1.00 45.91 319 THR A CA 1
ATOM 2381 C C . THR A 1 319 ? 15.707 -14.774 -19.719 1.00 45.91 319 THR A C 1
ATOM 2383 O O . THR A 1 319 ? 16.716 -14.097 -19.888 1.00 45.91 319 THR A O 1
ATOM 2386 N N . ASP A 1 320 ? 14.621 -14.304 -19.101 1.00 44.06 320 ASP A N 1
ATOM 2387 C CA . ASP A 1 320 ? 14.520 -12.909 -18.664 1.00 44.06 320 ASP A CA 1
ATOM 2388 C C . ASP A 1 320 ? 14.832 -12.763 -17.170 1.00 44.06 320 ASP A C 1
ATOM 2390 O O . ASP A 1 320 ? 14.171 -13.322 -16.294 1.00 44.06 320 ASP A O 1
ATOM 2394 N N . HIS A 1 321 ? 15.891 -12.010 -16.873 1.00 59.59 321 HIS A N 1
ATOM 2395 C CA . HIS A 1 321 ? 16.231 -11.588 -15.520 1.00 59.59 321 HIS A CA 1
ATOM 2396 C C . HIS A 1 321 ? 15.213 -10.545 -15.055 1.00 59.59 321 HIS A C 1
ATOM 2398 O O . HIS A 1 321 ? 15.294 -9.387 -15.459 1.00 59.59 321 HIS A O 1
ATOM 2404 N N . THR A 1 322 ? 14.263 -10.924 -14.195 1.00 61.34 322 THR A N 1
ATOM 2405 C CA . THR A 1 322 ? 13.362 -9.920 -13.620 1.00 61.34 322 THR A CA 1
ATOM 2406 C C . THR A 1 322 ? 14.096 -9.030 -12.620 1.00 61.34 322 THR A C 1
ATOM 2408 O O . THR A 1 322 ? 14.720 -9.495 -11.660 1.00 61.34 322 THR A O 1
ATOM 2411 N N . HIS A 1 323 ? 13.954 -7.723 -12.806 1.00 71.06 323 HIS A N 1
ATOM 2412 C CA . HIS A 1 323 ? 14.341 -6.722 -11.816 1.00 71.06 323 HIS A CA 1
ATOM 2413 C C . HIS A 1 323 ? 13.225 -6.468 -10.788 1.00 71.06 323 HIS A C 1
ATOM 2415 O O . HIS A 1 323 ? 13.392 -5.659 -9.873 1.00 71.06 323 HIS A O 1
ATOM 2421 N N . ALA A 1 324 ? 12.084 -7.167 -10.893 1.00 69.38 324 ALA A N 1
ATOM 2422 C CA . ALA A 1 324 ? 10.932 -6.967 -10.018 1.00 69.38 324 ALA A CA 1
ATOM 2423 C C . ALA A 1 324 ? 11.237 -7.262 -8.547 1.00 69.38 324 ALA A C 1
ATOM 2425 O O . ALA A 1 324 ? 10.581 -6.704 -7.675 1.00 69.38 324 ALA A O 1
ATOM 2426 N N . PHE A 1 325 ? 12.222 -8.107 -8.249 1.00 77.81 325 PHE A N 1
ATOM 2427 C CA . PHE A 1 325 ? 12.564 -8.464 -6.872 1.00 77.81 325 PHE A CA 1
ATOM 2428 C C . PHE A 1 325 ? 13.772 -7.709 -6.314 1.00 77.81 325 PHE A C 1
ATOM 2430 O O . PHE A 1 325 ? 14.053 -7.803 -5.118 1.00 77.81 325 PHE A O 1
ATOM 2437 N N . ASP A 1 326 ? 14.471 -6.937 -7.147 1.00 79.94 326 ASP A N 1
ATOM 2438 C CA . ASP A 1 326 ? 15.706 -6.258 -6.762 1.00 79.94 326 ASP A CA 1
ATOM 2439 C C . ASP A 1 326 ? 15.533 -5.337 -5.550 1.00 79.94 326 ASP A C 1
ATOM 2441 O O . ASP A 1 326 ? 16.417 -5.358 -4.686 1.00 79.94 326 ASP A O 1
ATOM 2445 N N . PRO A 1 327 ? 14.417 -4.587 -5.401 1.00 80.25 327 PRO A N 1
ATOM 2446 C CA . PRO A 1 327 ? 14.206 -3.730 -4.235 1.00 80.25 327 PRO A CA 1
ATOM 2447 C C . PRO A 1 327 ? 14.176 -4.462 -2.889 1.00 80.25 327 PRO A C 1
ATOM 2449 O O . PRO A 1 327 ? 14.477 -3.852 -1.866 1.00 80.25 327 PRO A O 1
ATOM 2452 N N . PHE A 1 328 ? 13.900 -5.769 -2.878 1.00 81.38 328 PHE A N 1
ATOM 2453 C CA . PHE A 1 328 ? 13.889 -6.588 -1.660 1.00 81.38 328 PHE A CA 1
ATOM 2454 C C . PHE A 1 328 ? 15.254 -7.202 -1.331 1.00 81.38 328 PHE A C 1
ATOM 2456 O O . PHE A 1 328 ? 15.435 -7.767 -0.254 1.00 81.38 328 PHE A O 1
ATOM 2463 N N . THR A 1 329 ? 16.209 -7.110 -2.258 1.00 83.81 329 THR A N 1
ATOM 2464 C CA . THR A 1 329 ? 17.529 -7.740 -2.149 1.00 83.81 329 THR A CA 1
ATOM 2465 C C . THR A 1 329 ? 18.634 -6.721 -1.880 1.00 83.81 329 THR A C 1
ATOM 2467 O O . THR A 1 329 ? 18.481 -5.507 -2.093 1.00 83.81 329 THR A O 1
ATOM 2470 N N . ARG A 1 330 ? 19.777 -7.241 -1.423 1.00 85.00 330 ARG A N 1
ATOM 2471 C CA . ARG A 1 330 ? 21.039 -6.510 -1.321 1.00 85.00 330 ARG A CA 1
ATOM 2472 C C . ARG A 1 330 ? 21.435 -5.935 -2.677 1.00 85.00 330 ARG A C 1
ATOM 2474 O O . ARG A 1 330 ? 21.221 -6.560 -3.714 1.00 85.00 330 ARG A O 1
ATOM 2481 N N . LEU A 1 331 ? 22.056 -4.756 -2.670 1.00 80.75 331 LEU A N 1
ATOM 2482 C CA . LEU A 1 331 ? 22.610 -4.181 -3.890 1.00 80.75 331 LEU A CA 1
ATOM 2483 C C . LEU A 1 331 ? 23.739 -5.073 -4.425 1.00 80.75 331 LEU A C 1
ATOM 2485 O O . LEU A 1 331 ? 24.564 -5.574 -3.661 1.00 80.75 331 LEU A O 1
ATOM 2489 N N . ALA A 1 332 ? 23.786 -5.239 -5.749 1.00 69.88 332 ALA A N 1
ATOM 2490 C CA . ALA A 1 332 ? 24.794 -6.067 -6.407 1.00 69.88 332 ALA A CA 1
ATOM 2491 C C . ALA A 1 332 ? 26.217 -5.519 -6.210 1.00 69.88 332 ALA A C 1
ATOM 2493 O O . ALA A 1 332 ? 27.133 -6.287 -5.945 1.00 69.88 332 ALA A O 1
ATOM 2494 N N . ASN A 1 333 ? 26.386 -4.193 -6.292 1.00 69.19 333 ASN A N 1
ATOM 2495 C CA . ASN A 1 333 ? 27.656 -3.502 -6.076 1.00 69.19 333 ASN A CA 1
ATOM 2496 C C . ASN A 1 333 ? 27.430 -2.204 -5.291 1.00 69.19 333 ASN A C 1
ATOM 2498 O O . ASN A 1 333 ? 26.534 -1.422 -5.611 1.00 69.19 333 ASN A O 1
ATOM 2502 N N . VAL A 1 334 ? 28.285 -1.950 -4.299 1.00 69.12 334 VAL A N 1
ATOM 2503 C CA . VAL A 1 334 ? 28.403 -0.653 -3.622 1.00 69.12 334 VAL A CA 1
ATOM 2504 C C . VAL A 1 334 ? 29.870 -0.246 -3.703 1.00 69.12 334 VAL A C 1
ATOM 2506 O O . VAL A 1 334 ? 30.733 -0.980 -3.228 1.00 69.12 334 VAL A O 1
ATOM 2509 N N . GLU A 1 335 ? 30.168 0.896 -4.325 1.00 66.88 335 GLU A N 1
ATOM 2510 C CA . GLU A 1 335 ? 31.540 1.410 -4.390 1.00 66.88 335 GLU A CA 1
ATOM 2511 C C . GLU A 1 335 ? 32.049 1.692 -2.967 1.00 66.88 335 GLU A C 1
ATOM 2513 O O . GLU A 1 335 ? 31.600 2.627 -2.297 1.00 66.88 335 GLU A O 1
ATOM 2518 N N . SER A 1 336 ? 32.985 0.866 -2.493 1.00 60.09 336 SER A N 1
ATOM 2519 C CA . SER A 1 336 ? 33.457 0.854 -1.101 1.00 60.09 336 SER A CA 1
ATOM 2520 C C . SER A 1 336 ? 34.072 2.184 -0.651 1.00 60.09 336 SER A C 1
ATOM 2522 O O . SER A 1 336 ? 33.988 2.521 0.527 1.00 60.09 336 SER A O 1
ATOM 2524 N N . ALA A 1 337 ? 34.610 2.977 -1.583 1.00 63.84 337 ALA A N 1
ATOM 2525 C CA . ALA A 1 337 ? 35.188 4.294 -1.314 1.00 63.84 337 ALA A CA 1
ATOM 2526 C C . ALA A 1 337 ? 34.148 5.407 -1.050 1.00 63.84 337 ALA A C 1
ATOM 2528 O O . ALA A 1 337 ? 34.518 6.474 -0.565 1.00 63.84 337 ALA A O 1
ATOM 2529 N N . GLN A 1 338 ? 32.862 5.190 -1.363 1.00 65.81 338 GLN A N 1
ATOM 2530 C CA . GLN A 1 338 ? 31.807 6.213 -1.251 1.00 65.81 338 GLN A CA 1
ATOM 2531 C C . GLN A 1 338 ? 30.627 5.801 -0.360 1.00 65.81 338 GLN A C 1
ATOM 2533 O O . GLN A 1 338 ? 29.724 6.607 -0.146 1.00 65.81 338 GLN A O 1
ATOM 2538 N N . ALA A 1 339 ? 30.611 4.579 0.176 1.00 76.56 339 ALA A N 1
ATOM 2539 C CA . ALA A 1 339 ? 29.517 4.083 1.005 1.00 76.56 339 ALA A CA 1
ATOM 2540 C C . ALA A 1 339 ? 29.536 4.735 2.404 1.00 76.56 339 ALA A C 1
ATOM 2542 O O . ALA A 1 339 ? 30.290 4.334 3.289 1.00 76.56 339 ALA A O 1
ATOM 2543 N N . ASN A 1 340 ? 28.737 5.787 2.591 1.00 86.56 340 ASN A N 1
ATOM 2544 C CA . ASN A 1 340 ? 28.555 6.480 3.866 1.00 86.56 340 ASN A CA 1
ATOM 2545 C C . ASN A 1 340 ? 27.116 7.019 4.023 1.00 86.56 340 ASN A C 1
ATOM 2547 O O . ASN A 1 340 ? 26.284 6.909 3.120 1.00 86.56 340 ASN A O 1
ATOM 2551 N N . LEU A 1 341 ? 26.813 7.650 5.164 1.00 86.62 341 LEU A N 1
ATOM 2552 C CA . LEU A 1 341 ? 25.483 8.217 5.422 1.00 86.62 341 LEU A CA 1
ATOM 2553 C C . LEU A 1 341 ? 25.097 9.285 4.383 1.00 86.62 341 LEU A C 1
ATOM 2555 O O . LEU A 1 341 ? 23.945 9.358 3.962 1.00 86.62 341 LEU A O 1
ATOM 2559 N N . VAL A 1 342 ? 26.065 10.085 3.929 1.00 88.00 342 VAL A N 1
ATOM 2560 C CA . VAL A 1 342 ? 25.854 11.117 2.902 1.00 88.00 342 VAL A CA 1
ATOM 2561 C C . VAL A 1 342 ? 25.461 10.483 1.566 1.00 88.00 342 VAL A C 1
ATOM 2563 O O . VAL A 1 342 ? 24.597 11.009 0.868 1.00 88.00 342 VAL A O 1
ATOM 2566 N N . TRP A 1 343 ? 26.042 9.335 1.221 1.00 88.25 343 TRP A N 1
ATOM 2567 C CA . TRP A 1 343 ? 25.680 8.564 0.036 1.00 88.25 343 TRP A CA 1
ATOM 2568 C C . TRP A 1 343 ? 24.245 8.043 0.113 1.00 88.25 343 TRP A C 1
ATOM 2570 O O . TRP A 1 343 ? 23.504 8.217 -0.856 1.00 88.25 343 TRP A O 1
ATOM 2580 N N . VAL A 1 344 ? 23.823 7.510 1.268 1.00 88.44 344 VAL A N 1
ATOM 2581 C CA . VAL A 1 344 ? 22.426 7.094 1.488 1.00 88.44 344 VAL A CA 1
ATOM 2582 C C . VAL A 1 344 ? 21.487 8.285 1.306 1.00 88.44 344 VAL A C 1
ATOM 2584 O O . VAL A 1 344 ? 20.570 8.222 0.491 1.00 88.44 344 VAL A O 1
ATOM 2587 N N . ILE A 1 345 ? 21.758 9.406 1.983 1.00 88.94 345 ILE A N 1
ATOM 2588 C CA . ILE A 1 345 ? 20.940 10.625 1.883 1.00 88.94 345 ILE A CA 1
ATOM 2589 C C . ILE A 1 345 ? 20.864 11.112 0.431 1.00 88.94 345 ILE A C 1
ATOM 2591 O O . ILE A 1 345 ? 19.784 11.432 -0.058 1.00 88.94 345 ILE A O 1
ATOM 2595 N N . LYS A 1 346 ? 21.987 11.125 -0.296 1.00 89.19 346 LYS A N 1
ATOM 2596 C CA . LYS A 1 346 ? 22.042 11.544 -1.704 1.00 89.19 346 LYS A CA 1
ATOM 2597 C C . LYS A 1 346 ? 21.256 10.605 -2.622 1.00 89.19 346 LYS A C 1
ATOM 2599 O O . LYS A 1 346 ? 20.637 11.078 -3.572 1.00 89.19 346 LYS A O 1
ATOM 2604 N N . LYS A 1 347 ? 21.291 9.293 -2.377 1.00 87.75 347 LYS A N 1
ATOM 2605 C CA . LYS A 1 347 ? 20.527 8.295 -3.144 1.00 87.75 347 LYS A CA 1
ATOM 2606 C C . LYS A 1 347 ? 19.029 8.423 -2.895 1.00 87.75 347 LYS A C 1
ATOM 2608 O O . LYS A 1 347 ? 18.268 8.529 -3.856 1.00 87.75 347 LYS A O 1
ATOM 2613 N N . VAL A 1 348 ? 18.627 8.502 -1.631 1.00 89.25 348 VAL A N 1
ATOM 2614 C CA . VAL A 1 348 ? 17.223 8.664 -1.236 1.00 89.25 348 VAL A CA 1
ATOM 2615 C C . VAL A 1 348 ? 16.678 9.998 -1.743 1.00 89.25 348 VAL A C 1
ATOM 2617 O O . VAL A 1 348 ? 15.653 10.025 -2.412 1.00 89.25 348 VAL A O 1
ATOM 2620 N N . SER A 1 349 ? 17.409 11.101 -1.560 1.00 87.94 349 SER A N 1
ATOM 2621 C CA . SER A 1 349 ? 16.999 12.433 -2.031 1.00 87.94 349 SER A CA 1
ATOM 2622 C C . SER A 1 349 ? 16.864 12.545 -3.554 1.00 87.94 349 SER A C 1
ATOM 2624 O O . SER A 1 349 ? 16.198 13.462 -4.024 1.00 87.94 349 SER A O 1
ATOM 2626 N N . LYS A 1 350 ? 17.504 11.666 -4.334 1.00 84.94 350 LYS A N 1
ATOM 2627 C CA . LYS A 1 350 ? 17.329 11.608 -5.796 1.00 84.94 350 LYS A CA 1
ATOM 2628 C C . LYS A 1 350 ? 16.100 10.810 -6.224 1.00 84.94 350 LYS A C 1
ATOM 2630 O O . LYS A 1 350 ? 15.647 10.982 -7.351 1.00 84.94 350 LYS A O 1
ATOM 2635 N N . THR A 1 351 ? 15.622 9.924 -5.358 1.00 81.56 351 THR A N 1
ATOM 2636 C CA . THR A 1 351 ? 14.535 8.979 -5.651 1.00 81.56 351 THR A CA 1
ATOM 2637 C C . THR A 1 351 ? 13.214 9.437 -5.034 1.00 81.56 351 THR A C 1
ATOM 2639 O O . THR A 1 351 ? 12.156 9.066 -5.528 1.00 81.56 351 THR A O 1
ATOM 2642 N N . ILE A 1 352 ? 13.281 10.284 -4.001 1.00 87.56 352 ILE A N 1
ATOM 2643 C CA . ILE A 1 352 ? 12.121 10.793 -3.275 1.00 87.56 352 ILE A CA 1
ATOM 2644 C C . ILE A 1 352 ? 11.148 11.521 -4.201 1.00 87.56 352 ILE A C 1
ATOM 2646 O O . ILE A 1 352 ? 11.515 12.428 -4.956 1.00 87.56 352 ILE A O 1
ATOM 2650 N N . ARG A 1 353 ? 9.880 11.136 -4.114 1.00 86.62 353 ARG A N 1
ATOM 2651 C CA . ARG A 1 353 ? 8.793 11.836 -4.792 1.00 86.62 353 ARG A CA 1
ATOM 2652 C C . ARG A 1 353 ? 8.348 13.054 -3.988 1.00 86.62 353 ARG A C 1
ATOM 2654 O O . ARG A 1 353 ? 8.600 13.171 -2.790 1.00 86.62 353 ARG A O 1
ATOM 2661 N N . THR A 1 354 ? 7.648 13.979 -4.636 1.00 86.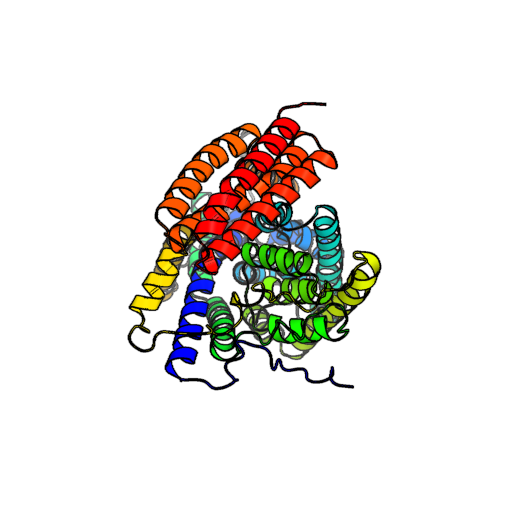12 354 THR A N 1
ATOM 2662 C CA . THR A 1 354 ? 7.142 15.190 -3.972 1.00 86.12 354 THR A CA 1
ATOM 2663 C C . THR A 1 354 ? 6.186 14.864 -2.826 1.00 86.12 354 THR A C 1
ATOM 2665 O O . THR A 1 354 ? 6.302 15.449 -1.753 1.00 86.12 354 THR A O 1
ATOM 2668 N N . ASP A 1 355 ? 5.283 13.903 -3.012 1.00 86.06 355 ASP A N 1
ATOM 2669 C CA . ASP A 1 355 ? 4.347 13.449 -1.982 1.00 86.06 355 ASP A CA 1
ATOM 2670 C C . ASP A 1 355 ? 5.048 12.791 -0.784 1.00 86.06 355 ASP A C 1
ATOM 2672 O O . ASP A 1 355 ? 4.693 13.061 0.365 1.00 86.06 355 ASP A O 1
ATOM 2676 N N . GLU A 1 356 ? 6.095 12.006 -1.033 1.00 91.69 356 GLU A N 1
ATOM 2677 C CA . GLU A 1 356 ? 6.927 11.405 0.014 1.00 91.69 356 GLU A CA 1
ATOM 2678 C C . GLU A 1 356 ? 7.698 12.467 0.808 1.00 91.69 356 GLU A C 1
ATOM 2680 O O . GLU A 1 356 ? 7.772 12.387 2.033 1.00 91.69 356 GLU A O 1
ATOM 2685 N N . ALA A 1 357 ? 8.218 13.501 0.139 1.00 91.38 357 ALA A N 1
ATOM 2686 C CA . ALA A 1 357 ? 8.936 14.595 0.790 1.00 91.38 357 ALA A CA 1
ATOM 2687 C C . ALA A 1 357 ? 8.034 15.402 1.738 1.00 91.38 357 ALA A C 1
ATOM 2689 O O . ALA A 1 357 ? 8.406 15.642 2.891 1.00 91.38 357 ALA A O 1
ATOM 2690 N N . TYR A 1 358 ? 6.831 15.784 1.289 1.00 93.69 358 TYR A N 1
ATOM 2691 C CA . TYR A 1 358 ? 5.852 16.454 2.153 1.00 93.69 358 TYR A CA 1
ATOM 2692 C C . TYR A 1 358 ? 5.380 15.540 3.289 1.00 93.69 358 TYR A C 1
ATOM 2694 O O . TYR A 1 358 ? 5.287 15.986 4.435 1.00 93.69 358 TYR A O 1
ATOM 2702 N N . GLY A 1 359 ? 5.132 14.260 2.991 1.00 93.81 359 GLY A N 1
ATOM 2703 C CA . GLY A 1 359 ? 4.764 13.252 3.983 1.00 93.81 359 GLY A CA 1
ATOM 2704 C C . GLY A 1 359 ? 5.823 13.096 5.072 1.00 93.81 359 GLY A C 1
ATOM 2705 O O . GLY A 1 359 ? 5.489 13.109 6.255 1.00 93.81 359 GLY A O 1
ATOM 2706 N N . LEU A 1 360 ? 7.102 13.026 4.695 1.00 94.94 360 LEU A N 1
ATOM 2707 C CA . LEU A 1 360 ? 8.227 12.932 5.625 1.00 94.94 360 LEU A CA 1
ATOM 2708 C C . LEU A 1 360 ? 8.350 14.182 6.500 1.00 94.94 360 LEU A C 1
ATOM 2710 O O . LEU A 1 360 ? 8.495 14.063 7.716 1.00 94.94 360 LEU A O 1
ATOM 2714 N N . GLY A 1 361 ? 8.256 15.374 5.903 1.00 95.56 361 GLY A N 1
ATOM 2715 C CA . GLY A 1 361 ? 8.292 16.633 6.648 1.00 95.56 361 GLY A CA 1
ATOM 2716 C C . GLY A 1 361 ? 7.181 16.711 7.698 1.00 95.56 361 GLY A C 1
ATOM 2717 O O . GLY A 1 361 ? 7.442 17.010 8.863 1.00 95.56 361 GLY A O 1
ATOM 2718 N N . LEU A 1 362 ? 5.950 16.365 7.312 1.00 95.69 362 LEU A N 1
ATOM 2719 C CA . LEU A 1 362 ? 4.804 16.352 8.219 1.00 95.69 362 LEU A CA 1
ATOM 2720 C C . LEU A 1 362 ? 4.932 15.268 9.300 1.00 95.69 362 LEU A C 1
ATOM 2722 O O . LEU A 1 362 ? 4.651 15.534 10.467 1.00 95.69 362 LEU A O 1
ATOM 2726 N N . LEU A 1 363 ? 5.418 14.074 8.949 1.00 95.19 363 LEU A N 1
ATOM 2727 C CA . LEU A 1 363 ? 5.672 12.998 9.906 1.00 95.19 363 LEU A CA 1
ATOM 2728 C C . LEU A 1 363 ? 6.654 13.440 11.001 1.00 95.19 363 LEU A C 1
ATOM 2730 O O . LEU A 1 363 ? 6.394 13.211 12.182 1.00 95.19 363 LEU A O 1
ATOM 2734 N N . LEU A 1 364 ? 7.749 14.111 10.629 1.00 95.56 364 LEU A N 1
ATOM 2735 C CA . LEU A 1 364 ? 8.734 14.632 11.581 1.00 95.56 364 LEU A CA 1
ATOM 2736 C C . LEU A 1 364 ? 8.128 15.679 12.523 1.00 95.56 364 LEU A C 1
ATOM 2738 O O . LEU A 1 364 ? 8.389 15.634 13.725 1.00 95.56 364 LEU A O 1
ATOM 2742 N N . ILE A 1 365 ? 7.281 16.575 12.004 1.00 96.12 365 ILE A N 1
ATOM 2743 C CA . ILE A 1 365 ? 6.559 17.566 12.818 1.00 96.12 365 ILE A CA 1
ATOM 2744 C C . ILE A 1 365 ? 5.659 16.866 13.844 1.00 96.12 365 ILE A C 1
ATOM 2746 O O . ILE A 1 365 ? 5.677 17.225 15.022 1.00 96.12 365 ILE A O 1
ATOM 2750 N N . ILE A 1 366 ? 4.904 15.846 13.427 1.00 94.75 366 ILE A N 1
ATOM 2751 C CA . ILE A 1 366 ? 3.992 15.124 14.323 1.00 94.75 366 ILE A CA 1
ATOM 2752 C C . ILE A 1 366 ? 4.770 14.321 15.373 1.00 94.75 366 ILE A C 1
ATOM 2754 O O . ILE A 1 366 ? 4.389 14.325 16.541 1.00 94.75 366 ILE A O 1
ATOM 2758 N N . ILE A 1 367 ? 5.879 13.673 14.998 1.00 94.00 367 ILE A N 1
ATOM 2759 C CA . ILE A 1 367 ? 6.757 12.969 15.948 1.00 94.00 367 ILE A CA 1
ATOM 2760 C C . ILE A 1 367 ? 7.313 13.950 16.983 1.00 94.00 367 ILE A C 1
ATOM 2762 O O . ILE A 1 367 ? 7.283 13.662 18.180 1.00 94.00 367 ILE A O 1
ATOM 2766 N N . PHE A 1 368 ? 7.788 15.117 16.544 1.00 94.88 368 PHE A N 1
ATOM 2767 C CA . PHE A 1 368 ? 8.306 16.148 17.438 1.00 94.88 368 PHE A CA 1
ATOM 2768 C C . PHE A 1 368 ? 7.226 16.657 18.403 1.00 94.88 368 PHE A C 1
ATOM 2770 O O . PHE A 1 368 ? 7.450 16.695 19.615 1.00 94.88 368 PHE A O 1
ATOM 2777 N N . ALA A 1 369 ? 6.025 16.950 17.897 1.00 93.12 369 ALA A N 1
ATOM 2778 C CA . ALA A 1 369 ? 4.878 17.318 18.723 1.00 93.12 369 ALA A CA 1
ATOM 2779 C C . ALA A 1 369 ? 4.509 16.204 19.723 1.00 93.12 369 ALA A C 1
ATOM 2781 O O . ALA A 1 369 ? 4.293 16.473 20.904 1.00 93.12 369 ALA A O 1
ATOM 2782 N N . GLY A 1 370 ? 4.504 14.943 19.285 1.00 91.81 370 GLY A N 1
ATOM 2783 C CA . GLY A 1 370 ? 4.225 13.781 20.128 1.00 91.81 370 GLY A CA 1
ATOM 2784 C C . GLY A 1 370 ? 5.254 13.584 21.241 1.00 91.81 370 GLY A C 1
ATOM 2785 O O . GLY A 1 370 ? 4.883 13.259 22.368 1.00 91.81 370 GLY A O 1
ATOM 2786 N N . LEU A 1 371 ? 6.538 13.830 20.964 1.00 92.44 371 LEU A N 1
ATOM 2787 C CA . LEU A 1 371 ? 7.602 13.801 21.971 1.00 92.44 371 LEU A CA 1
ATOM 2788 C C . LEU A 1 371 ? 7.409 14.908 23.012 1.00 92.44 371 LEU A C 1
ATOM 2790 O O . LEU A 1 371 ? 7.495 14.628 24.207 1.00 92.44 371 LEU A O 1
ATOM 2794 N N . ILE A 1 372 ? 7.080 16.131 22.583 1.00 91.81 372 ILE A N 1
ATOM 2795 C CA . ILE A 1 372 ? 6.776 17.248 23.492 1.00 91.81 372 ILE A CA 1
ATOM 2796 C C . ILE A 1 372 ? 5.580 16.912 24.388 1.00 91.81 372 ILE A C 1
ATOM 2798 O O . ILE A 1 372 ? 5.658 17.085 25.606 1.00 91.81 372 ILE A O 1
ATOM 2802 N N . LEU A 1 373 ? 4.490 16.397 23.812 1.00 89.12 373 LEU A N 1
ATOM 2803 C CA . LEU A 1 373 ? 3.296 16.003 24.566 1.00 89.12 373 LEU A CA 1
ATOM 2804 C C . LEU A 1 373 ? 3.599 14.875 25.556 1.00 89.12 373 LEU A C 1
ATOM 2806 O O . LEU A 1 373 ? 3.141 14.918 26.697 1.00 89.12 373 LEU A O 1
ATOM 2810 N N . LYS A 1 374 ? 4.423 13.898 25.158 1.00 85.94 374 LYS A N 1
ATOM 2811 C CA . LYS A 1 374 ? 4.852 12.794 26.026 1.00 85.94 374 LYS A CA 1
ATOM 2812 C C . LYS A 1 374 ? 5.695 13.282 27.205 1.00 85.94 374 LYS A C 1
ATOM 2814 O O . LYS A 1 374 ? 5.460 12.840 28.326 1.00 85.94 374 LYS A O 1
ATOM 2819 N N . ILE A 1 375 ? 6.634 14.204 26.974 1.00 88.56 375 ILE A N 1
ATOM 2820 C CA . ILE A 1 375 ? 7.468 14.808 28.030 1.00 88.56 375 ILE A CA 1
ATOM 2821 C C . ILE A 1 375 ? 6.619 15.678 28.966 1.00 88.56 375 ILE A C 1
ATOM 2823 O O . ILE A 1 375 ? 6.824 15.673 30.177 1.00 88.56 375 ILE A O 1
ATOM 2827 N N . SER A 1 376 ? 5.628 16.385 28.422 1.00 85.44 376 SER A N 1
ATOM 2828 C CA . SER A 1 376 ? 4.725 17.250 29.194 1.00 85.44 376 SER A CA 1
ATOM 2829 C C . SER A 1 376 ? 3.716 16.475 30.058 1.00 85.44 376 SER A C 1
ATOM 2831 O O . SER A 1 376 ? 3.061 17.053 30.932 1.00 85.44 376 SER A O 1
ATOM 2833 N N . GLY A 1 377 ? 3.592 15.161 29.846 1.00 77.00 377 GLY A N 1
ATOM 2834 C CA . GLY A 1 377 ? 2.772 14.261 30.650 1.00 77.00 377 GLY A CA 1
ATOM 2835 C C . GLY A 1 377 ? 1.279 14.609 30.636 1.00 77.00 377 GLY A C 1
ATOM 2836 O O . GLY A 1 377 ? 0.706 14.978 29.609 1.00 77.00 377 GLY A O 1
ATOM 2837 N N . LYS A 1 378 ? 0.630 14.480 31.802 1.00 68.31 378 LYS A N 1
ATOM 2838 C CA . LYS A 1 378 ? -0.807 14.761 31.984 1.00 68.31 378 LYS A CA 1
ATOM 2839 C C . LYS A 1 378 ? -1.159 16.256 32.027 1.00 68.31 378 LYS A C 1
ATOM 2841 O O . LYS A 1 378 ? -2.332 16.594 32.021 1.00 68.31 378 LYS A O 1
ATOM 2846 N N . ARG A 1 379 ? -0.181 17.176 32.044 1.00 65.62 379 ARG A N 1
ATOM 2847 C CA . ARG A 1 379 ? -0.476 18.628 32.088 1.00 65.62 379 ARG A CA 1
ATOM 2848 C C . ARG A 1 379 ? -1.171 19.140 30.824 1.00 65.62 379 ARG A C 1
ATOM 2850 O O . ARG A 1 379 ? -1.871 20.139 30.887 1.00 65.62 379 ARG A O 1
ATOM 2857 N N . LEU A 1 380 ? -0.955 18.465 29.696 1.00 70.69 380 LEU A N 1
ATOM 2858 C CA . LEU A 1 380 ? -1.499 18.803 28.377 1.00 70.69 380 LEU A CA 1
ATOM 2859 C C . LEU A 1 380 ? -2.392 17.677 27.818 1.00 70.69 380 LEU A C 1
ATOM 2861 O O . LEU A 1 380 ? -2.642 17.637 26.618 1.00 70.69 380 LEU A O 1
ATOM 2865 N N . SER A 1 381 ? -2.839 16.718 28.642 1.00 71.69 381 SER A N 1
ATOM 2866 C CA . SER A 1 381 ? -3.699 15.632 28.153 1.00 71.69 381 SER A CA 1
ATOM 2867 C C . SER A 1 381 ? -5.127 16.117 27.932 1.00 71.69 381 SER A C 1
ATOM 2869 O O . SER A 1 381 ? -5.775 16.581 28.867 1.00 71.69 381 SER A O 1
ATOM 2871 N N . VAL A 1 382 ? -5.644 15.903 26.725 1.00 77.69 382 VAL A N 1
ATOM 2872 C CA . VAL A 1 382 ? -7.050 16.136 26.349 1.00 77.69 382 VAL A CA 1
ATOM 2873 C C . VAL A 1 382 ? -7.976 14.967 26.703 1.00 77.69 382 VAL A C 1
ATOM 2875 O O . VAL A 1 382 ? -9.137 14.964 26.318 1.00 77.69 382 VAL A O 1
ATOM 2878 N N . GLU A 1 383 ? -7.494 13.985 27.471 1.00 75.00 383 GLU A N 1
ATOM 2879 C CA . GLU A 1 383 ? -8.295 12.841 27.941 1.00 75.00 383 GLU A CA 1
ATOM 2880 C C . GLU A 1 383 ? -9.516 13.282 28.763 1.00 75.00 383 GLU A C 1
ATOM 2882 O O . GLU A 1 383 ? -10.589 12.721 28.585 1.00 75.00 383 GLU A O 1
ATOM 2887 N N . HIS A 1 384 ? -9.398 14.363 29.541 1.00 74.12 384 HIS A N 1
ATOM 2888 C CA . HIS A 1 384 ? -10.515 14.964 30.284 1.00 74.12 384 HIS A CA 1
ATOM 2889 C C . HIS A 1 384 ? -11.665 15.462 29.389 1.00 74.12 384 HIS A C 1
ATOM 2891 O O . HIS A 1 384 ? -12.780 15.632 29.863 1.00 74.12 384 HIS A O 1
ATOM 2897 N N . LEU A 1 385 ? -11.416 15.709 28.096 1.00 75.62 385 LEU A N 1
ATOM 2898 C CA . LEU A 1 385 ? -12.456 16.110 27.140 1.00 75.62 385 LEU A CA 1
ATOM 2899 C C . LEU A 1 385 ? -13.285 14.917 26.635 1.00 75.62 385 LEU A C 1
ATOM 2901 O O . LEU A 1 385 ? -14.254 15.125 25.907 1.00 75.62 385 LEU A O 1
ATOM 2905 N N . LEU A 1 386 ? -12.872 13.685 26.954 1.00 69.88 386 LEU A N 1
ATOM 2906 C CA . LEU A 1 386 ? -13.494 12.433 26.507 1.00 69.88 386 LEU A CA 1
ATOM 2907 C C . LEU A 1 386 ? -14.285 11.723 27.618 1.00 69.88 386 LEU A C 1
ATOM 2909 O O . LEU A 1 386 ? -14.965 10.732 27.338 1.00 69.88 386 LEU A O 1
ATOM 2913 N N . GLU A 1 387 ? -14.186 12.219 28.854 1.00 66.50 387 GLU A N 1
ATOM 2914 C CA . GLU A 1 387 ? -14.926 11.731 30.018 1.00 66.50 387 GLU A CA 1
ATOM 2915 C C . GLU A 1 387 ? -16.336 12.341 30.076 1.00 66.50 387 GLU A C 1
ATOM 2917 O O . GLU A 1 387 ? -16.592 13.441 29.581 1.00 66.50 387 GLU A O 1
ATOM 2922 N N . ASP A 1 388 ? -17.268 11.580 30.654 1.00 54.38 388 ASP A N 1
ATOM 2923 C CA . ASP A 1 388 ? -18.673 11.953 30.800 1.00 54.38 388 ASP A CA 1
ATOM 2924 C C . ASP A 1 388 ? -18.754 13.180 31.722 1.00 54.38 388 ASP A C 1
ATOM 2926 O O . ASP A 1 388 ? -18.439 13.092 32.909 1.00 54.38 388 ASP A O 1
ATOM 2930 N N . GLN A 1 389 ? -19.187 14.333 31.203 1.00 48.94 389 GLN A N 1
ATOM 2931 C CA . GLN A 1 389 ? -19.769 15.354 32.073 1.00 48.94 389 GLN A CA 1
ATOM 2932 C C . GLN A 1 389 ? -21.121 14.815 32.548 1.00 48.94 389 GLN A C 1
ATOM 2934 O O . GLN A 1 389 ? -22.165 15.127 31.976 1.00 48.94 389 GLN A O 1
ATOM 2939 N N . GLN A 1 390 ? -21.082 13.923 33.538 1.00 44.56 390 GLN A N 1
ATOM 2940 C CA . GLN A 1 390 ? -22.239 13.646 34.372 1.00 44.56 390 GLN A CA 1
ATOM 2941 C C . GLN A 1 390 ? -22.595 14.940 35.113 1.00 44.56 390 GLN A C 1
ATOM 2943 O O . GLN A 1 390 ? -21.711 15.620 35.629 1.00 44.56 390 GLN A O 1
ATOM 2948 N N . ASP A 1 391 ? -23.895 15.233 35.117 1.00 40.19 391 ASP A N 1
ATOM 2949 C CA . ASP A 1 391 ? -24.584 16.343 35.782 1.00 40.19 391 ASP A CA 1
ATOM 2950 C C . ASP A 1 391 ? -24.552 17.704 35.056 1.00 40.19 391 ASP A C 1
ATOM 2952 O O . ASP A 1 391 ? -23.579 18.443 35.123 1.00 40.19 391 ASP A O 1
ATOM 2956 N N . GLU A 1 392 ? -25.653 18.012 34.341 1.00 42.59 392 GLU A N 1
ATOM 2957 C CA . GLU A 1 392 ? -26.381 19.315 34.332 1.00 42.59 392 GLU A CA 1
ATOM 2958 C C . GLU A 1 392 ? -27.186 19.602 33.040 1.00 42.59 392 GLU A C 1
ATOM 2960 O O . GLU A 1 392 ? -27.935 20.574 32.991 1.00 42.59 392 GLU A O 1
ATOM 2965 N N . SER A 1 393 ? -27.109 18.784 31.979 1.00 41.31 393 SER A N 1
ATOM 2966 C CA . SER A 1 393 ? -27.666 19.177 30.660 1.00 41.31 393 SER A CA 1
ATOM 2967 C C . SER A 1 393 ? -28.659 18.211 29.997 1.00 41.31 393 SER A C 1
ATOM 2969 O O . SER A 1 393 ? -28.866 18.285 28.785 1.00 41.31 393 SER A O 1
ATOM 2971 N N . GLU A 1 394 ? -29.325 17.333 30.755 1.00 41.19 394 GLU A N 1
ATOM 2972 C CA . GLU A 1 394 ? -30.479 16.579 30.225 1.00 41.19 394 GLU A CA 1
ATOM 2973 C C . GLU A 1 394 ? -31.798 17.380 30.260 1.00 41.19 394 GLU A C 1
ATOM 2975 O O . GLU A 1 394 ? -32.669 17.119 29.434 1.00 41.19 394 GLU A O 1
ATOM 2980 N N . GLU A 1 395 ? -31.926 18.429 31.084 1.00 38.41 395 GLU A N 1
ATOM 2981 C CA . GLU A 1 395 ? -33.132 19.287 31.114 1.00 38.41 395 GLU A CA 1
ATOM 2982 C C . GLU A 1 395 ? -33.167 20.396 30.042 1.00 38.41 395 GLU A C 1
ATOM 2984 O O . GLU A 1 395 ? -34.221 20.972 29.784 1.00 38.41 395 GLU A O 1
ATOM 2989 N N . SER A 1 396 ? -32.058 20.696 29.355 1.00 38.97 396 SER A N 1
ATOM 2990 C CA . SER A 1 396 ? -32.006 21.772 28.341 1.00 38.97 396 SER A CA 1
ATOM 2991 C C . SER A 1 396 ? -32.212 21.298 26.894 1.00 38.97 396 SER A C 1
ATOM 2993 O O . SER A 1 396 ? -32.209 22.106 25.962 1.00 38.97 396 SER A O 1
ATOM 2995 N N . ASN A 1 397 ? -32.420 19.995 26.685 1.00 41.84 397 ASN A N 1
ATOM 2996 C CA . ASN A 1 397 ? -32.321 19.349 25.373 1.00 41.84 397 ASN A CA 1
ATOM 2997 C C . ASN A 1 397 ? -33.575 19.461 24.478 1.00 41.84 397 ASN A C 1
ATOM 2999 O O . ASN A 1 397 ? -33.526 19.044 23.321 1.00 41.84 397 ASN A O 1
ATOM 3003 N N . GLU A 1 398 ? -34.682 20.041 24.955 1.00 41.09 398 GLU A N 1
ATOM 3004 C CA . GLU A 1 398 ? -35.873 20.281 24.116 1.00 41.09 398 GLU A CA 1
ATOM 3005 C C . GLU A 1 398 ? -35.905 21.663 23.435 1.00 41.09 398 GLU A C 1
ATOM 3007 O O . GLU A 1 398 ? -36.725 21.876 22.544 1.00 41.09 398 GLU A O 1
ATOM 3012 N N . LEU A 1 399 ? -35.016 22.607 23.780 1.00 43.75 399 LEU A N 1
ATOM 3013 C CA . LEU A 1 399 ? -35.211 24.020 23.404 1.00 43.75 399 LEU A CA 1
ATOM 3014 C C . LEU A 1 399 ? -34.185 24.645 22.447 1.00 43.75 399 LEU A C 1
ATOM 3016 O O . LEU A 1 399 ? -34.412 25.770 22.000 1.00 43.75 399 LEU A O 1
ATOM 3020 N N . THR A 1 400 ? -33.102 23.968 22.055 1.00 47.56 400 THR A N 1
ATOM 3021 C CA . THR A 1 400 ? -32.060 24.603 21.216 1.00 47.56 400 THR A CA 1
ATOM 3022 C C . THR A 1 400 ? -31.378 23.661 20.221 1.00 47.56 400 THR A C 1
ATOM 3024 O O . THR A 1 400 ? -30.158 23.648 20.108 1.00 47.56 400 THR A O 1
ATOM 3027 N N . ASN A 1 401 ? -32.138 22.926 19.404 1.00 49.19 401 ASN A N 1
ATOM 3028 C CA . ASN A 1 401 ? -31.607 22.540 18.090 1.00 49.19 401 ASN A CA 1
ATOM 3029 C C . ASN A 1 401 ? -31.945 23.674 17.111 1.00 49.19 401 ASN A C 1
ATOM 3031 O O . ASN A 1 401 ? -33.099 23.768 16.673 1.00 49.19 401 ASN A O 1
ATOM 3035 N N . PRO A 1 402 ? -31.012 24.593 16.786 1.00 58.06 402 PRO A N 1
ATOM 3036 C CA . PRO A 1 402 ? -31.278 25.574 15.749 1.00 58.06 402 PRO A CA 1
ATOM 3037 C C . PRO A 1 402 ? -31.632 24.815 14.469 1.00 58.06 402 PRO A C 1
ATOM 3039 O O . PRO A 1 402 ? -30.995 23.824 14.123 1.00 58.06 402 PRO A O 1
ATOM 3042 N N . LYS A 1 403 ? -32.633 25.303 13.729 1.00 58.44 403 LYS A N 1
ATOM 3043 C CA . LYS A 1 403 ? -33.101 24.748 12.438 1.00 58.44 403 LYS A CA 1
ATOM 3044 C C . LYS A 1 403 ? -31.978 24.481 11.410 1.00 58.44 403 LYS A C 1
ATOM 3046 O O . LYS A 1 403 ? -32.230 23.854 10.387 1.00 58.44 403 LYS A O 1
ATOM 3051 N N . TRP A 1 404 ? -30.780 24.999 11.679 1.00 56.41 404 TRP A N 1
ATOM 3052 C CA . TRP A 1 404 ? -29.583 24.998 10.851 1.00 56.41 404 TRP A CA 1
ATOM 3053 C C . TRP A 1 404 ? -28.493 24.009 11.314 1.00 56.41 404 TRP A C 1
ATOM 3055 O O . TRP A 1 404 ? -27.507 23.875 10.598 1.00 56.41 404 TRP A O 1
ATOM 3065 N N . ASP A 1 405 ? -28.657 23.303 12.444 1.00 55.56 405 ASP A N 1
ATOM 3066 C CA . ASP A 1 405 ? -27.695 22.294 12.936 1.00 55.56 405 ASP A CA 1
ATOM 3067 C C . ASP A 1 405 ? -28.364 20.930 13.224 1.00 55.56 405 ASP A C 1
ATOM 3069 O O . ASP A 1 405 ? -28.481 20.498 14.373 1.00 55.56 405 ASP A O 1
ATOM 3073 N N . PRO A 1 406 ? -28.891 20.235 12.197 1.00 65.81 406 PRO A N 1
ATOM 3074 C CA . PRO A 1 406 ? -29.419 18.892 12.386 1.00 65.81 406 PRO A CA 1
ATOM 3075 C C . PRO A 1 406 ? -28.279 17.902 12.667 1.00 65.81 406 PRO A C 1
ATOM 3077 O O . PRO A 1 406 ? -27.358 17.737 11.865 1.00 65.81 406 PRO A O 1
ATOM 3080 N N . ALA A 1 407 ? -28.375 17.163 13.775 1.00 65.38 407 ALA A N 1
ATOM 3081 C CA . ALA A 1 407 ? -27.438 16.090 14.089 1.00 65.38 407 ALA A CA 1
ATOM 3082 C C . ALA A 1 407 ? -27.500 14.977 13.023 1.00 65.38 407 ALA A C 1
ATOM 3084 O O . ALA A 1 407 ? -28.474 14.227 12.935 1.00 65.38 407 ALA A O 1
ATOM 3085 N N . LEU A 1 408 ? -26.443 14.849 12.214 1.00 69.06 408 LEU A N 1
ATOM 3086 C CA . LEU A 1 408 ? -26.335 13.789 11.211 1.00 69.06 408 LEU A CA 1
ATOM 3087 C C . LEU A 1 408 ? -26.288 12.409 11.878 1.00 69.06 408 LEU A C 1
ATOM 3089 O O . LEU A 1 408 ? -25.524 12.162 12.817 1.00 69.06 408 LEU A O 1
ATOM 3093 N N . THR A 1 409 ? -27.073 11.477 11.342 1.00 74.94 409 THR A N 1
ATOM 3094 C CA . THR A 1 409 ? -27.022 10.072 11.758 1.00 74.94 409 THR A CA 1
ATOM 3095 C C . THR A 1 409 ? -25.670 9.442 11.378 1.00 74.94 409 THR A C 1
ATOM 3097 O O . THR A 1 409 ? -25.049 9.853 10.392 1.00 74.94 409 THR A O 1
ATOM 3100 N N . PRO A 1 410 ? -25.202 8.396 12.090 1.00 69.56 410 PRO A N 1
ATOM 3101 C CA . PRO A 1 410 ? -23.970 7.689 11.725 1.00 69.56 410 PRO A CA 1
ATOM 3102 C C . PRO A 1 410 ? -23.971 7.184 10.274 1.00 69.56 410 PRO A C 1
ATOM 3104 O O . PRO A 1 410 ? -22.943 7.238 9.607 1.00 69.56 410 PRO A O 1
ATOM 3107 N N . ALA A 1 411 ? -25.129 6.753 9.763 1.00 73.94 411 ALA A N 1
ATOM 3108 C CA . ALA A 1 411 ? -25.279 6.311 8.379 1.00 73.94 411 ALA A CA 1
ATOM 3109 C C . ALA A 1 411 ? -25.057 7.457 7.377 1.00 73.94 411 ALA A C 1
ATOM 3111 O O . ALA A 1 411 ? -24.330 7.278 6.404 1.00 73.94 411 ALA A O 1
ATOM 3112 N N . GLN A 1 412 ? -25.616 8.646 7.631 1.00 81.00 412 GLN A N 1
ATOM 3113 C CA . GLN A 1 412 ? -25.398 9.823 6.779 1.00 81.00 412 GLN A CA 1
ATOM 3114 C C . GLN A 1 412 ? -23.927 10.247 6.755 1.00 81.00 412 GLN A C 1
ATOM 3116 O O . GLN A 1 412 ? -23.415 10.574 5.690 1.00 81.00 412 GLN A O 1
ATOM 3121 N N . LEU A 1 413 ? -23.232 10.187 7.896 1.00 76.12 413 LEU A N 1
ATOM 3122 C CA . LEU A 1 413 ? -21.798 10.487 7.965 1.00 76.12 413 LEU A CA 1
ATOM 3123 C C . LEU A 1 413 ? -20.958 9.490 7.162 1.00 76.12 413 LEU A C 1
ATOM 3125 O O . LEU A 1 413 ? -20.065 9.905 6.428 1.00 76.12 413 LEU A O 1
ATOM 3129 N N . VAL A 1 414 ? -21.259 8.192 7.261 1.00 78.06 414 VAL A N 1
ATOM 3130 C CA . VAL A 1 414 ? -20.569 7.158 6.473 1.00 78.06 414 VAL A CA 1
ATOM 3131 C C . VAL A 1 414 ? -20.804 7.362 4.985 1.00 78.06 414 VAL A C 1
ATOM 3133 O O . VAL A 1 414 ? -19.849 7.336 4.218 1.00 78.06 414 VAL A O 1
ATOM 3136 N N . VAL A 1 415 ? -22.052 7.595 4.572 1.00 84.50 415 VAL A N 1
ATOM 3137 C CA . VAL A 1 415 ? -22.388 7.807 3.159 1.00 84.50 415 VAL A CA 1
ATOM 3138 C C . VAL A 1 415 ? -21.717 9.074 2.633 1.00 84.50 415 VAL A C 1
ATOM 3140 O O . VAL A 1 415 ? -21.077 9.024 1.589 1.00 84.50 415 VAL A O 1
ATOM 3143 N N . ALA A 1 416 ? -21.784 10.188 3.365 1.00 86.38 416 ALA A N 1
ATOM 3144 C CA . ALA A 1 416 ? -21.130 11.433 2.968 1.00 86.38 416 ALA A CA 1
ATOM 3145 C C . ALA A 1 416 ? -19.601 11.280 2.880 1.00 86.38 416 ALA A C 1
ATOM 3147 O O . ALA A 1 416 ? -18.996 11.710 1.898 1.00 86.38 416 ALA A O 1
ATOM 3148 N N . GLY A 1 417 ? -18.982 10.621 3.865 1.00 84.25 417 GLY A N 1
ATOM 3149 C CA . GLY A 1 417 ? -17.548 10.330 3.871 1.00 84.25 417 GLY A CA 1
ATOM 3150 C C . GLY A 1 417 ? -17.129 9.425 2.712 1.00 84.25 417 GLY A C 1
ATOM 3151 O O . GLY A 1 417 ? -16.181 9.746 1.998 1.00 84.25 417 GLY A O 1
ATOM 3152 N N . ALA A 1 418 ? -17.869 8.341 2.467 1.00 85.69 418 ALA A N 1
ATOM 3153 C CA . ALA A 1 418 ? -17.623 7.436 1.348 1.00 85.69 418 ALA A CA 1
ATOM 3154 C C . ALA A 1 418 ? -17.774 8.153 -0.001 1.00 85.69 418 ALA A C 1
ATOM 3156 O O . ALA A 1 418 ? -16.887 8.048 -0.843 1.00 85.69 418 ALA A O 1
ATOM 3157 N N . CYS A 1 419 ? -18.835 8.944 -0.190 1.00 89.19 419 CYS A N 1
ATOM 3158 C CA . CYS A 1 419 ? -19.024 9.751 -1.396 1.00 89.19 419 CYS A CA 1
ATOM 3159 C C . CYS A 1 419 ? -17.882 10.754 -1.602 1.00 89.19 419 CYS A C 1
ATOM 3161 O O . CYS A 1 419 ? -17.417 10.914 -2.729 1.00 89.19 419 CYS A O 1
ATOM 3163 N N . CYS A 1 420 ? -17.402 11.401 -0.535 1.00 88.94 420 CYS A N 1
ATOM 3164 C CA . CYS A 1 420 ? -16.268 12.324 -0.596 1.00 88.94 420 CYS A CA 1
ATOM 3165 C C . CYS A 1 420 ? -14.986 11.611 -1.049 1.00 88.94 420 CYS A C 1
ATOM 3167 O O . CYS A 1 420 ? -14.354 12.035 -2.015 1.00 88.94 420 CYS A O 1
ATOM 3169 N N . VAL A 1 421 ? -14.645 10.484 -0.417 1.00 86.25 421 VAL A N 1
ATOM 3170 C CA . VAL A 1 421 ? -13.470 9.680 -0.784 1.00 86.25 421 VAL A CA 1
ATOM 3171 C C . VAL A 1 421 ? -13.573 9.173 -2.220 1.00 86.25 421 VAL A C 1
ATOM 3173 O O . VAL A 1 421 ? -12.613 9.299 -2.972 1.00 86.25 421 VAL A O 1
ATOM 3176 N N . ILE A 1 422 ? -14.727 8.636 -2.624 1.00 88.75 422 ILE A N 1
ATOM 3177 C CA . ILE A 1 422 ? -14.953 8.150 -3.990 1.00 88.75 422 ILE A CA 1
ATOM 3178 C C . ILE A 1 422 ? -14.820 9.301 -4.991 1.00 88.75 422 ILE A C 1
ATOM 3180 O O . ILE A 1 422 ? -14.162 9.140 -6.013 1.00 88.75 422 ILE A O 1
ATOM 3184 N N . SER A 1 423 ? -15.371 10.478 -4.689 1.00 90.00 423 SER A N 1
ATOM 3185 C CA . SER A 1 423 ? -15.248 11.660 -5.551 1.00 90.00 423 SER A CA 1
ATOM 3186 C C . SER A 1 423 ? -13.791 12.100 -5.692 1.00 90.00 423 SER A C 1
ATOM 3188 O O . SER A 1 423 ? -13.327 12.324 -6.807 1.00 90.00 423 SER A O 1
ATOM 3190 N N . LEU A 1 424 ? -13.038 12.158 -4.589 1.00 89.56 424 LEU A N 1
ATOM 3191 C CA . LEU A 1 424 ? -11.605 12.463 -4.609 1.00 89.56 424 LEU A CA 1
ATOM 3192 C C . LEU A 1 424 ? -10.800 11.401 -5.364 1.00 89.56 424 LEU A C 1
ATOM 3194 O O . LEU A 1 424 ? -9.890 11.750 -6.110 1.00 89.56 424 LEU A O 1
ATOM 3198 N N . ALA A 1 425 ? -11.148 10.122 -5.219 1.00 86.88 425 ALA A N 1
ATOM 3199 C CA . ALA A 1 425 ? -10.525 9.029 -5.954 1.00 86.88 425 ALA A CA 1
ATOM 3200 C C . ALA A 1 425 ? -10.807 9.126 -7.459 1.00 86.88 425 ALA A C 1
ATOM 3202 O O . ALA A 1 425 ? -9.891 8.939 -8.253 1.00 86.88 425 ALA A O 1
ATOM 3203 N N . ILE A 1 426 ? -12.035 9.476 -7.861 1.00 89.50 426 ILE A N 1
ATOM 3204 C CA . ILE A 1 426 ? -12.396 9.724 -9.264 1.00 89.50 426 ILE A CA 1
ATOM 3205 C C . ILE A 1 426 ? -11.605 10.918 -9.804 1.00 89.50 426 ILE A C 1
ATOM 3207 O O . ILE A 1 426 ? -10.989 10.812 -10.860 1.00 89.50 426 ILE A O 1
ATOM 3211 N N . VAL A 1 427 ? -11.553 12.037 -9.077 1.00 90.75 427 VAL A N 1
ATOM 3212 C CA . VAL A 1 427 ? -10.745 13.198 -9.483 1.00 90.75 427 VAL A CA 1
ATOM 3213 C C . VAL A 1 427 ? -9.271 12.806 -9.620 1.00 90.75 427 VAL A C 1
ATOM 3215 O O . VAL A 1 427 ? -8.657 13.086 -10.647 1.00 90.75 427 VAL A O 1
ATOM 3218 N N . GLY A 1 428 ? -8.718 12.092 -8.637 1.00 86.00 428 GLY A N 1
ATOM 3219 C CA . GLY A 1 428 ? -7.352 11.571 -8.672 1.00 86.00 428 GLY A CA 1
ATOM 3220 C C . GLY A 1 428 ? -7.101 10.640 -9.858 1.00 86.00 428 GLY A C 1
ATOM 3221 O O . GLY A 1 428 ? -6.060 10.740 -10.503 1.00 86.00 428 GLY A O 1
ATOM 3222 N N . LEU A 1 429 ? -8.073 9.796 -10.209 1.00 88.50 429 LEU A N 1
ATOM 3223 C CA . LEU A 1 429 ? -8.018 8.919 -11.374 1.00 88.50 429 LEU A CA 1
ATOM 3224 C C . LEU A 1 429 ? -7.925 9.731 -12.677 1.00 88.50 429 LEU A C 1
ATOM 3226 O O . LEU A 1 429 ? -7.059 9.453 -13.503 1.00 88.50 429 LEU A O 1
ATOM 3230 N N . TYR A 1 430 ? -8.752 10.766 -12.851 1.00 89.25 430 TYR A N 1
ATOM 3231 C CA . TYR A 1 430 ? -8.717 11.622 -14.046 1.00 89.25 430 TYR A CA 1
ATOM 3232 C C . TYR A 1 430 ? -7.470 12.513 -14.122 1.00 89.25 430 TYR A C 1
ATOM 3234 O O . TYR A 1 430 ? -7.007 12.803 -15.226 1.00 89.25 430 TYR A O 1
ATOM 3242 N N . LEU A 1 431 ? -6.914 12.923 -12.977 1.00 88.38 431 LEU A N 1
ATOM 3243 C CA . LEU A 1 431 ? -5.639 13.644 -12.911 1.00 88.38 431 LEU A CA 1
ATOM 3244 C C . LEU A 1 431 ? -4.453 12.732 -13.248 1.00 88.38 431 LEU A C 1
ATOM 3246 O O . LEU A 1 431 ? -3.541 13.143 -13.961 1.00 88.38 431 LEU A O 1
ATOM 3250 N N . PHE A 1 432 ? -4.459 11.490 -12.760 1.00 87.44 432 PHE A N 1
ATOM 3251 C CA . PHE A 1 432 ? -3.372 10.539 -12.996 1.00 87.44 432 PHE A CA 1
ATOM 3252 C C . PHE A 1 432 ? -3.380 9.957 -14.419 1.00 87.44 432 PHE A C 1
ATOM 3254 O O . PHE A 1 432 ? -2.306 9.704 -14.984 1.00 87.44 432 PHE A O 1
ATOM 3261 N N . TYR A 1 433 ? -4.576 9.776 -14.992 1.00 88.69 433 TYR A N 1
ATOM 3262 C CA . TYR A 1 433 ? -4.829 9.344 -16.368 1.00 88.69 433 TYR A CA 1
ATOM 3263 C C . TYR A 1 433 ? -5.412 10.499 -17.188 1.00 88.69 433 TYR A C 1
ATOM 3265 O O . TYR A 1 433 ? -6.627 10.534 -17.422 1.00 88.69 433 TYR A O 1
ATOM 3273 N N . PRO A 1 434 ? -4.584 11.452 -17.649 1.00 90.38 434 PRO A N 1
ATOM 3274 C CA . PRO A 1 434 ? -5.057 12.591 -18.427 1.00 90.38 434 PRO A CA 1
ATOM 3275 C C . PRO A 1 434 ? -5.513 12.146 -19.833 1.00 90.38 434 PRO A C 1
ATOM 3277 O O . PRO A 1 434 ? -5.456 10.958 -20.169 1.00 90.38 434 PRO A O 1
ATOM 3280 N N . SER A 1 435 ? -6.068 13.059 -20.638 1.00 91.94 435 SER A N 1
ATOM 3281 C CA . SER A 1 435 ? -6.609 12.696 -21.956 1.00 91.94 435 SER A CA 1
ATOM 3282 C C . SER A 1 435 ? -5.503 12.198 -22.891 1.00 91.94 435 SER A C 1
ATOM 3284 O O . SER A 1 435 ? -4.329 12.545 -22.732 1.00 91.94 435 SER A O 1
ATOM 3286 N N . SER A 1 436 ? -5.877 11.390 -23.886 1.00 90.88 436 SER A N 1
ATOM 3287 C CA . SER A 1 436 ? -4.937 10.904 -24.902 1.00 90.88 436 SER A CA 1
ATOM 3288 C C . SER A 1 436 ? -4.202 12.058 -25.582 1.00 90.88 436 SER A C 1
ATOM 3290 O O . SER A 1 436 ? -2.993 11.971 -25.764 1.00 90.88 436 SER A O 1
ATOM 3292 N N . ASP A 1 437 ? -4.892 13.162 -25.877 1.00 90.50 437 ASP A N 1
ATOM 3293 C CA . ASP A 1 437 ? -4.286 14.337 -26.510 1.00 90.50 437 ASP A CA 1
ATOM 3294 C C . ASP A 1 437 ? -3.185 14.958 -25.645 1.00 90.50 437 ASP A C 1
ATOM 3296 O O . ASP A 1 437 ? -2.065 15.125 -26.125 1.00 90.50 437 ASP A O 1
ATOM 3300 N N . SER A 1 438 ? -3.453 15.192 -24.353 1.00 91.94 438 SER A N 1
ATOM 3301 C CA . SER A 1 438 ? -2.428 15.713 -23.437 1.00 91.94 438 SER A CA 1
ATOM 3302 C C . SER A 1 438 ? -1.248 14.754 -23.272 1.00 91.94 438 SER A C 1
ATOM 3304 O O . SER A 1 438 ? -0.103 15.193 -23.249 1.00 91.94 438 SER A O 1
ATOM 3306 N N . LEU A 1 439 ? -1.500 13.436 -23.239 1.00 92.06 439 LEU A N 1
ATOM 3307 C CA . LEU A 1 439 ? -0.425 12.442 -23.177 1.00 92.06 439 LEU A CA 1
ATOM 3308 C C . LEU A 1 439 ? 0.456 12.500 -24.428 1.00 92.06 439 LEU A C 1
ATOM 3310 O O . LEU A 1 439 ? 1.677 12.409 -24.318 1.00 92.06 439 LEU A O 1
ATOM 3314 N N . PHE A 1 440 ? -0.132 12.661 -25.617 1.00 94.00 440 PHE A N 1
ATOM 3315 C CA . PHE A 1 440 ? 0.639 12.823 -26.851 1.00 94.00 440 PHE A CA 1
ATOM 3316 C C . PHE A 1 440 ? 1.432 14.129 -26.891 1.00 94.00 440 PHE A C 1
ATOM 3318 O O . PHE A 1 440 ? 2.526 14.141 -27.456 1.00 94.00 440 PHE A O 1
ATOM 3325 N N . ASP A 1 441 ? 0.929 15.210 -26.302 1.00 92.62 441 ASP A N 1
ATOM 3326 C CA . ASP A 1 441 ? 1.664 16.474 -26.218 1.00 92.62 441 ASP A CA 1
ATOM 3327 C C . ASP A 1 441 ? 2.875 16.369 -25.276 1.00 92.62 441 ASP A C 1
ATOM 3329 O O . ASP A 1 441 ? 3.988 16.752 -25.660 1.00 92.62 441 ASP A O 1
ATOM 3333 N N . ASP A 1 442 ? 2.713 15.725 -24.118 1.00 92.50 442 ASP A N 1
ATOM 3334 C CA . ASP A 1 442 ? 3.820 15.418 -23.203 1.00 92.50 442 ASP A CA 1
ATOM 3335 C C . ASP A 1 442 ? 4.862 14.504 -23.870 1.00 92.50 442 ASP A C 1
ATOM 3337 O O . ASP A 1 442 ? 6.065 14.788 -23.863 1.00 92.50 442 ASP A O 1
ATOM 3341 N N . MET A 1 443 ? 4.411 13.423 -24.517 1.00 94.69 443 MET A N 1
ATOM 3342 C CA . MET A 1 443 ? 5.298 12.484 -25.211 1.00 94.69 443 MET A CA 1
ATOM 3343 C C . MET A 1 443 ? 6.037 13.131 -26.383 1.00 94.69 443 MET A C 1
ATOM 3345 O O . MET A 1 443 ? 7.191 12.784 -26.623 1.00 94.69 443 MET A O 1
ATOM 3349 N N . ASN A 1 444 ? 5.440 14.095 -27.093 1.00 93.75 444 ASN A N 1
ATOM 3350 C CA . ASN A 1 444 ? 6.147 14.834 -28.146 1.00 93.75 444 ASN A CA 1
ATOM 3351 C C . ASN A 1 444 ? 7.359 15.589 -27.589 1.00 93.75 444 ASN A C 1
ATOM 3353 O O . ASN A 1 444 ? 8.406 15.616 -28.241 1.00 93.75 444 ASN A O 1
ATOM 3357 N N . THR A 1 445 ? 7.222 16.160 -26.391 1.00 93.25 445 THR A N 1
ATOM 3358 C CA . THR A 1 445 ? 8.298 16.864 -25.686 1.00 93.25 445 THR A CA 1
ATOM 3359 C C . THR A 1 445 ? 9.363 15.883 -25.191 1.00 93.25 445 THR A C 1
ATOM 3361 O O . THR A 1 445 ? 10.555 16.066 -25.444 1.00 93.25 445 THR A O 1
ATOM 3364 N N . ILE A 1 446 ? 8.955 14.779 -24.555 1.00 94.00 446 ILE A N 1
ATOM 3365 C CA . ILE A 1 446 ? 9.883 13.734 -24.086 1.00 94.00 446 ILE A CA 1
ATOM 3366 C C . ILE A 1 446 ? 10.671 13.140 -25.257 1.00 94.00 446 ILE A C 1
ATOM 3368 O O . ILE A 1 446 ? 11.890 12.991 -25.165 1.00 94.00 446 ILE A O 1
ATOM 3372 N N . ARG A 1 447 ? 10.000 12.876 -26.383 1.00 94.50 447 ARG A N 1
ATOM 3373 C CA . ARG A 1 447 ? 10.620 12.390 -27.617 1.00 94.50 447 ARG A CA 1
ATOM 3374 C C . ARG A 1 447 ? 11.781 13.280 -28.041 1.00 94.50 447 ARG A C 1
ATOM 3376 O O . ARG A 1 447 ? 12.853 12.758 -28.312 1.00 94.50 447 ARG A O 1
ATOM 3383 N N . THR A 1 448 ? 11.614 14.604 -28.066 1.00 93.44 448 THR A N 1
ATOM 3384 C CA . THR A 1 448 ? 12.720 15.495 -28.463 1.00 93.44 448 THR A CA 1
ATOM 3385 C C . THR A 1 448 ? 13.938 15.376 -27.547 1.00 93.44 448 THR A C 1
ATOM 3387 O O . THR A 1 448 ? 15.061 15.367 -28.044 1.00 93.44 448 THR A O 1
ATOM 3390 N N . TYR A 1 449 ? 13.729 15.180 -26.241 1.00 94.00 449 TYR A N 1
ATOM 3391 C CA . TYR A 1 449 ? 14.824 14.965 -25.293 1.00 94.00 449 TYR A CA 1
ATOM 3392 C C . TYR A 1 449 ? 15.514 13.612 -25.472 1.00 94.00 449 TYR A C 1
ATOM 3394 O O . TYR A 1 449 ? 16.731 13.552 -25.361 1.00 94.00 449 TYR A O 1
ATOM 3402 N N . VAL A 1 450 ? 14.772 12.544 -25.789 1.00 94.12 450 VAL A N 1
ATOM 3403 C CA . VAL A 1 450 ? 15.367 11.227 -26.093 1.00 94.12 450 VAL A CA 1
ATOM 3404 C C . VAL A 1 450 ? 16.275 11.304 -27.319 1.00 94.12 450 VAL A C 1
ATOM 3406 O O . VAL A 1 450 ? 17.366 10.743 -27.325 1.00 94.12 450 VAL A O 1
ATOM 3409 N N . TYR A 1 451 ? 15.847 12.013 -28.364 1.00 93.19 451 TYR A N 1
ATOM 3410 C CA . TYR A 1 451 ? 16.660 12.188 -29.569 1.00 93.19 451 TYR A CA 1
ATOM 3411 C C . TYR A 1 451 ? 17.968 12.920 -29.273 1.00 93.19 451 TYR A C 1
ATOM 3413 O O . TYR A 1 451 ? 19.028 12.519 -29.758 1.00 93.19 451 TYR A O 1
ATOM 3421 N N . ASP A 1 452 ? 17.889 13.985 -28.478 1.00 93.94 452 ASP A N 1
ATOM 3422 C CA . ASP A 1 452 ? 19.052 14.764 -28.073 1.00 93.94 452 ASP A CA 1
ATOM 3423 C C . ASP A 1 452 ? 20.001 13.942 -27.187 1.00 93.94 452 ASP A C 1
ATOM 3425 O O . ASP A 1 452 ? 21.193 13.854 -27.479 1.00 93.94 452 ASP A O 1
ATOM 3429 N N . SER A 1 453 ? 19.480 13.230 -26.183 1.00 92.94 453 SER A N 1
ATOM 3430 C CA . SER A 1 453 ? 20.296 12.428 -25.264 1.00 92.94 453 SER A CA 1
ATOM 3431 C C . SER A 1 453 ? 20.977 11.239 -25.951 1.00 92.94 453 SER A C 1
ATOM 3433 O O . SER A 1 453 ? 22.147 10.966 -25.689 1.00 92.94 453 SER A O 1
ATOM 3435 N N . VAL A 1 454 ? 20.296 10.566 -26.889 1.00 93.06 454 VAL A N 1
ATOM 3436 C CA . VAL A 1 454 ? 20.895 9.491 -27.705 1.00 93.06 454 VAL A CA 1
ATOM 3437 C C . VAL A 1 454 ? 21.993 10.044 -28.614 1.00 93.06 454 VAL A C 1
ATOM 3439 O O . VAL A 1 454 ? 23.011 9.386 -28.837 1.00 93.06 454 VAL A O 1
ATOM 3442 N N . LYS A 1 455 ? 21.818 11.263 -29.141 1.00 91.19 455 LYS A N 1
ATOM 3443 C CA . LYS A 1 455 ? 22.833 11.928 -29.966 1.00 91.19 455 LYS A CA 1
ATOM 3444 C C . LYS A 1 455 ? 24.059 12.342 -29.151 1.00 91.19 455 LYS A C 1
ATOM 3446 O O . LYS A 1 455 ? 25.166 12.249 -29.675 1.00 91.19 455 LYS A O 1
ATOM 3451 N N . GLN A 1 456 ? 23.850 12.770 -27.909 1.00 93.44 456 GLN A N 1
ATOM 3452 C CA . GLN A 1 456 ? 24.898 13.129 -26.948 1.00 93.44 456 GLN A CA 1
ATOM 3453 C C . GLN A 1 456 ? 25.549 11.914 -26.271 1.00 93.44 456 GLN A C 1
ATOM 3455 O O . GLN A 1 456 ? 26.504 12.084 -25.522 1.00 93.44 456 GLN A O 1
ATOM 3460 N N . GLU A 1 457 ? 25.052 10.702 -26.537 1.00 92.31 457 GLU A N 1
ATOM 3461 C CA . GLU A 1 457 ? 25.560 9.446 -25.966 1.00 92.31 457 GLU A CA 1
ATOM 3462 C C . GLU A 1 457 ? 25.447 9.397 -24.427 1.00 92.31 457 GLU A C 1
ATOM 3464 O O . GLU A 1 457 ? 26.135 8.634 -23.748 1.00 92.31 457 GLU A O 1
ATOM 3469 N N . ASP A 1 458 ? 24.508 10.170 -23.864 1.00 90.75 458 ASP A N 1
ATOM 3470 C CA . ASP A 1 458 ? 24.209 10.173 -22.432 1.00 90.75 458 ASP A CA 1
ATOM 3471 C C . ASP A 1 458 ? 23.241 9.033 -22.093 1.00 90.75 458 ASP A C 1
ATOM 3473 O O . ASP A 1 458 ? 22.016 9.144 -22.224 1.00 90.75 458 ASP A O 1
ATOM 3477 N N . VAL A 1 459 ? 23.799 7.911 -21.635 1.00 89.00 459 VAL A N 1
ATOM 3478 C CA . VAL A 1 459 ? 23.037 6.726 -21.210 1.00 89.00 459 VAL A CA 1
ATOM 3479 C C . VAL A 1 459 ? 22.087 7.053 -20.061 1.00 89.00 459 VAL A C 1
ATOM 3481 O O . VAL A 1 459 ? 20.960 6.560 -20.036 1.00 89.00 459 VAL A O 1
ATOM 3484 N N . THR A 1 460 ? 22.520 7.873 -19.102 1.00 86.62 460 THR A N 1
ATOM 3485 C CA . THR A 1 460 ? 21.761 8.108 -17.867 1.00 86.62 460 THR A CA 1
ATOM 3486 C C . THR A 1 460 ? 20.524 8.943 -18.159 1.00 86.62 460 THR A C 1
ATOM 3488 O O . THR A 1 460 ? 19.415 8.575 -17.760 1.00 86.62 460 THR A O 1
ATOM 3491 N N . GLU A 1 461 ? 20.697 10.038 -18.898 1.00 88.75 461 GLU A N 1
ATOM 3492 C CA . GLU A 1 461 ? 19.584 10.887 -19.312 1.00 88.75 461 GLU A CA 1
ATOM 3493 C C . GLU A 1 461 ? 18.659 10.144 -20.282 1.00 88.75 461 GLU A C 1
ATOM 3495 O O . GLU A 1 461 ? 17.440 10.188 -20.116 1.00 88.75 461 GLU A O 1
ATOM 3500 N N . THR A 1 462 ? 19.212 9.373 -21.225 1.00 91.00 462 THR A N 1
ATOM 3501 C CA . THR A 1 462 ? 18.405 8.577 -22.161 1.00 91.00 462 THR A CA 1
ATOM 3502 C C . THR A 1 462 ? 17.511 7.584 -21.427 1.00 91.00 462 THR A C 1
ATOM 3504 O O . THR A 1 462 ? 16.303 7.568 -21.661 1.00 91.00 462 THR A O 1
ATOM 3507 N N . LYS A 1 463 ? 18.060 6.806 -20.485 1.00 88.81 463 LYS A N 1
ATOM 3508 C CA . LYS A 1 463 ? 17.271 5.871 -19.667 1.00 88.81 463 LYS A CA 1
ATOM 3509 C C . LYS A 1 463 ? 16.159 6.583 -18.908 1.00 88.81 463 LYS A C 1
ATOM 3511 O O . LYS A 1 463 ? 15.009 6.146 -18.923 1.00 88.81 463 LYS A O 1
ATOM 3516 N N . ARG A 1 464 ? 16.473 7.729 -18.297 1.00 88.69 464 ARG A N 1
ATOM 3517 C CA . ARG A 1 464 ? 15.487 8.530 -17.566 1.00 88.69 464 ARG A CA 1
ATOM 3518 C C . ARG A 1 464 ? 14.337 8.984 -18.468 1.00 88.69 464 ARG A C 1
ATOM 3520 O O . ARG A 1 464 ? 13.178 8.872 -18.072 1.00 88.69 464 ARG A O 1
ATOM 3527 N N . ARG A 1 465 ? 14.634 9.483 -19.671 1.00 93.12 465 ARG A N 1
ATOM 3528 C CA . ARG A 1 465 ? 13.624 9.968 -20.626 1.00 93.12 465 ARG A CA 1
ATOM 3529 C C . ARG A 1 465 ? 12.822 8.843 -21.269 1.00 93.12 465 ARG A C 1
ATOM 3531 O O . ARG A 1 465 ? 11.611 8.988 -21.411 1.00 93.12 465 ARG A O 1
ATOM 3538 N N . LEU A 1 466 ? 13.450 7.714 -21.591 1.00 92.44 466 LEU A N 1
ATOM 3539 C CA . LEU A 1 466 ? 12.741 6.529 -22.076 1.00 92.44 466 LEU A CA 1
ATOM 3540 C C . LEU A 1 466 ? 11.768 5.989 -21.026 1.00 92.44 466 LEU A C 1
ATOM 3542 O O . LEU A 1 466 ? 10.629 5.675 -21.365 1.00 92.44 466 LEU A O 1
ATOM 3546 N N . ASN A 1 467 ? 12.160 5.978 -19.748 1.00 87.00 467 ASN A N 1
ATOM 3547 C CA . ASN A 1 467 ? 11.264 5.587 -18.662 1.00 87.00 467 ASN A CA 1
ATOM 3548 C C . ASN A 1 467 ? 10.060 6.542 -18.530 1.00 87.00 467 ASN A C 1
ATOM 3550 O O . ASN A 1 467 ? 8.922 6.099 -18.355 1.00 87.00 467 ASN A O 1
ATOM 3554 N N . GLN A 1 468 ? 10.282 7.856 -18.685 1.00 89.94 468 GLN A N 1
ATOM 3555 C CA . GLN A 1 468 ? 9.186 8.832 -18.755 1.00 89.94 468 GLN A CA 1
ATOM 3556 C C . GLN A 1 468 ? 8.255 8.517 -19.931 1.00 89.94 468 GLN A C 1
ATOM 3558 O O . GLN A 1 468 ? 7.048 8.390 -19.735 1.00 89.94 468 GLN A O 1
ATOM 3563 N N . TRP A 1 469 ? 8.797 8.316 -21.133 1.00 93.88 469 TRP A N 1
ATOM 3564 C CA . TRP A 1 469 ? 7.990 8.015 -22.314 1.00 93.88 469 TRP A CA 1
ATOM 3565 C C . TRP A 1 469 ? 7.157 6.744 -22.122 1.00 93.88 469 TRP A C 1
ATOM 3567 O O . TRP A 1 469 ? 5.947 6.784 -22.331 1.00 93.88 469 TRP A O 1
ATOM 3577 N N . ARG A 1 470 ? 7.750 5.650 -21.627 1.00 91.25 470 ARG A N 1
ATOM 3578 C CA . ARG A 1 470 ? 7.007 4.417 -21.315 1.00 91.25 470 ARG A CA 1
ATOM 3579 C C . ARG A 1 470 ? 5.880 4.653 -20.324 1.00 91.25 470 ARG A C 1
ATOM 3581 O O . ARG A 1 470 ? 4.770 4.188 -20.554 1.00 91.25 470 ARG A O 1
ATOM 3588 N N . THR A 1 471 ? 6.139 5.422 -19.268 1.00 86.38 471 THR A N 1
ATOM 3589 C CA . THR A 1 471 ? 5.119 5.744 -18.261 1.00 86.38 471 THR A CA 1
ATOM 3590 C C . THR A 1 471 ? 3.926 6.475 -18.884 1.00 86.38 471 THR A C 1
ATOM 3592 O O . THR A 1 471 ? 2.782 6.174 -18.555 1.00 86.38 471 THR A O 1
ATOM 3595 N N . HIS A 1 472 ? 4.160 7.415 -19.805 1.00 91.19 472 HIS A N 1
ATOM 3596 C CA . HIS A 1 472 ? 3.077 8.117 -20.503 1.00 91.19 472 HIS A CA 1
ATOM 3597 C C . HIS A 1 472 ? 2.378 7.233 -21.549 1.00 91.19 472 HIS A C 1
ATOM 3599 O O . HIS A 1 472 ? 1.149 7.238 -21.622 1.00 91.19 472 HIS A O 1
ATOM 3605 N N . ALA A 1 473 ? 3.132 6.446 -22.321 1.00 91.06 473 ALA A N 1
ATOM 3606 C CA . ALA A 1 473 ? 2.588 5.542 -23.333 1.00 91.06 473 ALA A CA 1
ATOM 3607 C C . ALA A 1 473 ? 1.715 4.444 -22.703 1.00 91.06 473 ALA A C 1
ATOM 3609 O O . ALA A 1 473 ? 0.600 4.210 -23.164 1.00 91.06 473 ALA A O 1
ATOM 3610 N N . GLY A 1 474 ? 2.159 3.844 -21.593 1.00 87.00 474 GLY A N 1
ATOM 3611 C CA . GLY A 1 474 ? 1.408 2.819 -20.861 1.00 87.00 474 GLY A CA 1
ATOM 3612 C C . GLY A 1 474 ? 0.068 3.317 -20.307 1.00 87.00 474 GLY A C 1
ATOM 3613 O O . GLY A 1 474 ? -0.880 2.546 -20.179 1.00 87.00 474 GLY A O 1
ATOM 3614 N N . LYS A 1 475 ? -0.067 4.627 -20.061 1.00 89.75 475 LYS A N 1
ATOM 3615 C CA . LYS A 1 475 ? -1.327 5.237 -19.609 1.00 89.75 475 LYS A CA 1
ATOM 3616 C C . LYS A 1 475 ? -2.367 5.396 -20.717 1.00 89.75 475 LYS A C 1
ATOM 3618 O O . LYS A 1 475 ? -3.539 5.543 -20.389 1.00 89.75 475 LYS A O 1
ATOM 3623 N N . LEU A 1 476 ? -1.991 5.365 -22.000 1.00 90.12 476 LEU A N 1
ATOM 3624 C CA . LEU A 1 476 ? -2.895 5.671 -23.121 1.00 90.12 476 LEU A CA 1
ATOM 3625 C C . LEU A 1 476 ? -4.141 4.780 -23.144 1.00 90.12 476 LEU A C 1
ATOM 3627 O O . LEU A 1 476 ? -5.268 5.282 -23.179 1.00 90.12 476 LEU A O 1
ATOM 3631 N N . SER A 1 477 ? -3.939 3.461 -23.103 1.00 87.19 477 SER A N 1
ATOM 3632 C CA . SER A 1 477 ? -5.023 2.475 -23.127 1.00 87.19 477 SER A CA 1
ATOM 3633 C C . SER A 1 477 ? -5.978 2.694 -21.954 1.00 87.19 477 SER A C 1
ATOM 3635 O O . SER A 1 477 ? -7.187 2.825 -22.144 1.00 87.19 477 SER A O 1
ATOM 3637 N N . THR A 1 478 ? -5.442 2.831 -20.743 1.00 86.88 478 THR A N 1
ATOM 3638 C CA . THR A 1 478 ? -6.237 3.047 -19.529 1.00 86.88 478 THR A CA 1
ATOM 3639 C C . THR A 1 478 ? -6.956 4.401 -19.544 1.00 86.88 478 THR A C 1
ATOM 3641 O O . THR A 1 478 ? -8.138 4.474 -19.208 1.00 86.88 478 THR A O 1
ATOM 3644 N N . SER A 1 479 ? -6.308 5.466 -20.025 1.00 88.75 479 SER A N 1
ATOM 3645 C CA . SER A 1 479 ? -6.909 6.797 -20.179 1.00 88.75 479 SER A CA 1
ATOM 3646 C C . SER A 1 479 ? -8.131 6.800 -21.098 1.00 88.75 479 SER A C 1
ATOM 3648 O O . SER A 1 479 ? -9.099 7.515 -20.819 1.00 88.75 479 SER A O 1
ATOM 3650 N N . VAL A 1 480 ? -8.104 6.020 -22.185 1.00 89.00 480 VAL A N 1
ATOM 3651 C CA . VAL A 1 480 ? -9.252 5.863 -23.093 1.00 89.00 480 VAL A CA 1
ATOM 3652 C C . VAL A 1 480 ? -10.323 4.976 -22.468 1.00 89.00 480 VAL A C 1
ATOM 3654 O O . VAL A 1 480 ? -11.502 5.329 -22.535 1.00 89.00 480 VAL A O 1
ATOM 3657 N N . LEU A 1 481 ? -9.931 3.883 -21.805 1.00 87.31 481 LEU A N 1
ATOM 3658 C CA . LEU A 1 481 ? -10.854 2.979 -21.115 1.00 87.31 481 LEU A CA 1
ATOM 3659 C C . LEU A 1 481 ? -11.710 3.721 -20.080 1.00 87.31 481 LEU A C 1
ATOM 3661 O O . LEU A 1 481 ? -12.925 3.563 -20.071 1.00 87.31 481 LEU A O 1
ATOM 3665 N N . ILE A 1 482 ? -11.092 4.574 -19.258 1.00 87.12 482 ILE A N 1
ATOM 3666 C CA . ILE A 1 482 ? -11.784 5.347 -18.214 1.00 87.12 482 ILE A CA 1
ATOM 3667 C C . ILE A 1 482 ? -12.810 6.322 -18.814 1.00 87.12 482 ILE A C 1
ATOM 3669 O O . ILE A 1 482 ? -13.861 6.551 -18.224 1.00 87.12 482 ILE A O 1
ATOM 3673 N N . ARG A 1 483 ? -12.526 6.902 -19.987 1.00 88.50 483 ARG A N 1
ATOM 3674 C CA . ARG A 1 483 ? -13.372 7.940 -20.607 1.00 88.50 483 ARG A CA 1
ATOM 3675 C C . ARG A 1 483 ? -14.465 7.391 -21.515 1.00 88.50 483 ARG A C 1
ATOM 3677 O O . ARG A 1 483 ? -15.532 7.984 -21.599 1.00 88.50 483 ARG A O 1
ATOM 3684 N N . THR A 1 484 ? -14.180 6.303 -22.223 1.00 86.06 484 THR A N 1
ATOM 3685 C CA . THR A 1 484 ? -15.053 5.759 -23.279 1.00 86.06 484 THR A CA 1
ATOM 3686 C C . THR A 1 484 ? -15.629 4.384 -22.933 1.00 86.06 484 THR A C 1
ATOM 3688 O O . THR A 1 484 ? -16.478 3.874 -23.658 1.00 86.06 484 THR A O 1
ATOM 3691 N N . GLY A 1 485 ? -15.177 3.762 -21.839 1.00 83.50 485 GLY A N 1
ATOM 3692 C CA . GLY A 1 485 ? -15.632 2.451 -21.370 1.00 83.50 485 GLY A CA 1
ATOM 3693 C C . GLY A 1 485 ? -15.042 1.253 -22.122 1.00 83.50 485 GLY A C 1
ATOM 3694 O O . GLY A 1 485 ? -15.171 0.125 -21.654 1.00 83.50 485 GLY A O 1
ATOM 3695 N N . SER A 1 486 ? -14.368 1.453 -23.260 1.00 82.25 486 SER A N 1
ATOM 3696 C CA . SER A 1 486 ? -13.750 0.363 -24.024 1.00 82.25 486 SER A CA 1
ATOM 3697 C C . SER A 1 486 ? -12.521 0.821 -24.813 1.00 82.25 486 SER A C 1
ATOM 3699 O O . SER A 1 486 ? -12.365 1.993 -25.140 1.00 82.25 486 SER A O 1
ATOM 3701 N N . VAL A 1 487 ? -11.623 -0.116 -25.128 1.00 84.44 487 VAL A N 1
ATOM 3702 C CA . VAL A 1 487 ? -10.440 0.135 -25.968 1.00 84.44 487 VAL A CA 1
ATOM 3703 C C . VAL A 1 487 ? -10.371 -0.944 -27.037 1.00 84.44 487 VAL A C 1
ATOM 3705 O O . VAL A 1 487 ? -10.396 -2.139 -26.714 1.00 84.44 487 VAL A O 1
ATOM 3708 N N . SER A 1 488 ? -10.268 -0.534 -28.302 1.00 87.19 488 SER A N 1
ATOM 3709 C CA . SER A 1 488 ? -10.113 -1.458 -29.428 1.00 87.19 488 SER A CA 1
ATOM 3710 C C . SER A 1 488 ? -8.810 -2.258 -29.317 1.00 87.19 488 SER A C 1
ATOM 3712 O O . SER A 1 488 ? -7.825 -1.788 -28.747 1.00 87.19 488 SER A O 1
ATOM 3714 N N . ALA A 1 489 ? -8.795 -3.476 -29.866 1.00 85.94 489 ALA A N 1
ATOM 3715 C CA . ALA A 1 489 ? -7.592 -4.313 -29.878 1.00 85.94 489 ALA A CA 1
ATOM 3716 C C . ALA A 1 489 ? -6.420 -3.606 -30.584 1.00 85.94 489 ALA A C 1
ATOM 3718 O O . ALA A 1 489 ? -5.332 -3.553 -30.027 1.00 85.94 489 ALA A O 1
ATOM 3719 N N . LYS A 1 490 ? -6.684 -2.936 -31.717 1.00 87.94 490 LYS A N 1
ATOM 3720 C CA . LYS A 1 490 ? -5.686 -2.149 -32.465 1.00 87.94 490 LYS A CA 1
ATOM 3721 C C . LYS A 1 490 ? -5.010 -1.058 -31.630 1.00 87.94 490 LYS A C 1
ATOM 3723 O O . LYS A 1 490 ? -3.807 -0.857 -31.736 1.00 87.94 490 LYS A O 1
ATOM 3728 N N . ARG A 1 491 ? -5.775 -0.350 -30.787 1.00 88.31 491 ARG A N 1
ATOM 3729 C CA . ARG A 1 491 ? -5.220 0.688 -29.902 1.00 88.31 491 ARG A CA 1
ATOM 3730 C C . ARG A 1 491 ? -4.337 0.097 -28.807 1.00 88.31 491 ARG A C 1
ATOM 3732 O O . ARG A 1 491 ? -3.365 0.734 -28.433 1.00 88.31 491 ARG A O 1
ATOM 3739 N N . ARG A 1 492 ? -4.660 -1.098 -28.299 1.00 86.75 492 ARG A N 1
ATOM 3740 C CA . ARG A 1 492 ? -3.796 -1.800 -27.335 1.00 86.75 492 ARG A CA 1
ATOM 3741 C C . ARG A 1 492 ? -2.507 -2.267 -28.003 1.00 86.75 492 ARG A C 1
ATOM 3743 O O . ARG A 1 492 ? -1.434 -1.937 -27.523 1.00 86.75 492 ARG A O 1
ATOM 3750 N N . GLU A 1 493 ? -2.634 -2.908 -29.158 1.00 88.00 493 GLU A N 1
ATOM 3751 C CA . GLU A 1 493 ? -1.506 -3.424 -29.935 1.00 88.00 493 GLU A CA 1
ATOM 3752 C C . GLU A 1 493 ? -0.515 -2.317 -30.323 1.00 88.00 493 GLU A C 1
ATOM 3754 O O . GLU A 1 493 ? 0.684 -2.478 -30.124 1.00 88.00 493 GLU A O 1
ATOM 3759 N N . CYS A 1 494 ? -0.988 -1.143 -30.762 1.00 92.38 494 CYS A N 1
ATOM 3760 C CA . CYS A 1 494 ? -0.068 -0.046 -31.082 1.00 92.38 494 CYS A CA 1
ATOM 3761 C C . CYS A 1 494 ? 0.671 0.502 -29.852 1.00 92.38 494 CYS A C 1
ATOM 3763 O O . CYS A 1 494 ? 1.812 0.945 -29.971 1.00 92.38 494 CYS A O 1
ATOM 3765 N N . VAL A 1 495 ? 0.040 0.489 -28.670 1.00 91.25 495 VAL A N 1
ATOM 3766 C CA . VAL A 1 495 ? 0.703 0.886 -27.418 1.00 91.25 495 VAL A CA 1
ATOM 3767 C C . VAL A 1 495 ? 1.779 -0.134 -27.060 1.00 91.25 495 VAL A C 1
ATOM 3769 O O . VAL A 1 495 ? 2.896 0.269 -26.737 1.00 91.25 495 VAL A O 1
ATOM 3772 N N . ASP A 1 496 ? 1.476 -1.425 -27.180 1.00 87.88 496 ASP A N 1
ATOM 3773 C CA . ASP A 1 496 ? 2.428 -2.507 -26.922 1.00 87.88 496 ASP A CA 1
ATOM 3774 C C . ASP A 1 496 ? 3.636 -2.426 -27.875 1.00 87.88 496 ASP A C 1
ATOM 3776 O O . ASP A 1 496 ? 4.780 -2.520 -27.431 1.00 87.88 496 ASP A O 1
ATOM 3780 N N . GLU A 1 497 ? 3.416 -2.133 -29.163 1.00 91.31 497 GLU A N 1
ATOM 3781 C CA . GLU A 1 497 ? 4.495 -1.890 -30.132 1.00 91.31 497 GLU A CA 1
ATOM 3782 C C . GLU A 1 497 ? 5.373 -0.687 -29.750 1.00 91.31 497 GLU A C 1
ATOM 3784 O O . GLU A 1 497 ? 6.605 -0.759 -29.839 1.00 91.31 497 GLU A O 1
ATOM 3789 N N . VAL A 1 498 ? 4.767 0.425 -29.306 1.00 93.50 498 VAL A N 1
ATOM 3790 C CA . VAL A 1 498 ? 5.520 1.596 -28.827 1.00 93.50 498 VAL A CA 1
ATOM 3791 C C . VAL A 1 498 ? 6.384 1.201 -27.633 1.00 93.50 498 VAL A C 1
ATOM 3793 O O . VAL A 1 498 ? 7.586 1.466 -27.649 1.00 93.50 498 VAL A O 1
ATOM 3796 N N . LEU A 1 499 ? 5.809 0.544 -26.624 1.00 90.69 499 LEU A N 1
ATOM 3797 C CA . LEU A 1 499 ? 6.532 0.122 -25.423 1.00 90.69 499 LEU A CA 1
ATOM 3798 C C . LEU A 1 499 ? 7.696 -0.819 -25.763 1.00 90.69 499 LEU A C 1
ATOM 3800 O O . LEU A 1 499 ? 8.816 -0.579 -25.310 1.00 90.69 499 LEU A O 1
ATOM 3804 N N . TYR A 1 500 ? 7.464 -1.805 -26.631 1.00 88.94 500 TYR A N 1
ATOM 3805 C CA . TYR A 1 500 ? 8.493 -2.731 -27.107 1.00 88.94 500 TYR A CA 1
ATOM 3806 C C . TYR A 1 500 ? 9.637 -2.014 -27.841 1.00 88.94 500 TYR A C 1
ATOM 3808 O O . TYR A 1 500 ? 10.819 -2.296 -27.621 1.00 88.94 500 TYR A O 1
ATOM 3816 N N . SER A 1 501 ? 9.310 -1.032 -28.687 1.00 92.62 501 SER A N 1
ATOM 3817 C CA . SER A 1 501 ? 10.319 -0.247 -29.406 1.00 92.62 501 SER A CA 1
ATOM 3818 C C . SER A 1 501 ? 11.187 0.605 -28.465 1.00 92.62 501 SER A C 1
ATOM 3820 O O . SER A 1 501 ? 12.395 0.731 -28.681 1.00 92.62 501 SER A O 1
ATOM 3822 N N . LEU A 1 502 ? 10.599 1.145 -27.389 1.00 93.44 502 LEU A N 1
ATOM 3823 C CA . LEU A 1 502 ? 11.306 1.925 -26.367 1.00 93.44 502 LEU A CA 1
ATOM 3824 C C . LEU A 1 502 ? 12.202 1.054 -25.479 1.00 93.44 502 LEU A C 1
ATOM 3826 O O . LEU A 1 502 ? 13.246 1.523 -25.023 1.00 93.44 502 LEU A O 1
ATOM 3830 N N . ASP A 1 503 ? 11.793 -0.183 -25.204 1.00 88.06 503 ASP A N 1
ATOM 3831 C CA . ASP A 1 503 ? 12.615 -1.161 -24.487 1.00 88.06 503 ASP A CA 1
ATOM 3832 C C . ASP A 1 503 ? 13.824 -1.591 -25.327 1.00 88.06 503 ASP A C 1
ATOM 3834 O O . ASP A 1 503 ? 14.975 -1.477 -24.903 1.00 88.06 503 ASP A O 1
ATOM 3838 N N . THR A 1 504 ? 13.576 -1.930 -26.594 1.00 89.69 504 THR A N 1
ATOM 3839 C CA . THR A 1 504 ? 14.632 -2.255 -27.559 1.00 89.69 504 THR A CA 1
ATOM 3840 C C . THR A 1 504 ? 15.655 -1.122 -27.661 1.00 89.69 504 THR A C 1
ATOM 3842 O O . THR A 1 504 ? 16.863 -1.371 -27.642 1.00 89.69 504 THR A O 1
ATOM 3845 N N . LEU A 1 505 ? 15.198 0.134 -27.726 1.00 92.19 505 LEU A N 1
ATOM 3846 C CA . LEU A 1 505 ? 16.079 1.301 -27.757 1.00 92.19 505 LEU A CA 1
ATOM 3847 C C . LEU A 1 505 ? 16.907 1.442 -26.468 1.00 92.19 505 LEU A C 1
ATOM 3849 O O . LEU A 1 505 ? 18.107 1.708 -26.555 1.00 92.19 505 LEU A O 1
ATOM 3853 N N . GLU A 1 506 ? 16.309 1.233 -25.288 1.00 90.94 506 GLU A N 1
ATOM 3854 C CA . GLU A 1 506 ? 17.051 1.253 -24.020 1.00 90.94 506 GLU A CA 1
ATOM 3855 C C . GLU A 1 506 ? 18.150 0.189 -23.999 1.00 90.94 506 GLU A C 1
ATOM 3857 O O . GLU A 1 506 ? 19.286 0.513 -23.657 1.00 90.94 506 GLU A O 1
ATOM 3862 N N . ASN A 1 507 ? 17.850 -1.042 -24.414 1.00 87.56 507 ASN A N 1
ATOM 3863 C CA . ASN A 1 507 ? 18.809 -2.148 -24.400 1.00 87.56 507 ASN A CA 1
ATOM 3864 C C . ASN A 1 507 ? 20.040 -1.867 -25.277 1.00 87.56 507 ASN A C 1
ATOM 3866 O O . ASN A 1 507 ? 21.175 -2.148 -24.876 1.00 87.56 507 ASN A O 1
ATOM 3870 N N . HIS A 1 508 ? 19.851 -1.240 -26.442 1.00 90.75 508 HIS A N 1
ATOM 3871 C CA . HIS A 1 508 ? 20.962 -0.847 -27.316 1.00 90.75 508 HIS A CA 1
ATOM 3872 C C . HIS A 1 508 ? 21.814 0.266 -26.700 1.00 90.75 508 HIS A C 1
ATOM 3874 O O . HIS A 1 508 ? 23.044 0.187 -26.725 1.00 90.75 508 HIS A O 1
ATOM 3880 N N . VAL A 1 509 ? 21.175 1.277 -26.104 1.00 89.69 509 VAL A N 1
ATOM 3881 C CA . VAL A 1 509 ? 21.872 2.380 -25.426 1.00 89.69 509 VAL A CA 1
ATOM 3882 C C . VAL A 1 509 ? 22.625 1.875 -24.192 1.00 89.69 509 VAL A C 1
ATOM 3884 O O . VAL A 1 509 ? 23.783 2.228 -23.990 1.00 89.69 509 VAL A O 1
ATOM 3887 N N . ALA A 1 510 ? 22.008 0.996 -23.400 1.00 86.00 510 ALA A N 1
ATOM 3888 C CA . ALA A 1 510 ? 22.618 0.375 -22.227 1.00 86.00 510 ALA A CA 1
ATOM 3889 C C . ALA A 1 510 ? 23.833 -0.492 -22.588 1.00 86.00 510 ALA A C 1
ATOM 3891 O O . ALA A 1 510 ? 24.792 -0.548 -21.822 1.00 86.00 510 ALA A O 1
ATOM 3892 N N . SER A 1 511 ? 23.812 -1.116 -23.767 1.00 87.50 511 SER A N 1
ATOM 3893 C CA . SER A 1 511 ? 24.916 -1.924 -24.298 1.00 87.50 511 SER A CA 1
ATOM 3894 C C . SER A 1 511 ? 26.017 -1.095 -24.980 1.00 87.50 511 SER A C 1
ATOM 3896 O O . SER A 1 511 ? 26.941 -1.668 -25.554 1.00 87.50 511 SER A O 1
ATOM 3898 N N . GLY A 1 512 ? 25.916 0.242 -24.984 1.00 88.19 512 GLY A N 1
ATOM 3899 C CA . GLY A 1 512 ? 26.873 1.139 -25.646 1.00 88.19 512 GLY A CA 1
ATOM 3900 C C . GLY A 1 512 ? 26.794 1.139 -27.179 1.00 88.19 512 GLY A C 1
ATOM 3901 O O . GLY A 1 512 ? 27.660 1.704 -27.847 1.00 88.19 512 GLY A O 1
ATOM 3902 N N . LYS A 1 513 ? 25.759 0.532 -27.772 1.00 91.88 513 LYS A N 1
ATOM 3903 C CA . LYS A 1 513 ? 25.584 0.410 -29.228 1.00 91.88 513 LYS A CA 1
ATOM 3904 C C . LYS A 1 513 ? 24.880 1.637 -29.817 1.00 91.88 513 LYS A C 1
ATOM 3906 O O . LYS A 1 513 ? 23.790 1.549 -30.382 1.00 91.88 513 LYS A O 1
ATOM 3911 N N . PHE A 1 514 ? 25.497 2.812 -29.697 1.00 89.31 514 PHE A N 1
ATOM 3912 C CA . PHE A 1 514 ? 24.854 4.085 -30.054 1.00 89.31 514 PHE A CA 1
ATOM 3913 C C . PHE A 1 514 ? 24.539 4.249 -31.545 1.00 89.31 514 PHE A C 1
ATOM 3915 O O . PHE A 1 514 ? 23.574 4.927 -31.885 1.00 89.31 514 PHE A O 1
ATOM 3922 N N . GLN A 1 515 ? 25.311 3.641 -32.448 1.00 89.38 515 GLN A N 1
ATOM 3923 C CA . GLN A 1 515 ? 25.023 3.706 -33.889 1.00 89.38 515 GLN A CA 1
ATOM 3924 C C . GLN A 1 515 ? 23.738 2.946 -34.240 1.00 89.38 515 GLN A C 1
ATOM 3926 O O . GLN A 1 515 ? 22.875 3.468 -34.947 1.00 89.38 515 GLN A O 1
ATOM 3931 N N . GLU A 1 516 ? 23.567 1.753 -33.668 1.00 91.31 516 GLU A N 1
ATOM 3932 C CA . GLU A 1 516 ? 22.338 0.966 -33.790 1.00 91.31 516 GLU A CA 1
ATOM 3933 C C . GLU A 1 516 ? 21.163 1.711 -33.137 1.00 91.31 516 GLU A C 1
ATOM 3935 O O . GLU A 1 516 ? 20.118 1.879 -33.767 1.00 91.31 516 GLU A O 1
ATOM 3940 N N . ALA A 1 517 ? 21.358 2.281 -31.941 1.00 90.56 517 ALA A N 1
ATOM 3941 C CA . ALA A 1 517 ? 20.347 3.098 -31.265 1.00 90.56 517 ALA A CA 1
ATOM 3942 C C . ALA A 1 517 ? 19.903 4.319 -32.098 1.00 90.56 517 ALA A C 1
ATOM 3944 O O . ALA A 1 517 ? 18.708 4.588 -32.212 1.00 90.56 517 ALA A O 1
ATOM 3945 N N . LYS A 1 518 ? 20.842 5.031 -32.741 1.00 92.31 518 LYS A N 1
ATOM 3946 C CA . LYS A 1 518 ? 20.542 6.162 -33.640 1.00 92.31 518 LYS A CA 1
ATOM 3947 C C . LYS A 1 518 ? 19.709 5.718 -34.847 1.00 92.31 518 LYS A C 1
ATOM 3949 O O . LYS A 1 518 ? 18.808 6.448 -35.254 1.00 92.31 518 LYS A O 1
ATOM 3954 N N . SER A 1 519 ? 19.958 4.523 -35.387 1.00 91.62 519 SER A N 1
ATOM 3955 C CA . SER A 1 519 ? 19.140 3.960 -36.472 1.00 91.62 519 SER A CA 1
ATOM 3956 C C . SER A 1 519 ? 17.729 3.569 -36.005 1.00 91.62 519 SER A C 1
ATOM 3958 O O . SER A 1 519 ? 16.747 3.838 -36.701 1.00 91.62 519 SER A O 1
ATOM 3960 N N . LEU A 1 520 ? 17.611 3.030 -34.785 1.00 93.25 520 LEU A N 1
ATOM 3961 C CA . LEU A 1 520 ? 16.344 2.634 -34.165 1.00 93.25 520 LEU A CA 1
ATOM 3962 C C . LEU A 1 520 ? 15.411 3.821 -33.900 1.00 93.25 520 LEU A C 1
ATOM 3964 O O . LEU A 1 520 ? 14.197 3.643 -33.948 1.00 93.25 520 LEU A O 1
ATOM 3968 N N . LEU A 1 521 ? 15.936 5.036 -33.692 1.00 92.94 521 LEU A N 1
ATOM 3969 C CA . LEU A 1 521 ? 15.108 6.236 -33.499 1.00 92.94 521 LEU A CA 1
ATOM 3970 C C . LEU A 1 521 ? 14.087 6.434 -34.632 1.00 92.94 521 LEU A C 1
ATOM 3972 O O . LEU A 1 521 ? 12.943 6.799 -34.373 1.00 92.94 521 LEU A O 1
ATOM 3976 N N . VAL A 1 522 ? 14.465 6.156 -35.886 1.00 91.88 522 VAL A N 1
ATOM 3977 C CA . VAL A 1 522 ? 13.554 6.283 -37.040 1.00 91.88 522 VAL A CA 1
ATOM 3978 C C . VAL A 1 522 ? 12.392 5.293 -36.936 1.00 91.88 522 VAL A C 1
ATOM 3980 O O . VAL A 1 522 ? 11.247 5.644 -37.224 1.00 91.88 522 VAL A O 1
ATOM 3983 N N . TYR A 1 523 ? 12.678 4.066 -36.498 1.00 93.19 523 TYR A N 1
ATOM 3984 C CA . TYR A 1 523 ? 11.663 3.042 -36.274 1.00 93.19 523 TYR A CA 1
ATOM 3985 C C . TYR A 1 523 ? 10.724 3.425 -35.123 1.00 93.19 523 TYR A C 1
ATOM 3987 O O . TYR A 1 523 ? 9.508 3.422 -35.307 1.00 93.19 523 TYR A O 1
ATOM 3995 N N . VAL A 1 524 ? 11.277 3.845 -33.981 1.00 94.06 524 VAL A N 1
ATOM 3996 C CA . VAL A 1 524 ? 10.505 4.278 -32.803 1.00 94.06 524 VAL A CA 1
ATOM 3997 C C . VAL A 1 524 ? 9.548 5.424 -33.156 1.00 94.06 524 VAL A C 1
ATOM 3999 O O . VAL A 1 524 ? 8.377 5.390 -32.783 1.00 94.06 524 VAL A O 1
ATOM 4002 N N . ASP A 1 525 ? 9.990 6.418 -33.932 1.00 93.38 525 ASP A N 1
ATOM 4003 C CA . ASP A 1 525 ? 9.118 7.528 -34.344 1.00 93.38 525 ASP A CA 1
ATOM 4004 C C . ASP A 1 525 ? 8.045 7.115 -35.350 1.00 93.38 525 ASP A C 1
ATOM 4006 O O . ASP A 1 525 ? 6.924 7.624 -35.287 1.00 93.38 525 ASP A O 1
ATOM 4010 N N . LYS A 1 526 ? 8.335 6.158 -36.237 1.00 94.62 526 LYS A N 1
ATOM 4011 C CA . LYS A 1 526 ? 7.317 5.591 -37.128 1.00 94.62 526 LYS A CA 1
ATOM 4012 C C . LYS A 1 526 ? 6.200 4.922 -36.323 1.00 94.62 526 LYS A C 1
ATOM 4014 O O . LYS A 1 526 ? 5.033 5.257 -36.530 1.00 94.62 526 LYS A O 1
ATOM 4019 N N . VAL A 1 527 ? 6.560 4.035 -35.392 1.00 94.44 527 VAL A N 1
ATOM 4020 C CA . VAL A 1 527 ? 5.609 3.316 -34.525 1.00 94.44 527 VAL A CA 1
ATOM 4021 C C . VAL A 1 527 ? 4.806 4.306 -33.673 1.00 94.44 527 VAL A C 1
ATOM 4023 O O . VAL A 1 527 ? 3.576 4.257 -33.639 1.00 94.44 527 VAL A O 1
ATOM 4026 N N . TYR A 1 528 ? 5.476 5.297 -33.077 1.00 94.56 528 TYR A N 1
ATOM 4027 C CA . TYR A 1 528 ? 4.826 6.353 -32.301 1.00 94.56 528 TYR A CA 1
ATOM 4028 C C . TYR A 1 528 ? 3.796 7.155 -33.114 1.00 94.56 528 TYR A C 1
ATOM 4030 O O . TYR A 1 528 ? 2.674 7.377 -32.651 1.00 94.56 528 TYR A O 1
ATOM 4038 N N . ARG A 1 529 ? 4.137 7.588 -34.336 1.00 93.69 529 ARG A N 1
ATOM 4039 C CA . ARG A 1 529 ? 3.210 8.338 -35.203 1.00 93.69 529 ARG A CA 1
ATOM 4040 C C . ARG A 1 529 ? 2.010 7.498 -35.623 1.00 93.69 529 ARG A C 1
ATOM 4042 O O . ARG A 1 529 ? 0.896 8.022 -35.649 1.00 93.69 529 ARG A O 1
ATOM 4049 N N . GLN A 1 530 ? 2.233 6.223 -35.933 1.00 93.19 530 GLN A N 1
ATOM 4050 C CA . GLN A 1 530 ? 1.163 5.288 -36.267 1.00 93.19 530 GLN A CA 1
ATOM 4051 C C . GLN A 1 530 ? 0.205 5.136 -35.085 1.00 93.19 530 GLN A C 1
ATOM 4053 O O . GLN A 1 530 ? -0.994 5.365 -35.243 1.00 93.19 530 GLN A O 1
ATOM 4058 N N . CYS A 1 531 ? 0.723 4.898 -33.879 1.00 92.94 531 CYS A N 1
ATOM 4059 C CA . CYS A 1 531 ? -0.125 4.796 -32.697 1.00 92.94 531 CYS A CA 1
ATOM 4060 C C . CYS A 1 531 ? -0.865 6.113 -32.399 1.00 92.94 531 CYS A C 1
ATOM 4062 O O . CYS A 1 531 ? -2.065 6.107 -32.133 1.00 92.94 531 CYS A O 1
ATOM 4064 N N . ARG A 1 532 ? -0.221 7.277 -32.570 1.00 93.00 532 ARG A N 1
ATOM 4065 C CA . ARG A 1 532 ? -0.907 8.579 -32.464 1.00 93.00 532 ARG A CA 1
ATOM 4066 C C . ARG A 1 532 ? -2.077 8.711 -33.442 1.00 93.00 532 ARG A C 1
ATOM 4068 O O . ARG A 1 532 ? -3.104 9.283 -33.081 1.00 93.00 532 ARG A O 1
ATOM 4075 N N . SER A 1 533 ? -1.937 8.209 -34.667 1.00 91.06 533 SER A N 1
ATOM 4076 C CA . SER A 1 533 ? -3.019 8.248 -35.657 1.00 91.06 533 SER A CA 1
ATOM 4077 C C . SER A 1 533 ? -4.206 7.361 -35.263 1.00 91.06 533 SER A C 1
ATOM 4079 O O . SER A 1 533 ? -5.345 7.810 -35.350 1.00 91.06 533 SER A O 1
ATOM 4081 N N . GLU A 1 534 ? -3.954 6.172 -34.708 1.00 90.31 534 GLU A N 1
ATOM 4082 C CA . GLU A 1 534 ? -4.993 5.249 -34.216 1.00 90.31 534 GLU A CA 1
ATOM 4083 C C . GLU A 1 534 ? -5.792 5.812 -33.027 1.00 90.31 534 GLU A C 1
ATOM 4085 O O . GLU A 1 534 ? -6.973 5.504 -32.844 1.00 90.31 534 GLU A O 1
ATOM 4090 N N . PHE A 1 535 ? -5.164 6.660 -32.210 1.00 88.12 535 PHE A N 1
ATOM 4091 C CA . PHE A 1 535 ? -5.836 7.344 -31.102 1.00 88.12 535 PHE A CA 1
ATOM 4092 C C . PHE A 1 535 ? -6.542 8.641 -31.521 1.00 88.12 535 PHE A C 1
ATOM 4094 O O . PHE A 1 535 ? -7.492 9.039 -30.853 1.00 88.12 535 PHE A O 1
ATOM 4101 N N . LYS A 1 536 ? -6.119 9.285 -32.618 1.00 83.56 536 LYS A N 1
ATOM 4102 C CA . LYS A 1 536 ? -6.816 10.444 -33.206 1.00 83.56 536 LYS A CA 1
ATOM 4103 C C . LYS A 1 536 ? -8.031 10.053 -34.039 1.00 83.56 536 LYS A C 1
ATOM 4105 O O . LYS A 1 536 ? -8.998 10.808 -34.098 1.00 83.56 536 LYS A O 1
ATOM 4110 N N . ASN A 1 537 ? -7.979 8.896 -34.689 1.00 69.25 537 ASN A N 1
ATOM 4111 C CA . ASN A 1 537 ? -9.108 8.364 -35.432 1.00 69.25 537 ASN A CA 1
ATOM 4112 C C . ASN A 1 537 ? -10.149 7.853 -34.419 1.00 69.25 537 ASN A C 1
ATOM 4114 O O . ASN A 1 537 ? -9.990 6.791 -33.809 1.00 69.25 537 ASN A O 1
ATOM 4118 N N . ASN A 1 538 ? -11.194 8.649 -34.181 1.00 53.69 538 ASN A N 1
ATOM 4119 C CA . ASN A 1 538 ? -12.392 8.178 -33.485 1.00 53.69 538 ASN A CA 1
ATOM 4120 C C . ASN A 1 538 ? -13.059 7.079 -34.332 1.00 53.69 538 ASN A C 1
ATOM 4122 O O . ASN A 1 538 ? -13.181 7.282 -35.542 1.00 53.69 538 ASN A O 1
ATOM 4126 N N . PRO A 1 539 ? -13.483 5.937 -33.756 1.00 47.84 539 PRO A N 1
ATOM 4127 C CA . PRO A 1 539 ? -14.593 5.196 -34.337 1.00 47.84 539 PRO A CA 1
ATOM 4128 C C . PRO A 1 539 ? -15.871 6.042 -34.315 1.00 47.84 539 PRO A C 1
ATOM 4130 O O . PRO A 1 539 ? -16.043 6.833 -33.354 1.00 47.84 539 PRO A O 1
#

Secondary structure (DSSP, 8-state):
------S---TT---SS--HHHHHHHHHHHHHHHHHHHHHHHHHHHHHHHHIIIII-HHHHHHHTTTTSTTHHHHHHHHHHH----TTTHHHHHHHHHHTT--HHHHHHHHHHTTTSSHHHHHHHHHHS-HHHHHHHHHHHHHHHHHHHHHHIIIIIHHH-PPPSS-PPPPSSHHHHHHHHHHHHHHHHHSTHHHHHHHHHHHHHHHHHHS-TTHHHHHSBTT-TTHHHHHHHHHTT----HHHHHHHHHHHHHTTB-HHHHHHIIIIIIT--HHHHHHHHHHH-HHHHHHHHHHHHHHHHHHHHHHHHHS------TT----TTGGGS--S---TTT-SHHHHHHHHHHH--HHHHHHHHHHHHHHHHHHHHHHHGGGG-GGGGSS---SS-STTTTS---TT-----HHHHHHHHHHHHHHHHHHHHHHHS--HHHHHHHHHHHHHHHHHHHHTT-HHHHHHHHHHHHHHHHHHHHHHHHHHS---HHHHHHHHHHHHHHHHHHHHHHTT-HHHHHHHHHHHHHHHHHHHHHHHS--

Organism: NCBI:txid2527964

Foldseek 3Di:
DPQPPLWDPDPLWPDQDDDPLLLQLLLVLLLLLLCLLQLLQLLLLQLLLLCCPAPCFLVLLCVQLVDPDLCNLVSLLVVLQLGQHFLLSLVSNLVSCLVSLRFNLSSQLNSQRNQQHYLLLVLLLLLQHDPVVVVLSVVLSNCQSSVSSNVCCVPARVPARDGDPDGFDHFPDPVLSVLSSLQSSLQSCVDPSVVLSVQLSSLLSNLSNRVTPLGLQQNFALVHLCNLVSLLVLQQSAADGSNLLSNLLSLCVVLRGQNLSSLSNSSRRGRHYSSNLVVCCVRRNDVVSVVSSCSSSVSSSVSRVVCSPPPDDDGRPSPDRRPSCVSSYRDSDDDSVPSDPVVSVVVSVVVRDPSSVVSNVVSVVSNVVSVVDVVVPPPSDSVVSRDDPPDDPPVPPPPDPPPPRDDDDSVRVVVVSSVVSVVVSLVVSCVQQDALVVLLVVLVVLLVQLLVCLVVLPLVSNVVSLVVNLSSLSSHQVSCCSVPVDDDPVLVVLSVVLNVLSVVLNVCSVVVVSVVSNVSSVVNVVSSVVSSVVSVDDD

Radius of gyration: 25.41 Å; chains: 1; bounding box: 71×60×73 Å

pLDDT: mean 83.09, std 13.09, range [31.22, 96.12]